Protein AF-A0A9Q0S359-F1 (afdb_monomer_lite)

Organism: NCBI:txid35572

Radius of gyration: 69.11 Å; chains: 1; bounding box: 181×73×215 Å

Structure (mmCIF, N/CA/C/O backbone):
data_AF-A0A9Q0S359-F1
#
_entry.id   AF-A0A9Q0S359-F1
#
loop_
_atom_site.group_PDB
_atom_site.id
_atom_site.type_symbol
_atom_site.label_atom_id
_atom_site.label_alt_id
_atom_site.label_comp_id
_atom_site.label_asym_id
_atom_site.label_entity_id
_atom_site.label_seq_id
_atom_site.pdbx_PDB_ins_code
_atom_site.Cartn_x
_atom_site.Cartn_y
_atom_site.Cartn_z
_atom_site.occupancy
_atom_site.B_iso_or_equiv
_atom_site.auth_seq_id
_atom_site.auth_comp_id
_atom_site.auth_asym_id
_atom_site.auth_atom_id
_atom_site.pdbx_PDB_model_num
ATOM 1 N N . MET A 1 1 ? -78.153 -27.092 46.317 1.00 36.25 1 MET A N 1
ATOM 2 C CA . MET A 1 1 ? -77.320 -27.655 45.241 1.00 36.25 1 MET A CA 1
ATOM 3 C C . MET A 1 1 ? -75.930 -27.045 45.389 1.00 36.25 1 MET A C 1
ATOM 5 O O . MET A 1 1 ? -75.760 -25.907 44.989 1.00 36.25 1 MET A O 1
ATOM 9 N N . ASP A 1 2 ? -74.994 -27.569 46.186 1.00 32.75 2 ASP A N 1
ATOM 10 C CA . ASP A 1 2 ? -74.476 -28.951 46.348 1.00 32.75 2 ASP A CA 1
ATOM 11 C C . ASP A 1 2 ? -73.214 -29.135 45.478 1.00 32.75 2 ASP A C 1
ATOM 13 O O . ASP A 1 2 ? -73.291 -28.916 44.278 1.00 32.75 2 ASP A O 1
ATOM 17 N N . LYS A 1 3 ? -72.034 -29.528 45.992 1.00 40.06 3 LYS A N 1
ATOM 18 C CA . LYS A 1 3 ? -71.683 -30.091 47.321 1.00 40.06 3 LYS A CA 1
ATOM 19 C C . LYS A 1 3 ? -70.397 -29.484 47.907 1.00 40.06 3 LYS A C 1
ATOM 21 O O . LYS A 1 3 ? -69.567 -28.941 47.189 1.00 40.06 3 LYS A O 1
ATOM 26 N N . ARG A 1 4 ? -70.219 -29.645 49.226 1.00 40.22 4 ARG A N 1
ATOM 27 C CA . ARG A 1 4 ? -68.957 -29.407 49.958 1.00 40.22 4 ARG A CA 1
ATOM 28 C C . ARG A 1 4 ? -68.031 -30.633 49.891 1.00 40.22 4 ARG A C 1
ATOM 30 O O . ARG A 1 4 ? -68.540 -31.750 49.834 1.00 40.22 4 ARG A O 1
ATOM 37 N N . LYS A 1 5 ? -66.722 -30.407 50.054 1.00 40.31 5 LYS A N 1
ATOM 38 C CA . LYS A 1 5 ? -65.704 -31.253 50.733 1.00 40.31 5 LYS A CA 1
ATOM 39 C C . LYS A 1 5 ? -64.483 -30.344 51.013 1.00 40.31 5 LYS A C 1
ATOM 41 O O . LYS A 1 5 ? -64.221 -29.503 50.164 1.00 40.31 5 LYS A O 1
ATOM 46 N N . THR A 1 6 ? -63.755 -30.292 52.140 1.00 37.88 6 THR A N 1
ATOM 47 C CA . THR A 1 6 ? -63.510 -31.158 53.326 1.00 37.88 6 THR A CA 1
ATOM 48 C C . THR A 1 6 ? -62.737 -32.451 53.034 1.00 37.88 6 THR A C 1
ATOM 50 O O . THR A 1 6 ? -63.189 -33.216 52.188 1.00 37.88 6 THR A O 1
ATOM 53 N N . THR A 1 7 ? -61.653 -32.811 53.734 1.00 38.72 7 THR A N 1
ATOM 54 C CA . THR A 1 7 ? -60.915 -32.192 54.876 1.00 38.72 7 THR A CA 1
ATOM 55 C C . THR A 1 7 ? -59.438 -31.897 54.451 1.00 38.72 7 THR A C 1
ATOM 57 O O . THR A 1 7 ? -59.254 -31.664 53.261 1.00 38.72 7 THR A O 1
ATOM 60 N N . ASP A 1 8 ? -58.351 -31.781 55.240 1.00 31.23 8 ASP A N 1
ATOM 61 C CA . ASP A 1 8 ? -58.069 -31.956 56.685 1.00 31.23 8 ASP A CA 1
ATOM 62 C C . ASP A 1 8 ? -56.780 -31.218 57.152 1.00 31.23 8 ASP A C 1
ATOM 64 O O . ASP A 1 8 ? -56.129 -30.537 56.361 1.00 31.23 8 ASP A O 1
ATOM 68 N N . ASN A 1 9 ? -56.395 -31.381 58.427 1.00 31.14 9 ASN A N 1
ATOM 69 C CA . ASN A 1 9 ? -55.076 -31.048 58.999 1.00 31.14 9 ASN A CA 1
ATOM 70 C C . ASN A 1 9 ? -54.224 -32.316 59.246 1.00 31.14 9 ASN A C 1
ATOM 72 O O . ASN A 1 9 ? -54.780 -33.404 59.338 1.00 31.14 9 ASN A O 1
ATOM 76 N N . VAL A 1 10 ? -52.907 -32.171 59.490 1.00 32.34 10 VAL A N 1
ATOM 77 C CA . VAL A 1 10 ? -52.226 -32.643 60.732 1.00 32.34 10 VAL A CA 1
ATOM 78 C C . VAL A 1 10 ? -50.724 -32.292 60.752 1.00 32.34 10 VAL A C 1
ATOM 80 O O . VAL A 1 10 ? -50.049 -32.209 59.731 1.00 32.34 10 VAL A O 1
ATOM 83 N N . VAL A 1 11 ? -50.221 -32.048 61.965 1.00 35.97 11 VAL A N 1
ATOM 84 C CA . VAL A 1 11 ? -48.870 -31.587 62.330 1.00 35.97 11 VAL A CA 1
ATOM 85 C C . VAL A 1 11 ? -47.819 -32.709 62.308 1.00 35.97 11 VAL A C 1
ATOM 87 O O . VAL A 1 11 ? -48.083 -33.799 62.806 1.00 35.97 11 VAL A O 1
ATOM 90 N N . SER A 1 12 ? -46.571 -32.400 61.916 1.00 31.72 12 SER A N 1
ATOM 91 C CA . SER A 1 12 ? -45.391 -33.059 62.511 1.00 31.72 12 SER A CA 1
ATOM 92 C C . SER A 1 12 ? -44.140 -32.155 62.599 1.00 31.72 12 SER A C 1
ATOM 94 O O . SER A 1 12 ? -43.685 -31.553 61.632 1.00 31.72 12 SER A O 1
ATOM 96 N N . ARG A 1 13 ? -43.585 -32.071 63.812 1.00 34.75 13 ARG A N 1
ATOM 97 C CA . ARG A 1 13 ? -42.258 -31.563 64.227 1.00 34.75 13 ARG A CA 1
ATOM 98 C C . ARG A 1 13 ? -41.810 -32.479 65.387 1.00 34.75 13 ARG A C 1
ATOM 100 O O . ARG A 1 13 ? -42.692 -33.025 66.048 1.00 34.75 13 ARG A O 1
ATOM 107 N N . PRO A 1 14 ? -40.532 -32.492 65.805 1.00 50.25 14 PRO A N 1
ATOM 108 C CA . PRO A 1 14 ? -39.274 -32.425 65.053 1.00 50.25 14 PRO A CA 1
ATOM 109 C C . PRO A 1 14 ? -38.370 -33.641 65.415 1.00 50.25 14 PRO A C 1
ATOM 111 O O . PRO A 1 14 ? -38.804 -34.542 66.127 1.00 50.25 14 PRO A O 1
ATOM 114 N N . SER A 1 15 ? -37.094 -33.670 65.004 1.00 33.94 15 SER A N 1
ATOM 115 C CA . SER A 1 15 ? -36.085 -34.564 65.618 1.00 33.94 15 SER A CA 1
ATOM 116 C C . SER A 1 15 ? -34.660 -33.994 65.523 1.00 33.94 15 SER A C 1
ATOM 118 O O . SER A 1 15 ? -34.423 -33.049 64.771 1.00 33.94 15 SER A O 1
ATOM 120 N N . THR A 1 16 ? -33.724 -34.514 66.326 1.00 38.31 16 THR A N 1
ATOM 121 C CA . THR A 1 16 ? -32.462 -33.843 66.706 1.00 38.31 16 THR A CA 1
ATOM 122 C C . THR A 1 16 ? -31.216 -34.742 66.682 1.00 38.31 16 THR A C 1
ATOM 124 O O . THR A 1 16 ? -31.243 -35.880 67.139 1.00 38.31 16 THR A O 1
ATOM 127 N N . ARG A 1 17 ? -30.079 -34.176 66.240 1.00 32.59 17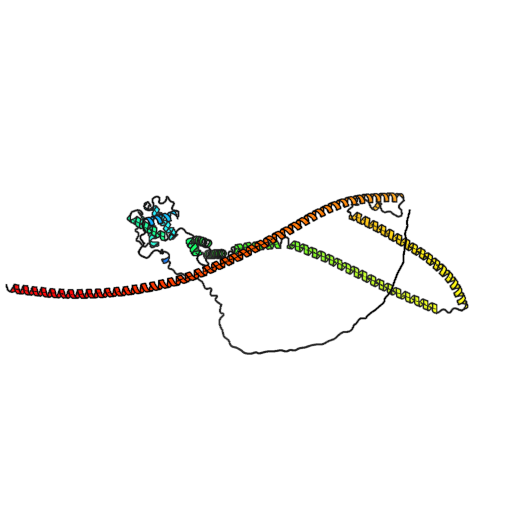 ARG A N 1
ATOM 128 C CA . ARG A 1 17 ? -28.674 -34.562 66.533 1.00 32.59 17 ARG A CA 1
ATOM 129 C C . ARG A 1 17 ? -27.812 -33.303 66.301 1.00 32.59 17 ARG A C 1
ATOM 131 O O . ARG A 1 17 ? -28.011 -32.665 65.278 1.00 32.59 17 ARG A O 1
ATOM 138 N N . ILE A 1 18 ? -26.965 -32.767 67.189 1.00 34.66 18 ILE A N 1
ATOM 139 C CA . ILE A 1 18 ? -26.054 -33.270 68.249 1.00 34.66 18 ILE A CA 1
ATOM 140 C C . ILE A 1 18 ? -24.631 -33.615 67.742 1.00 34.66 18 ILE A C 1
ATOM 142 O O . ILE A 1 18 ? -24.298 -34.766 67.483 1.00 34.66 18 ILE A O 1
ATOM 146 N N . SER A 1 19 ? -23.808 -32.556 67.700 1.00 36.62 19 SER A N 1
ATOM 147 C CA . SER A 1 19 ? -22.446 -32.418 68.269 1.00 36.62 19 SER A CA 1
ATOM 148 C C . SER A 1 19 ? -21.239 -33.252 67.792 1.00 36.62 19 SER A C 1
ATOM 150 O O . SER A 1 19 ? -21.141 -34.442 68.081 1.00 36.62 19 SER A O 1
ATOM 152 N N . ARG A 1 20 ? -20.212 -32.531 67.296 1.00 35.09 20 ARG A N 1
ATOM 153 C CA . ARG A 1 20 ? -18.777 -32.468 67.730 1.00 35.09 20 ARG A CA 1
ATOM 154 C C . ARG A 1 20 ? -18.071 -31.434 66.819 1.00 35.09 20 ARG A C 1
ATOM 156 O O . ARG A 1 20 ? -18.313 -31.477 65.623 1.00 35.09 20 ARG A O 1
ATOM 163 N N . LEU A 1 21 ? -17.313 -30.411 67.237 1.00 37.03 21 LEU A N 1
ATOM 164 C CA . LEU A 1 21 ? -16.449 -30.127 68.403 1.00 37.03 21 LEU A CA 1
ATOM 165 C C . LEU A 1 21 ? -15.040 -30.758 68.306 1.00 37.03 21 LEU A C 1
ATOM 167 O O . LEU A 1 21 ? -14.823 -31.883 68.747 1.00 37.03 21 LEU A O 1
ATOM 171 N N . VAL A 1 22 ? -14.092 -29.977 67.766 1.00 34.81 22 VAL A N 1
ATOM 172 C CA . VAL A 1 22 ? -12.621 -30.143 67.831 1.00 34.81 22 VAL A CA 1
ATOM 173 C C . VAL A 1 22 ? -12.000 -28.753 68.086 1.00 34.81 22 VAL A C 1
ATOM 175 O O . VAL A 1 22 ? -12.609 -27.743 67.739 1.00 34.81 22 VAL A O 1
ATOM 178 N N . GLN A 1 23 ? -10.839 -28.686 68.748 1.00 44.41 23 GLN A N 1
ATOM 179 C CA . GLN A 1 23 ? -10.232 -27.458 69.299 1.00 44.41 23 GLN A CA 1
ATOM 180 C C . GLN A 1 23 ? -8.929 -27.009 68.582 1.00 44.41 23 GLN A C 1
ATOM 182 O O . GLN A 1 23 ? -8.372 -27.780 67.800 1.00 44.41 23 GLN A O 1
ATOM 187 N N . PRO A 1 24 ? -8.443 -25.767 68.821 1.00 50.09 24 PRO A N 1
ATOM 188 C CA . PRO A 1 24 ? -7.336 -25.156 68.071 1.00 50.09 24 PRO A CA 1
ATOM 189 C C . PRO A 1 24 ? -5.937 -25.515 68.609 1.00 50.09 24 PRO A C 1
ATOM 191 O O . PRO A 1 24 ? -5.788 -26.142 69.657 1.00 50.09 24 PRO A O 1
ATOM 194 N N . ARG A 1 25 ? -4.888 -25.023 67.929 1.00 31.97 25 ARG A N 1
ATOM 195 C CA . ARG A 1 25 ? -3.510 -24.951 68.450 1.00 31.97 25 ARG A CA 1
ATOM 196 C C . ARG A 1 25 ? -2.971 -23.513 68.440 1.00 31.97 25 ARG A C 1
ATOM 198 O O . ARG A 1 25 ? -3.338 -22.709 67.590 1.00 31.97 25 ARG A O 1
ATOM 205 N N . LYS A 1 26 ? -2.094 -23.220 69.403 1.00 35.31 26 LYS A N 1
ATOM 206 C CA . LYS A 1 26 ? -1.270 -22.004 69.559 1.00 35.31 26 LYS A CA 1
ATOM 207 C C . LYS A 1 26 ? 0.179 -22.431 69.883 1.00 35.31 26 LYS A C 1
ATOM 209 O O . LYS A 1 26 ? 0.433 -23.632 69.964 1.00 35.31 26 LYS A O 1
ATOM 214 N N . TYR A 1 27 ? 1.046 -21.446 70.160 1.00 31.73 27 TYR A N 1
ATOM 215 C CA . TYR A 1 27 ? 2.451 -21.551 70.613 1.00 31.73 27 TYR A CA 1
ATOM 216 C C . TYR A 1 27 ? 3.473 -21.849 69.492 1.00 31.73 27 TYR A C 1
ATOM 218 O O . TYR A 1 27 ? 3.180 -22.632 68.597 1.00 31.73 27 TYR A O 1
ATOM 226 N N . SER A 1 28 ? 4.679 -21.258 69.479 1.00 30.62 28 SER A N 1
ATOM 227 C CA . SER A 1 28 ? 5.228 -20.138 70.286 1.00 30.62 28 SER A CA 1
ATOM 228 C C . SER A 1 28 ? 6.480 -19.518 69.624 1.00 30.62 28 SER A C 1
ATOM 230 O O . SER A 1 28 ? 6.919 -19.969 68.571 1.00 30.62 28 SER A O 1
ATOM 232 N N . CYS A 1 29 ? 7.030 -18.458 70.224 1.00 29.88 29 CYS A N 1
ATOM 233 C CA . CYS A 1 29 ? 7.966 -17.509 69.610 1.00 29.88 29 CYS A CA 1
ATOM 234 C C . CYS A 1 29 ? 9.473 -17.818 69.818 1.00 29.88 29 CYS A C 1
ATOM 236 O O . CYS A 1 29 ? 9.846 -18.212 70.919 1.00 29.88 29 CYS A O 1
ATOM 238 N N . THR A 1 30 ? 10.321 -17.366 68.867 1.00 32.69 30 THR A N 1
ATOM 239 C CA . THR A 1 30 ? 11.669 -16.730 69.074 1.00 32.69 30 THR A CA 1
ATOM 240 C C . THR A 1 30 ? 12.830 -17.545 69.713 1.00 32.69 30 THR A C 1
ATOM 242 O O . THR A 1 30 ? 12.569 -18.624 70.234 1.00 32.69 30 THR A O 1
ATOM 245 N N . PRO A 1 31 ? 14.103 -17.049 69.780 1.00 51.72 31 PRO A N 1
ATOM 246 C CA . PRO A 1 31 ? 14.792 -15.944 69.056 1.00 51.72 31 PRO A CA 1
ATOM 247 C C . PRO A 1 31 ? 16.223 -16.273 68.499 1.00 51.72 31 PRO A C 1
ATOM 249 O O . PRO A 1 31 ? 16.795 -17.313 68.794 1.00 51.72 31 PRO A O 1
ATOM 252 N N . HIS A 1 32 ? 16.842 -15.276 67.833 1.00 30.42 32 HIS A N 1
ATOM 253 C CA . HIS A 1 32 ? 18.303 -15.020 67.661 1.00 30.42 32 HIS A CA 1
ATOM 254 C C . HIS A 1 32 ? 19.197 -15.958 66.803 1.00 30.42 32 HIS A C 1
ATOM 256 O O . HIS A 1 32 ? 19.021 -17.166 66.751 1.00 30.42 32 HIS A O 1
ATOM 262 N N . GLY A 1 33 ? 20.242 -15.371 66.186 1.00 29.47 33 GLY A N 1
ATOM 263 C CA . GLY A 1 33 ? 21.338 -16.092 65.506 1.00 29.47 33 GLY A CA 1
ATOM 264 C C . GLY A 1 33 ? 22.160 -15.223 64.534 1.00 29.47 33 GLY A C 1
ATOM 265 O O . GLY A 1 33 ? 21.796 -15.080 63.374 1.00 29.47 33 GLY A O 1
ATOM 266 N N . LEU A 1 34 ? 23.261 -14.615 64.995 1.00 34.47 34 LEU A N 1
ATOM 267 C CA . LEU A 1 34 ? 24.115 -13.709 64.202 1.00 34.47 34 LEU A CA 1
ATOM 268 C C . LEU A 1 34 ? 25.151 -14.429 63.303 1.00 34.47 34 LEU A C 1
ATOM 270 O O . LEU A 1 34 ? 25.771 -15.393 63.734 1.00 34.47 34 LEU A O 1
ATOM 274 N N . ASN A 1 35 ? 25.513 -13.748 62.204 1.00 31.23 35 ASN A N 1
ATOM 275 C CA . ASN A 1 35 ? 26.872 -13.610 61.630 1.00 31.23 35 ASN A CA 1
ATOM 276 C C . ASN A 1 35 ? 27.539 -14.691 60.729 1.00 31.23 35 ASN A C 1
ATOM 278 O O . ASN A 1 35 ? 27.705 -15.846 61.094 1.00 31.23 35 ASN A O 1
ATOM 282 N N . ARG A 1 36 ? 28.187 -14.145 59.678 1.00 32.25 36 ARG A N 1
ATOM 283 C CA . ARG A 1 36 ? 29.540 -14.443 59.133 1.00 32.25 36 ARG A CA 1
ATOM 284 C C . ARG A 1 36 ? 29.843 -15.691 58.266 1.00 32.25 36 ARG A C 1
ATOM 286 O O . ARG A 1 36 ? 30.205 -16.742 58.772 1.00 32.25 36 ARG A O 1
ATOM 293 N N . ASN A 1 37 ? 30.104 -15.356 56.993 1.00 30.48 37 ASN A N 1
ATOM 294 C CA . ASN A 1 37 ? 31.389 -15.528 56.274 1.00 30.48 37 ASN A CA 1
ATOM 295 C C . ASN A 1 37 ? 31.784 -16.864 55.604 1.00 30.48 37 ASN A C 1
ATOM 297 O O . ASN A 1 37 ? 31.683 -17.935 56.183 1.00 30.48 37 ASN A O 1
ATOM 301 N N . ARG A 1 38 ? 32.504 -16.671 54.476 1.00 31.59 38 ARG A N 1
ATOM 302 C CA . ARG A 1 38 ? 33.373 -17.595 53.703 1.00 31.59 38 ARG A CA 1
ATOM 303 C C . ARG A 1 38 ? 32.622 -18.646 52.860 1.00 31.59 38 ARG A C 1
ATOM 305 O O . ARG A 1 38 ? 31.726 -19.301 53.358 1.00 31.59 38 ARG A O 1
ATOM 312 N N . SER A 1 39 ? 32.784 -18.655 51.525 1.00 34.91 39 SER A N 1
ATOM 313 C CA . SER A 1 39 ? 33.942 -19.120 50.704 1.00 34.91 39 SER A CA 1
ATOM 314 C C . SER A 1 39 ? 33.971 -20.662 50.584 1.00 34.91 39 SER A C 1
ATOM 316 O O . SER A 1 39 ? 33.541 -21.326 51.513 1.00 34.91 39 SER A O 1
ATOM 318 N N . SER A 1 40 ? 34.438 -21.306 49.504 1.00 31.58 40 SER A N 1
ATOM 319 C CA . SER A 1 40 ? 35.305 -20.874 48.383 1.00 31.58 40 SER A CA 1
ATOM 320 C C . SER A 1 40 ? 35.208 -21.800 47.156 1.00 31.58 40 SER A C 1
ATOM 322 O O . SER A 1 40 ? 35.150 -23.010 47.343 1.00 31.58 40 SER A O 1
ATOM 324 N N . SER A 1 41 ? 35.398 -21.248 45.950 1.00 32.16 41 SER A N 1
ATOM 325 C CA . SER A 1 41 ? 36.154 -21.858 44.826 1.00 32.16 41 SER A CA 1
ATOM 326 C C . SER A 1 41 ? 36.261 -20.810 43.700 1.00 32.16 41 SER A C 1
ATOM 328 O O . SER A 1 41 ? 35.215 -20.346 43.259 1.00 32.16 41 SER A O 1
ATOM 330 N N . THR A 1 42 ? 37.385 -20.231 43.253 1.00 34.00 42 THR A N 1
ATOM 331 C CA . THR A 1 42 ? 38.834 -20.556 43.169 1.00 34.00 42 THR A CA 1
ATOM 332 C C . THR A 1 42 ? 39.275 -21.438 42.000 1.00 34.00 42 THR A C 1
ATOM 334 O O . THR A 1 42 ? 39.430 -22.638 42.171 1.00 34.00 42 THR A O 1
ATOM 337 N N . GLU A 1 43 ? 39.607 -20.783 40.885 1.00 32.19 43 GLU A N 1
ATOM 338 C CA . GLU A 1 43 ? 40.817 -20.961 40.052 1.00 32.19 43 GLU A CA 1
ATOM 339 C C . GLU A 1 43 ? 40.945 -19.638 39.243 1.00 32.19 43 GLU A C 1
ATOM 341 O O . GLU A 1 43 ? 39.929 -19.142 38.762 1.00 32.19 43 GLU A O 1
ATOM 346 N N . ASN A 1 44 ? 42.019 -18.824 39.262 1.00 31.23 44 ASN A N 1
ATOM 347 C CA . ASN A 1 44 ? 43.471 -19.035 39.054 1.00 31.23 44 ASN A CA 1
ATOM 348 C C . ASN A 1 44 ? 43.764 -19.699 37.696 1.00 31.23 44 ASN A C 1
ATOM 350 O O . ASN A 1 44 ? 43.063 -20.620 37.313 1.00 31.23 44 ASN A O 1
ATOM 354 N N . ILE A 1 45 ? 44.749 -19.280 36.890 1.00 34.22 45 ILE A N 1
ATOM 355 C CA . ILE A 1 45 ? 46.074 -18.651 37.129 1.00 34.22 45 ILE A CA 1
ATOM 356 C C . ILE A 1 45 ? 46.226 -17.476 36.111 1.00 34.22 45 ILE A C 1
ATOM 358 O O . ILE A 1 45 ? 45.753 -17.609 34.990 1.00 34.22 45 ILE A O 1
ATOM 362 N N . GLN A 1 46 ? 46.600 -16.232 36.472 1.00 36.84 46 GLN A N 1
ATOM 363 C CA . GLN A 1 46 ? 47.967 -15.635 36.533 1.00 36.84 46 GLN A CA 1
ATOM 364 C C . GLN A 1 46 ? 48.826 -15.829 35.238 1.00 36.84 46 GLN A C 1
ATOM 366 O O . GLN A 1 46 ? 48.596 -16.756 34.478 1.00 36.84 46 GLN A O 1
ATOM 371 N N . SER A 1 47 ? 49.820 -15.003 34.861 1.00 35.69 47 SER A N 1
ATOM 372 C CA . SER A 1 47 ? 50.674 -14.077 35.637 1.00 35.69 47 SER A CA 1
ATOM 373 C C . SER A 1 47 ? 51.475 -13.102 34.730 1.00 35.69 47 SER A C 1
ATOM 375 O O . SER A 1 47 ? 51.806 -13.508 33.627 1.00 35.69 47 SER A O 1
ATOM 377 N N . TYR A 1 48 ? 51.890 -11.933 35.267 1.00 33.00 48 TYR A N 1
ATOM 378 C CA . TYR A 1 48 ? 53.187 -11.210 35.062 1.00 33.00 48 TYR A CA 1
ATOM 379 C C . TYR A 1 48 ? 53.702 -10.833 33.632 1.00 33.00 48 TYR A C 1
ATOM 381 O O . TYR A 1 48 ? 53.440 -11.521 32.661 1.00 33.00 48 TYR A O 1
ATOM 389 N N . ASP A 1 49 ? 54.493 -9.767 33.392 1.00 31.56 49 ASP A N 1
ATOM 390 C CA . ASP A 1 49 ? 54.903 -8.588 34.193 1.00 31.56 49 ASP A CA 1
ATOM 391 C C . ASP A 1 49 ? 55.213 -7.359 33.280 1.00 31.56 49 ASP A C 1
ATOM 393 O O . ASP A 1 49 ? 55.220 -7.454 32.056 1.00 31.56 49 ASP A O 1
ATOM 397 N N . ARG A 1 50 ? 55.505 -6.208 33.906 1.00 32.91 50 ARG A N 1
ATOM 398 C CA . ARG A 1 50 ? 56.168 -4.965 33.420 1.00 32.91 50 ARG A CA 1
ATOM 399 C C . ARG A 1 50 ? 56.707 -4.888 31.966 1.00 32.91 50 ARG A C 1
ATOM 401 O O . ARG A 1 50 ? 57.722 -5.497 31.643 1.00 32.91 50 ARG A O 1
ATOM 408 N N . GLY A 1 51 ? 56.340 -3.789 31.291 1.00 30.59 51 GLY A N 1
ATOM 409 C CA . GLY A 1 51 ? 57.284 -2.654 31.203 1.00 30.59 51 GLY A CA 1
ATOM 410 C C . GLY A 1 51 ? 57.666 -2.059 29.830 1.00 30.59 51 GLY A C 1
ATOM 411 O O . GLY A 1 51 ? 57.501 -2.660 28.780 1.00 30.59 51 GLY A O 1
ATOM 412 N N . ALA A 1 52 ? 58.271 -0.863 29.915 1.00 32.06 52 ALA A N 1
ATOM 413 C CA . ALA A 1 52 ? 59.022 -0.114 28.890 1.00 32.06 52 ALA A CA 1
ATOM 414 C C . ALA A 1 52 ? 58.282 0.529 27.683 1.00 32.06 52 ALA A C 1
ATOM 416 O O . ALA A 1 52 ? 57.989 -0.093 26.670 1.00 32.06 52 ALA A O 1
ATOM 417 N N . ASN A 1 53 ? 58.158 1.862 27.767 1.00 36.59 53 ASN A N 1
ATOM 418 C CA . ASN A 1 53 ? 58.223 2.872 26.695 1.00 36.59 53 ASN A CA 1
ATOM 419 C C . ASN A 1 53 ? 58.332 2.416 25.221 1.00 36.59 53 ASN A C 1
ATOM 421 O O . ASN A 1 53 ? 59.368 1.892 24.806 1.00 36.59 53 ASN A O 1
ATOM 425 N N . LYS A 1 54 ? 57.434 2.949 24.375 1.00 35.91 54 LYS A N 1
ATOM 426 C CA . LYS A 1 54 ? 57.821 3.556 23.083 1.00 35.91 54 LYS A CA 1
ATOM 427 C C . LYS A 1 54 ? 56.813 4.610 22.615 1.00 35.91 54 LYS A C 1
ATOM 429 O O . LYS A 1 54 ? 55.612 4.474 22.805 1.00 35.91 54 LYS A O 1
ATOM 434 N N . ARG A 1 55 ? 57.329 5.679 21.999 1.00 35.91 55 ARG A N 1
ATOM 435 C CA . ARG A 1 55 ? 56.538 6.717 21.315 1.00 35.91 55 ARG A CA 1
ATOM 436 C C . ARG A 1 55 ? 56.168 6.222 19.914 1.00 35.91 55 ARG A C 1
ATOM 438 O O . ARG A 1 55 ? 57.080 5.770 19.222 1.00 35.91 55 ARG A O 1
ATOM 445 N N . SER A 1 56 ? 54.938 6.457 19.448 1.00 31.83 56 SER A N 1
ATOM 446 C CA . SER A 1 56 ? 54.680 7.108 18.143 1.00 31.83 56 SER A CA 1
ATOM 447 C C . SER A 1 56 ? 53.195 7.259 17.801 1.00 31.83 56 SER A C 1
ATOM 449 O O . SER A 1 56 ? 52.429 6.320 17.942 1.00 31.83 56 SER A O 1
ATOM 451 N N . ARG A 1 57 ? 52.881 8.444 17.256 1.00 32.78 57 ARG A N 1
ATOM 452 C CA . ARG A 1 57 ? 51.934 8.733 16.160 1.00 32.78 57 ARG A CA 1
ATOM 453 C C . ARG A 1 57 ? 50.561 8.046 16.180 1.00 32.78 57 ARG A C 1
ATOM 455 O O . ARG A 1 57 ? 50.423 6.883 15.821 1.00 32.78 57 ARG A O 1
ATOM 462 N N . SER A 1 58 ? 49.537 8.863 16.416 1.00 34.31 58 SER A N 1
ATOM 463 C CA . SER A 1 58 ? 48.193 8.641 15.885 1.00 34.31 58 SER A CA 1
ATOM 464 C C . SER A 1 58 ? 48.236 8.424 14.367 1.00 34.31 58 SER A C 1
ATOM 466 O O . SER A 1 58 ? 48.865 9.193 13.637 1.00 34.31 58 SER A O 1
ATOM 468 N N . ALA A 1 59 ? 47.546 7.387 13.899 1.00 33.75 59 ALA A N 1
ATOM 469 C CA . ALA A 1 59 ? 47.266 7.161 12.489 1.00 33.75 59 ALA A CA 1
ATOM 470 C C . ALA A 1 59 ? 45.769 7.384 12.254 1.00 33.75 59 ALA A C 1
ATOM 472 O O . ALA A 1 59 ? 44.944 6.705 12.863 1.00 33.75 59 ALA A O 1
ATOM 473 N N . ASN A 1 60 ? 45.420 8.323 11.374 1.00 34.84 60 ASN A N 1
ATOM 474 C CA . ASN A 1 60 ? 44.059 8.397 10.850 1.00 34.84 60 ASN A CA 1
ATOM 475 C C . ASN A 1 60 ? 43.859 7.214 9.888 1.00 34.84 60 ASN A C 1
ATOM 477 O O . ASN A 1 60 ? 44.695 7.044 8.994 1.00 34.84 60 ASN A O 1
ATOM 481 N N . PRO A 1 61 ? 42.771 6.432 9.995 1.00 35.88 61 PRO A N 1
ATOM 482 C CA . PRO A 1 61 ? 42.380 5.538 8.918 1.00 35.88 61 PRO A CA 1
ATOM 483 C C . PRO A 1 61 ? 41.920 6.395 7.733 1.00 35.88 61 PRO A C 1
ATOM 485 O O . PRO A 1 61 ? 40.842 6.989 7.759 1.00 35.88 61 PRO A O 1
ATOM 488 N N . GLN A 1 62 ? 42.754 6.499 6.699 1.00 33.44 62 GLN A N 1
ATOM 489 C CA . GLN A 1 62 ? 42.323 7.066 5.425 1.00 33.44 62 GLN A CA 1
ATOM 490 C C . GLN A 1 62 ? 41.355 6.077 4.774 1.00 33.44 62 GLN A C 1
ATOM 492 O O . GLN A 1 62 ? 41.771 5.010 4.325 1.00 33.44 62 GLN A O 1
ATOM 497 N N . TYR A 1 63 ? 40.073 6.435 4.707 1.00 32.94 63 TYR A N 1
ATOM 498 C CA . TYR A 1 63 ? 39.143 5.760 3.811 1.00 32.94 63 TYR A CA 1
ATOM 499 C C . TYR A 1 63 ? 39.577 6.050 2.373 1.00 32.94 63 TYR A C 1
ATOM 501 O O . TYR A 1 63 ? 39.463 7.179 1.893 1.00 32.94 63 TYR A O 1
ATOM 509 N N . ALA A 1 64 ? 40.111 5.032 1.703 1.00 33.09 64 ALA A N 1
ATOM 510 C CA . ALA A 1 64 ? 40.394 5.083 0.280 1.00 33.09 64 ALA A CA 1
ATOM 511 C C . ALA A 1 64 ? 39.065 5.045 -0.486 1.00 33.09 64 ALA A C 1
ATOM 513 O O . ALA A 1 64 ? 38.517 3.978 -0.747 1.00 33.09 64 ALA A O 1
ATOM 514 N N . ILE A 1 65 ? 38.537 6.223 -0.824 1.00 34.81 65 ILE A N 1
ATOM 515 C CA . ILE A 1 65 ? 37.478 6.344 -1.827 1.00 34.81 65 ILE A CA 1
ATOM 516 C C . ILE A 1 65 ? 38.139 6.088 -3.183 1.00 34.81 65 ILE A C 1
ATOM 518 O O . ILE A 1 65 ? 38.789 6.972 -3.747 1.00 34.81 65 ILE A O 1
ATOM 522 N N . GLU A 1 66 ? 38.015 4.862 -3.688 1.00 31.45 66 GLU A N 1
ATOM 523 C CA . GLU A 1 66 ? 38.432 4.532 -5.048 1.00 31.45 66 GLU A CA 1
ATOM 524 C C . GLU A 1 66 ? 37.548 5.304 -6.033 1.00 31.45 66 GLU A C 1
ATOM 526 O O . GLU A 1 66 ? 36.346 5.075 -6.129 1.00 31.45 66 GLU A O 1
ATOM 531 N N . THR A 1 67 ? 38.138 6.266 -6.743 1.00 36.25 67 THR A N 1
ATOM 532 C CA . THR A 1 67 ? 37.438 7.087 -7.737 1.00 36.25 67 THR A CA 1
ATOM 533 C C . THR A 1 67 ? 37.451 6.377 -9.097 1.00 36.25 67 THR A C 1
ATOM 535 O O . THR A 1 67 ? 38.517 6.256 -9.706 1.00 36.25 67 THR A O 1
ATOM 538 N N . PRO A 1 68 ? 36.300 5.924 -9.635 1.00 36.69 68 PRO A N 1
ATOM 539 C CA . PRO A 1 68 ? 36.243 5.136 -10.869 1.00 36.69 68 PRO A CA 1
ATOM 540 C C . PRO A 1 68 ? 36.317 6.006 -12.140 1.00 36.69 68 PRO A C 1
ATOM 542 O O . PRO A 1 68 ? 35.660 5.725 -13.137 1.00 36.69 68 PRO A O 1
ATOM 545 N N . LEU A 1 69 ? 37.136 7.064 -12.131 1.00 30.64 69 LEU A N 1
ATOM 546 C CA . LEU A 1 69 ? 37.358 7.950 -13.276 1.00 30.64 69 LEU A CA 1
ATOM 547 C C . LEU A 1 69 ? 38.851 8.046 -13.599 1.00 30.64 69 LEU A C 1
ATOM 549 O O . LEU A 1 69 ? 39.564 8.939 -13.141 1.00 30.64 69 LEU A O 1
ATOM 553 N N . LYS A 1 70 ? 39.326 7.139 -14.462 1.00 31.50 70 LYS A N 1
ATOM 554 C CA . LYS A 1 70 ? 40.578 7.370 -15.194 1.00 31.50 70 LYS A CA 1
ATOM 555 C C . LYS A 1 70 ? 40.382 8.606 -16.081 1.00 31.50 70 LYS A C 1
ATOM 557 O O . LYS A 1 70 ? 39.436 8.605 -16.870 1.00 31.50 70 LYS A O 1
ATOM 562 N N . PRO A 1 71 ? 41.260 9.623 -16.035 1.00 29.17 71 PRO A N 1
ATOM 563 C CA . PRO A 1 71 ? 41.166 10.740 -16.961 1.00 29.17 71 PRO A CA 1
ATOM 564 C C . PRO A 1 71 ? 41.425 10.230 -18.382 1.00 29.17 71 PRO A C 1
ATOM 566 O O . PRO A 1 71 ? 42.548 9.854 -18.727 1.00 29.17 71 PRO A O 1
ATOM 569 N N . ILE A 1 72 ? 40.386 10.218 -19.220 1.00 32.47 72 ILE A N 1
ATOM 570 C CA . ILE A 1 72 ? 40.522 9.954 -20.654 1.00 32.47 72 ILE A CA 1
ATOM 571 C C . ILE A 1 72 ? 41.161 11.195 -21.282 1.00 32.47 72 ILE A C 1
ATOM 573 O O . ILE A 1 72 ? 40.495 12.051 -21.856 1.00 32.47 72 ILE A O 1
ATOM 577 N N . ALA A 1 73 ? 42.487 11.282 -21.178 1.00 30.42 73 ALA A N 1
ATOM 578 C CA . ALA A 1 73 ? 43.317 12.288 -21.832 1.00 30.42 73 ALA A CA 1
ATOM 579 C C . ALA A 1 73 ? 43.425 12.027 -23.351 1.00 30.42 73 ALA A C 1
ATOM 581 O O . ALA A 1 73 ? 44.514 11.973 -23.923 1.00 30.42 73 ALA A O 1
ATOM 582 N N . ARG A 1 74 ? 42.278 11.851 -24.023 1.00 33.12 74 ARG A N 1
ATOM 583 C CA . ARG A 1 74 ? 42.190 11.974 -25.479 1.00 33.12 74 ARG A CA 1
ATOM 584 C C . ARG A 1 74 ? 42.471 13.433 -25.815 1.00 33.12 74 ARG A C 1
ATOM 586 O O . ARG A 1 74 ? 41.780 14.327 -25.335 1.00 33.12 74 ARG A O 1
ATOM 593 N N . SER A 1 75 ? 43.495 13.671 -26.632 1.00 30.52 75 SER A N 1
ATOM 594 C CA . SER A 1 75 ? 43.793 15.014 -27.130 1.00 30.52 75 SER A CA 1
ATOM 595 C C . SER A 1 75 ? 42.551 15.622 -27.787 1.00 30.52 75 SER A C 1
ATOM 597 O O . SER A 1 75 ? 41.888 14.952 -28.583 1.00 30.52 75 SER A O 1
ATOM 599 N N . LEU A 1 76 ? 42.289 16.907 -27.532 1.00 36.12 76 LEU A N 1
ATOM 600 C CA . LEU A 1 76 ? 41.221 17.673 -28.189 1.00 36.12 76 LEU A CA 1
ATOM 601 C C . LEU A 1 76 ? 41.348 17.658 -29.727 1.00 36.12 76 LEU A C 1
ATOM 603 O O . LEU A 1 76 ? 40.356 17.827 -30.428 1.00 36.12 76 LEU A O 1
ATOM 607 N N . SER A 1 77 ? 42.537 17.350 -30.261 1.00 32.62 77 SER A N 1
ATOM 608 C CA . SER A 1 77 ? 42.775 17.090 -31.689 1.00 32.62 77 SER A CA 1
ATOM 609 C C . SER A 1 77 ? 42.026 15.872 -32.260 1.00 32.62 77 SER A C 1
ATOM 611 O O . SER A 1 77 ? 42.045 15.687 -33.471 1.00 32.62 77 SER A O 1
ATOM 613 N N . SER A 1 78 ? 41.417 15.022 -31.423 1.00 36.44 78 SER A N 1
ATOM 614 C CA . SER A 1 78 ? 40.658 13.830 -31.850 1.00 36.44 78 SER A CA 1
ATOM 615 C C . SER A 1 78 ? 39.144 14.051 -31.972 1.00 36.44 78 SER A C 1
ATOM 617 O O . SER A 1 78 ? 38.465 13.218 -32.561 1.00 36.44 78 SER A O 1
ATOM 619 N N . LEU A 1 79 ? 38.615 15.177 -31.476 1.00 39.81 79 LEU A N 1
ATOM 620 C CA . LEU A 1 79 ? 37.184 15.514 -31.567 1.00 39.81 79 LEU A CA 1
ATOM 621 C C . LEU A 1 79 ? 36.761 16.038 -32.952 1.00 39.81 79 LEU A C 1
ATOM 623 O O . LEU A 1 79 ? 35.572 16.119 -33.231 1.00 39.81 79 LEU A O 1
ATOM 627 N N . PHE A 1 80 ? 37.719 16.377 -33.821 1.00 41.00 80 PHE A N 1
ATOM 628 C CA . PHE A 1 80 ? 37.473 16.961 -35.149 1.00 41.00 80 PHE A CA 1
ATOM 629 C C . PHE A 1 80 ? 37.872 16.034 -36.312 1.00 41.00 80 PHE A C 1
ATOM 631 O O . PHE A 1 80 ? 38.034 16.481 -37.445 1.00 41.00 80 PHE A O 1
ATOM 638 N N . THR A 1 81 ? 38.032 14.735 -36.052 1.00 41.88 81 THR A N 1
ATOM 639 C CA . THR A 1 81 ? 38.258 13.715 -37.088 1.00 41.88 81 THR A CA 1
ATOM 640 C C . THR A 1 81 ? 37.058 12.772 -37.179 1.00 41.88 81 THR A C 1
ATOM 642 O O . THR A 1 81 ? 36.921 11.921 -36.298 1.00 41.88 81 THR A O 1
ATOM 645 N N . PRO A 1 82 ? 36.220 12.869 -38.231 1.00 41.84 82 PRO A N 1
ATOM 646 C CA . PRO A 1 82 ? 35.187 11.879 -38.512 1.00 41.84 82 PRO A CA 1
ATOM 647 C C . PRO A 1 82 ? 35.784 10.475 -38.657 1.00 41.84 82 PRO A C 1
ATOM 649 O O . PRO A 1 82 ? 36.882 10.308 -39.198 1.00 41.84 82 PRO A O 1
ATOM 652 N N . ALA A 1 83 ? 35.040 9.456 -38.222 1.00 42.34 83 ALA A N 1
ATOM 653 C CA . ALA A 1 83 ? 35.482 8.055 -38.232 1.00 42.34 83 ALA A CA 1
ATOM 654 C C . ALA A 1 83 ? 35.795 7.498 -39.642 1.00 42.34 83 ALA A C 1
ATOM 656 O O . ALA A 1 83 ? 36.405 6.440 -39.772 1.00 42.34 83 ALA A O 1
ATOM 657 N N . SER A 1 84 ? 35.395 8.218 -40.694 1.00 39.84 84 SER A N 1
ATOM 658 C CA . SER A 1 84 ? 35.538 7.876 -42.111 1.00 39.84 84 SER A CA 1
ATOM 659 C C . SER A 1 84 ? 36.895 8.243 -42.739 1.00 39.84 84 SER A C 1
ATOM 661 O O . SER A 1 84 ? 37.177 7.796 -43.853 1.00 39.84 84 SER A O 1
ATOM 663 N N . ILE A 1 85 ? 37.741 9.059 -42.090 1.00 42.62 85 ILE A N 1
ATOM 664 C CA . ILE A 1 85 ? 38.847 9.750 -42.784 1.00 42.62 85 ILE A CA 1
ATOM 665 C C . ILE A 1 85 ? 40.228 9.161 -42.474 1.00 42.62 85 ILE A C 1
ATOM 667 O O . ILE A 1 85 ? 40.903 9.539 -41.512 1.00 42.62 85 ILE A O 1
ATOM 671 N N . SER A 1 86 ? 40.728 8.332 -43.396 1.00 38.53 86 SER A N 1
ATOM 672 C CA . SER A 1 86 ? 42.175 8.168 -43.555 1.00 38.53 86 SER A CA 1
ATOM 673 C C . SER A 1 86 ? 42.768 9.462 -44.130 1.00 38.53 86 SER A C 1
ATOM 675 O O . SER A 1 86 ? 42.263 10.036 -45.098 1.00 38.53 86 SER A O 1
ATOM 677 N N . LYS A 1 87 ? 43.835 9.978 -43.508 1.00 41.84 87 LYS A N 1
ATOM 678 C CA . LYS A 1 87 ? 44.444 11.243 -43.945 1.00 41.84 87 LYS A CA 1
ATOM 679 C C . LYS A 1 87 ? 44.944 11.108 -45.390 1.00 41.84 87 LYS A C 1
ATOM 681 O O . LYS A 1 87 ? 45.741 10.218 -45.676 1.00 41.84 87 LYS A O 1
ATOM 686 N N . ASN A 1 88 ? 44.516 12.048 -46.241 1.00 45.53 88 ASN A N 1
ATOM 687 C CA . ASN A 1 88 ? 44.874 12.272 -47.656 1.00 45.53 88 ASN A CA 1
ATOM 688 C C . ASN A 1 88 ? 43.922 11.735 -48.751 1.00 45.53 88 ASN A C 1
ATOM 690 O O . ASN A 1 88 ? 44.173 12.045 -49.915 1.00 45.53 88 ASN A O 1
ATOM 694 N N . VAL A 1 89 ? 42.822 11.026 -48.449 1.00 49.12 89 VAL A N 1
ATOM 695 C CA . VAL A 1 89 ? 41.799 10.694 -49.473 1.00 49.12 89 VAL A CA 1
ATOM 696 C C . VAL A 1 89 ? 40.378 10.843 -48.922 1.00 49.12 89 VAL A C 1
ATOM 698 O O . VAL A 1 89 ? 39.946 10.046 -48.097 1.00 49.12 89 VAL A O 1
ATOM 701 N N . ILE A 1 90 ? 39.617 11.814 -49.442 1.00 56.88 90 ILE A N 1
ATOM 702 C CA . ILE A 1 90 ? 38.148 11.781 -49.354 1.00 56.88 90 ILE A CA 1
ATOM 703 C C . ILE A 1 90 ? 37.654 10.817 -50.450 1.00 56.88 90 ILE A C 1
ATOM 705 O O . ILE A 1 90 ? 38.013 11.016 -51.618 1.00 56.88 90 ILE A O 1
ATOM 709 N N . PRO A 1 91 ? 36.867 9.772 -50.132 1.00 56.69 91 PRO A N 1
ATOM 710 C CA . PRO A 1 91 ? 36.315 8.882 -51.147 1.00 56.69 91 PRO A CA 1
ATOM 711 C C . PRO A 1 91 ? 35.327 9.649 -52.034 1.00 56.69 91 PRO A C 1
ATOM 713 O O . PRO A 1 91 ? 34.399 10.291 -51.543 1.00 56.69 91 PRO A O 1
ATOM 716 N N . LYS A 1 92 ? 35.514 9.577 -53.357 1.00 63.19 92 LYS A N 1
ATOM 717 C CA . LYS A 1 92 ? 34.638 10.246 -54.328 1.00 63.19 92 LYS A CA 1
ATOM 718 C C . LYS A 1 92 ? 33.274 9.556 -54.415 1.00 63.19 92 LYS A C 1
ATOM 720 O O . LYS A 1 92 ? 33.071 8.694 -55.270 1.00 63.19 92 LYS A O 1
ATOM 725 N N . LYS A 1 93 ? 32.340 9.967 -53.554 1.00 75.19 93 LYS A N 1
ATOM 726 C CA . LYS A 1 93 ? 30.905 9.704 -53.736 1.00 75.19 93 LYS A CA 1
ATOM 727 C C . LYS A 1 93 ? 30.435 10.307 -55.073 1.00 75.19 93 LYS A C 1
ATOM 729 O O . LYS A 1 93 ? 30.996 11.314 -55.515 1.00 75.19 93 LYS A O 1
ATOM 734 N N . PRO A 1 94 ? 29.417 9.741 -55.740 1.00 81.25 94 PRO A N 1
ATOM 735 C CA . PRO A 1 94 ? 28.822 10.372 -56.909 1.00 81.25 94 PRO A CA 1
ATOM 736 C C . PRO A 1 94 ? 28.173 11.713 -56.529 1.00 81.25 94 PRO A C 1
ATOM 738 O O . PRO A 1 94 ? 27.403 11.802 -55.576 1.00 81.25 94 PRO A O 1
ATOM 741 N N . MET A 1 95 ? 28.434 12.752 -57.327 1.00 80.44 95 MET A N 1
ATOM 742 C CA . MET A 1 95 ? 27.965 14.133 -57.111 1.00 80.44 95 MET A CA 1
ATOM 743 C C . MET A 1 95 ? 26.454 14.233 -56.809 1.00 80.44 95 MET A C 1
ATOM 745 O O . MET A 1 95 ? 26.027 15.060 -56.008 1.00 80.44 95 MET A O 1
ATOM 749 N N . ASN A 1 96 ? 25.625 13.369 -57.402 1.00 80.88 96 ASN A N 1
ATOM 750 C CA . ASN A 1 96 ? 24.176 13.349 -57.163 1.00 80.88 96 ASN A CA 1
ATOM 751 C C . ASN A 1 96 ? 23.802 12.913 -55.733 1.00 80.88 96 ASN A C 1
ATOM 753 O O . ASN A 1 96 ? 22.839 13.432 -55.177 1.00 80.88 96 ASN A O 1
ATOM 757 N N . GLU A 1 97 ? 24.564 11.998 -55.130 1.00 82.94 97 GLU A N 1
ATOM 758 C CA . GLU A 1 97 ? 24.361 11.511 -53.758 1.00 82.94 97 GLU A CA 1
ATOM 759 C C . GLU A 1 97 ? 24.781 12.572 -52.734 1.00 82.94 97 GLU A C 1
ATOM 761 O O . GLU A 1 97 ? 24.037 12.855 -51.798 1.00 82.94 97 GLU A O 1
ATOM 766 N N . GLN A 1 98 ? 25.913 13.243 -52.977 1.00 84.44 98 GLN A N 1
ATOM 767 C CA . GLN A 1 98 ? 26.357 14.390 -52.177 1.00 84.44 98 GLN A CA 1
ATOM 768 C C . GLN A 1 98 ? 25.305 15.507 -52.189 1.00 84.44 98 GLN A C 1
ATOM 770 O O . GLN A 1 98 ? 24.867 15.963 -51.133 1.00 84.44 98 GLN A O 1
ATOM 775 N N . ASN A 1 99 ? 24.828 15.892 -53.380 1.00 85.19 99 ASN A N 1
ATOM 776 C CA . ASN A 1 99 ? 23.770 16.894 -53.519 1.00 85.19 99 ASN A CA 1
ATOM 777 C C . ASN A 1 99 ? 22.470 16.478 -52.807 1.00 85.19 99 ASN A C 1
ATOM 779 O O . ASN A 1 99 ? 21.836 17.323 -52.179 1.00 85.19 99 ASN A O 1
ATOM 783 N N . ALA A 1 100 ? 22.075 15.201 -52.878 1.00 84.62 100 ALA A N 1
ATOM 784 C CA . ALA A 1 100 ? 20.886 14.697 -52.190 1.00 84.62 100 ALA A CA 1
ATOM 785 C C . ALA A 1 100 ? 21.027 14.771 -50.660 1.00 84.62 100 ALA A C 1
ATOM 787 O O . ALA A 1 100 ? 20.142 15.312 -50.000 1.00 84.62 100 ALA A O 1
ATOM 788 N N . ARG A 1 101 ? 22.155 14.306 -50.104 1.00 85.38 101 ARG A N 1
ATOM 789 C CA . ARG A 1 101 ? 22.432 14.326 -48.657 1.00 85.38 101 ARG A CA 1
ATOM 790 C C . ARG A 1 101 ? 22.446 15.744 -48.086 1.00 85.38 101 ARG A C 1
ATOM 792 O O . ARG A 1 101 ? 21.805 15.993 -47.069 1.00 85.38 101 ARG A O 1
ATOM 799 N N . ILE A 1 102 ? 23.139 16.673 -48.751 1.00 87.25 102 ILE A N 1
ATOM 800 C CA . ILE A 1 102 ? 23.198 18.081 -48.328 1.00 87.25 102 ILE A CA 1
ATOM 801 C C . ILE A 1 102 ? 21.794 18.701 -48.353 1.00 87.25 102 ILE A C 1
ATOM 803 O O . ILE A 1 102 ? 21.405 19.374 -47.403 1.00 87.25 102 ILE A O 1
ATOM 807 N N . LEU A 1 103 ? 21.014 18.470 -49.418 1.00 86.50 103 LEU A N 1
ATOM 808 C CA . LEU A 1 103 ? 19.650 19.000 -49.516 1.00 86.50 103 LEU A CA 1
ATOM 809 C C . LEU A 1 103 ? 18.708 18.419 -48.455 1.00 86.50 103 LEU A C 1
ATOM 811 O O . LEU A 1 103 ? 17.811 19.134 -48.018 1.00 86.50 103 LEU A O 1
ATOM 815 N N . GLU A 1 104 ? 18.905 17.171 -48.027 1.00 83.94 104 GLU A N 1
ATOM 816 C CA . GLU A 1 104 ? 18.089 16.565 -46.971 1.00 83.94 104 GLU A CA 1
ATOM 817 C C . GLU A 1 104 ? 18.416 17.142 -45.590 1.00 83.94 104 GLU A C 1
ATOM 819 O O . GLU A 1 104 ? 17.514 17.608 -44.902 1.00 83.94 104 GLU A O 1
ATOM 824 N N . ILE A 1 105 ? 19.701 17.235 -45.227 1.00 82.94 105 ILE A N 1
ATOM 825 C CA . ILE A 1 105 ? 20.139 17.843 -43.955 1.00 82.94 105 ILE A CA 1
ATOM 826 C C . ILE A 1 105 ? 19.649 19.296 -43.838 1.00 82.94 105 ILE A C 1
ATOM 828 O O . ILE A 1 105 ? 19.182 19.712 -42.778 1.00 82.94 105 ILE A O 1
ATOM 832 N N . LEU A 1 106 ? 19.671 20.061 -44.936 1.00 84.81 106 LEU A N 1
ATOM 833 C CA . LEU A 1 106 ? 19.122 21.419 -44.953 1.00 84.81 106 LEU A CA 1
ATOM 834 C C . LEU A 1 106 ? 17.599 21.445 -44.712 1.00 84.81 106 LEU A C 1
ATOM 836 O O . LEU A 1 106 ? 17.130 22.285 -43.944 1.00 84.81 106 LEU A O 1
ATOM 840 N N . ARG A 1 107 ? 16.822 20.528 -45.312 1.00 81.81 107 ARG A N 1
ATOM 841 C CA . ARG A 1 107 ? 15.363 20.442 -45.083 1.00 81.81 107 ARG A CA 1
ATOM 842 C C . ARG A 1 107 ? 15.025 20.141 -43.627 1.00 81.81 107 ARG A C 1
ATOM 844 O O . ARG A 1 107 ? 14.091 20.744 -43.103 1.00 81.81 107 ARG A O 1
ATOM 851 N N . THR A 1 108 ? 15.761 19.221 -43.003 1.00 77.69 108 THR A N 1
ATOM 852 C CA . THR A 1 108 ? 15.542 18.819 -41.608 1.00 77.69 108 THR A CA 1
ATOM 853 C 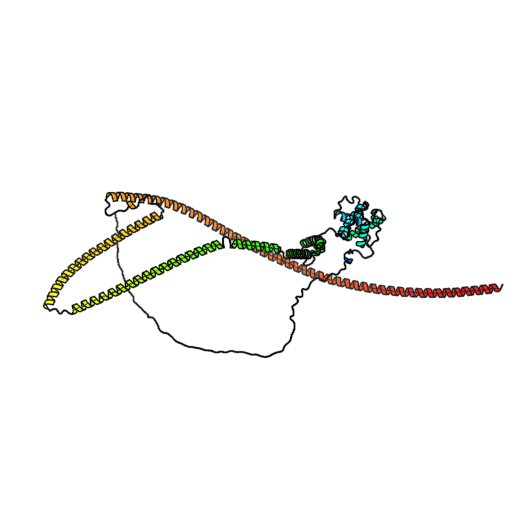C . THR A 1 108 ? 15.752 20.004 -40.669 1.00 77.69 108 THR A C 1
ATOM 855 O O . THR A 1 108 ? 14.837 20.387 -39.941 1.00 77.69 108 THR A O 1
ATOM 858 N N . HIS A 1 109 ? 16.900 20.680 -40.767 1.00 70.12 109 HIS A N 1
ATOM 859 C CA . HIS A 1 109 ? 17.244 21.803 -39.890 1.00 70.12 109 HIS A CA 1
ATOM 860 C C . HIS A 1 109 ? 16.724 23.156 -40.419 1.00 70.12 109 HIS A C 1
ATOM 862 O O . HIS A 1 109 ? 17.467 24.119 -40.612 1.00 70.12 109 HIS A O 1
ATOM 868 N N . HIS A 1 110 ? 15.409 23.225 -40.634 1.00 64.06 110 HIS A N 1
ATOM 869 C CA . HIS A 1 110 ? 14.615 24.441 -40.869 1.00 64.06 110 HIS A CA 1
ATOM 870 C C . HIS A 1 110 ? 14.885 25.278 -42.140 1.00 64.06 110 HIS A C 1
ATOM 872 O O . HIS A 1 110 ? 14.218 26.305 -42.316 1.00 64.06 110 HIS A O 1
ATOM 878 N N . PHE A 1 111 ? 15.736 24.865 -43.090 1.00 76.81 111 PHE A N 1
ATOM 879 C CA . PHE A 1 111 ? 15.727 25.504 -44.414 1.00 76.81 111 PHE A CA 1
ATOM 880 C C . PHE A 1 111 ? 14.479 25.053 -45.181 1.00 76.81 111 PHE A C 1
ATOM 882 O O . PHE A 1 111 ? 14.438 23.979 -45.782 1.00 76.81 111 PHE A O 1
ATOM 889 N N . GLY A 1 112 ? 13.438 25.892 -45.152 1.00 71.25 112 GLY A N 1
ATOM 890 C CA . GLY A 1 112 ? 12.150 25.592 -45.778 1.00 71.25 112 GLY A CA 1
ATOM 891 C C . GLY A 1 112 ? 12.274 25.210 -47.264 1.00 71.25 112 GLY A C 1
ATOM 892 O O . GLY A 1 112 ? 13.197 25.659 -47.946 1.00 71.25 112 GLY A O 1
ATOM 893 N N . PRO A 1 113 ? 11.323 24.433 -47.819 1.00 67.81 113 PRO A N 1
ATOM 894 C CA . PRO A 1 113 ? 11.460 23.786 -49.134 1.00 67.81 113 PRO A CA 1
ATOM 895 C C . PRO A 1 113 ? 11.690 24.753 -50.310 1.00 67.81 113 PRO A C 1
ATOM 897 O O . PRO A 1 113 ? 12.223 24.358 -51.344 1.00 67.81 113 PRO A O 1
ATOM 900 N N . ASN A 1 114 ? 11.346 26.032 -50.138 1.00 74.25 114 ASN A N 1
ATOM 901 C CA . ASN A 1 114 ? 11.554 27.096 -51.122 1.00 74.25 114 ASN A CA 1
ATOM 902 C C . ASN A 1 114 ? 12.950 27.756 -51.050 1.00 74.25 114 ASN A C 1
ATOM 904 O O . ASN A 1 114 ? 13.206 28.689 -51.807 1.00 74.25 114 ASN A O 1
ATOM 908 N N . PHE A 1 115 ? 13.848 27.321 -50.156 1.00 81.25 115 PHE A N 1
ATOM 909 C CA . PHE A 1 115 ? 15.181 27.918 -49.991 1.00 81.25 115 PHE A CA 1
ATOM 910 C C . PHE A 1 115 ? 16.138 27.571 -51.142 1.00 81.25 115 PHE A C 1
ATOM 912 O O . PHE A 1 115 ? 16.907 28.430 -51.565 1.00 81.25 115 PHE A O 1
ATOM 919 N N . LEU A 1 116 ? 16.068 26.353 -51.693 1.00 83.94 116 LEU A N 1
ATOM 920 C CA . LEU A 1 116 ? 16.797 25.925 -52.900 1.00 83.94 116 LEU A CA 1
ATOM 921 C C . LEU A 1 116 ? 15.862 25.140 -53.844 1.00 83.94 116 LEU A C 1
ATOM 923 O O . LEU A 1 116 ? 16.011 23.925 -53.996 1.00 83.94 116 LEU A O 1
ATOM 927 N N . PRO A 1 117 ? 14.890 25.807 -54.496 1.00 74.38 117 PRO A N 1
ATOM 928 C CA . PRO A 1 117 ? 13.807 25.140 -55.227 1.00 74.38 117 PRO A CA 1
ATOM 929 C C . PRO A 1 117 ? 14.284 24.398 -56.488 1.00 74.38 117 PRO A C 1
ATOM 931 O O . PRO A 1 117 ? 13.601 23.499 -56.969 1.00 74.38 117 PRO A O 1
ATOM 934 N N . SER A 1 118 ? 15.464 24.739 -57.015 1.00 79.44 118 SER A N 1
ATOM 935 C CA . SER A 1 118 ? 16.131 24.029 -58.120 1.00 79.44 118 SER A CA 1
ATOM 936 C C . SER A 1 118 ? 17.455 23.382 -57.685 1.00 79.44 118 SER A C 1
ATOM 938 O O . SER A 1 118 ? 18.344 23.150 -58.503 1.00 79.44 118 SER A O 1
ATOM 940 N N . GLY A 1 119 ? 17.602 23.094 -56.387 1.00 83.56 119 GLY A N 1
ATOM 941 C CA . GLY A 1 119 ? 18.780 22.447 -55.811 1.00 83.56 119 GLY A CA 1
ATOM 942 C C . GLY A 1 119 ? 20.041 23.320 -55.779 1.00 83.56 119 GLY A C 1
ATOM 943 O O . GLY A 1 119 ? 20.041 24.495 -56.152 1.00 83.56 119 GLY A O 1
ATOM 944 N N . LEU A 1 120 ? 21.145 22.727 -55.320 1.00 85.81 120 LEU A N 1
ATOM 945 C CA . LEU A 1 120 ? 22.411 23.417 -55.028 1.00 85.81 120 LEU A CA 1
ATOM 946 C C . LEU A 1 120 ? 23.025 24.133 -56.245 1.00 85.81 120 LEU A C 1
ATOM 948 O O . LEU A 1 120 ? 23.633 25.187 -56.083 1.00 85.81 120 LEU A O 1
ATOM 952 N N . GLN A 1 121 ? 22.804 23.635 -57.466 1.00 85.81 121 GLN A N 1
ATOM 953 C CA . GLN A 1 121 ? 23.263 24.282 -58.707 1.00 85.81 121 GLN A CA 1
ATOM 954 C C . GLN A 1 121 ? 22.666 25.687 -58.927 1.00 85.81 121 GLN A C 1
ATOM 956 O O . GLN A 1 121 ? 23.225 26.480 -59.681 1.00 85.81 121 GLN A O 1
ATOM 961 N N . SER A 1 122 ? 21.552 26.005 -58.257 1.00 84.00 122 SER A N 1
ATOM 962 C CA . SER A 1 122 ? 20.861 27.301 -58.331 1.00 84.00 122 SER A CA 1
ATOM 963 C C . SER A 1 122 ? 21.188 28.266 -57.181 1.00 84.00 122 SER A C 1
ATOM 965 O O . SER A 1 122 ? 20.632 29.364 -57.137 1.00 84.00 122 SER A O 1
ATOM 967 N N . MET A 1 123 ? 22.077 27.895 -56.248 1.00 87.94 123 MET A N 1
ATOM 968 C CA . MET A 1 123 ? 22.341 28.713 -55.058 1.00 87.94 123 MET A CA 1
ATOM 969 C C . MET A 1 123 ? 22.999 30.064 -55.392 1.00 87.94 123 MET A C 1
ATOM 971 O O . MET A 1 123 ? 23.951 30.155 -56.170 1.00 87.94 123 MET A O 1
ATOM 975 N N . THR A 1 124 ? 22.539 31.132 -54.742 1.00 87.94 124 THR A N 1
ATOM 976 C CA . THR A 1 124 ? 23.250 32.418 -54.716 1.00 87.94 124 THR A CA 1
ATOM 977 C C . THR A 1 124 ? 24.413 32.388 -53.722 1.00 87.94 124 THR A C 1
ATOM 979 O O . THR A 1 124 ? 24.438 31.590 -52.784 1.00 87.94 124 THR A O 1
ATOM 982 N N . ALA A 1 125 ? 25.355 33.325 -53.865 1.00 85.75 125 ALA A N 1
ATOM 983 C CA . ALA A 1 125 ? 26.430 33.516 -52.888 1.00 85.75 125 ALA A CA 1
ATOM 984 C C . ALA A 1 125 ? 25.907 33.806 -51.465 1.00 85.75 125 ALA A C 1
ATOM 986 O O . ALA A 1 125 ? 26.536 33.380 -50.499 1.00 85.75 125 ALA A O 1
ATOM 987 N N . LYS A 1 126 ? 24.738 34.456 -51.325 1.00 86.88 126 LYS A N 1
ATOM 988 C CA . LYS A 1 126 ? 24.100 34.660 -50.017 1.00 86.88 126 LYS A CA 1
ATOM 989 C C . LYS A 1 126 ? 23.637 33.328 -49.419 1.00 86.88 126 LYS A C 1
ATOM 991 O O . LYS A 1 126 ? 24.049 33.009 -48.311 1.00 86.88 126 LYS A O 1
ATOM 996 N N . GLN A 1 127 ? 22.858 32.535 -50.163 1.00 88.56 127 GLN A N 1
ATOM 997 C CA . GLN A 1 127 ? 22.390 31.216 -49.704 1.00 88.56 127 GLN A CA 1
ATOM 998 C C . GLN A 1 127 ? 23.562 30.289 -49.347 1.00 88.56 127 GLN A C 1
ATOM 1000 O O . GLN A 1 127 ? 23.487 29.577 -48.354 1.00 88.56 127 GLN A O 1
ATOM 1005 N N . PHE A 1 128 ? 24.673 30.339 -50.091 1.00 89.81 128 PHE A N 1
ATOM 1006 C CA . PHE A 1 128 ? 25.888 29.598 -49.738 1.00 89.81 128 PHE A CA 1
ATOM 1007 C C . PHE A 1 128 ? 26.486 30.040 -48.391 1.00 89.81 128 PHE A C 1
ATOM 1009 O O . PHE A 1 128 ? 26.766 29.197 -47.544 1.00 89.81 128 PHE A O 1
ATOM 1016 N N . VAL A 1 129 ? 26.650 31.348 -48.154 1.00 89.25 129 VAL A N 1
ATOM 1017 C CA . VAL A 1 129 ? 27.151 31.865 -46.863 1.00 89.25 129 VAL A CA 1
ATOM 1018 C C . VAL A 1 129 ? 26.181 31.548 -45.716 1.00 89.25 129 VAL A C 1
ATOM 1020 O O . VAL A 1 129 ? 26.622 31.284 -44.603 1.00 89.25 129 VAL A O 1
ATOM 1023 N N . GLU A 1 130 ? 24.878 31.519 -45.984 1.00 87.50 130 GLU A N 1
ATOM 1024 C CA . GLU A 1 130 ? 23.815 31.183 -45.028 1.00 87.50 130 GLU A CA 1
ATOM 1025 C C . GLU A 1 130 ? 23.825 29.686 -44.651 1.00 87.50 130 GLU A C 1
ATOM 1027 O O . GLU A 1 130 ? 23.749 29.347 -43.471 1.00 87.50 130 GLU A O 1
ATOM 1032 N N . ILE A 1 131 ? 24.065 28.796 -45.622 1.00 90.31 131 ILE A N 1
ATOM 1033 C CA . ILE A 1 131 ? 24.342 27.367 -45.392 1.00 90.31 131 ILE A CA 1
ATOM 1034 C C . ILE A 1 131 ? 25.626 27.182 -44.569 1.00 90.31 131 ILE A C 1
ATOM 1036 O O . ILE A 1 131 ? 25.633 26.448 -43.582 1.00 90.31 131 ILE A O 1
ATOM 1040 N N . ILE A 1 132 ? 26.721 27.856 -44.938 1.00 90.12 132 ILE A N 1
ATOM 1041 C CA . ILE A 1 132 ? 27.991 27.745 -44.207 1.00 90.12 132 ILE A CA 1
ATOM 1042 C C . ILE A 1 132 ? 27.880 28.333 -42.791 1.00 90.12 132 ILE A C 1
ATOM 1044 O O . ILE A 1 132 ? 28.486 27.791 -41.871 1.00 90.12 132 ILE A O 1
ATOM 1048 N N . ARG A 1 133 ? 27.067 29.378 -42.575 1.00 88.06 133 ARG A N 1
ATOM 1049 C CA . ARG A 1 133 ? 26.723 29.879 -41.234 1.00 88.06 133 ARG A CA 1
ATOM 1050 C C . ARG A 1 133 ? 26.035 28.801 -40.402 1.00 88.06 133 ARG A C 1
ATOM 1052 O O . ARG A 1 133 ? 26.433 28.616 -39.259 1.00 88.06 133 ARG A O 1
ATOM 1059 N N . PHE A 1 134 ? 25.053 28.091 -40.959 1.00 88.00 134 PHE A N 1
ATOM 1060 C CA . PHE A 1 134 ? 24.405 26.975 -40.267 1.00 88.00 134 PHE A CA 1
ATOM 1061 C C . PHE A 1 134 ? 25.428 25.908 -39.845 1.00 88.00 134 PHE A C 1
ATOM 1063 O O . PHE A 1 134 ? 25.545 25.634 -38.654 1.00 88.00 134 PHE A O 1
ATOM 1070 N N . PHE A 1 135 ? 26.253 25.401 -40.770 1.00 88.31 135 PHE A N 1
ATOM 1071 C CA . PHE A 1 135 ? 27.307 24.436 -40.425 1.00 88.31 135 PHE A CA 1
ATOM 1072 C C . PHE A 1 135 ? 28.306 24.987 -39.390 1.00 88.31 135 PHE A C 1
ATOM 1074 O O . PHE A 1 135 ? 28.720 24.254 -38.495 1.00 88.31 135 PHE A O 1
ATOM 1081 N N . ALA A 1 136 ? 28.673 26.270 -39.459 1.00 85.69 136 ALA A N 1
ATOM 1082 C CA . ALA A 1 136 ? 29.561 26.892 -38.479 1.00 85.69 136 ALA A CA 1
ATOM 1083 C C . ALA A 1 136 ? 28.932 26.983 -37.080 1.00 85.69 136 ALA A C 1
ATOM 1085 O O . ALA A 1 136 ? 29.598 26.661 -36.097 1.00 85.69 136 ALA A O 1
ATOM 1086 N N . CYS A 1 137 ? 27.652 27.346 -36.978 1.00 83.38 137 CYS A N 1
ATOM 1087 C CA . CYS A 1 137 ? 26.927 27.338 -35.710 1.00 83.38 137 CYS A CA 1
ATOM 1088 C C . CYS A 1 137 ? 26.792 25.912 -35.148 1.00 83.38 137 CYS A C 1
ATOM 1090 O O . CYS A 1 137 ? 27.107 25.705 -33.979 1.00 83.38 137 CYS A O 1
ATOM 1092 N N . SER A 1 138 ? 26.419 24.923 -35.965 1.00 80.31 138 SER A N 1
ATOM 1093 C CA . SER A 1 138 ? 26.247 23.533 -35.513 1.00 80.31 138 SER A CA 1
ATOM 1094 C C . SER A 1 138 ? 27.560 22.859 -35.091 1.00 80.31 138 SER A C 1
ATOM 1096 O O . SER A 1 138 ? 27.567 22.079 -34.146 1.00 80.31 138 SER A O 1
ATOM 1098 N N . ILE A 1 139 ? 28.686 23.162 -35.754 1.00 82.12 139 ILE A N 1
ATOM 1099 C CA . ILE A 1 139 ? 29.983 22.497 -35.505 1.00 82.12 139 ILE A CA 1
ATOM 1100 C C . ILE A 1 139 ? 30.854 23.267 -34.495 1.00 82.12 139 ILE A C 1
ATOM 1102 O O . ILE A 1 139 ? 31.661 22.670 -33.782 1.00 82.12 139 ILE A O 1
ATOM 1106 N N . CYS A 1 140 ? 30.748 24.598 -34.432 1.00 77.00 140 CYS A N 1
ATOM 1107 C CA . CYS A 1 140 ? 31.623 25.448 -33.609 1.00 77.00 140 CYS A CA 1
ATOM 1108 C C . CYS A 1 140 ? 30.886 26.246 -32.521 1.00 77.00 140 CYS A C 1
ATOM 1110 O O . CYS A 1 140 ? 31.547 26.866 -31.678 1.00 77.00 140 CYS A O 1
ATOM 1112 N N . GLY A 1 141 ? 29.549 26.252 -32.517 1.00 74.31 141 GLY A N 1
ATOM 1113 C CA . GLY A 1 141 ? 28.747 27.101 -31.639 1.00 74.31 141 GLY A CA 1
ATOM 1114 C C . GLY A 1 141 ? 29.134 28.575 -31.779 1.00 74.31 141 GLY A C 1
ATOM 1115 O O . GLY A 1 141 ? 29.435 29.069 -32.865 1.00 74.31 141 GLY A O 1
ATOM 1116 N N . ASN A 1 142 ? 29.227 29.271 -30.649 1.00 74.44 142 ASN A N 1
ATOM 1117 C CA . ASN A 1 142 ? 29.568 30.697 -30.604 1.00 74.44 142 ASN A CA 1
ATOM 1118 C C . ASN A 1 142 ? 31.053 31.017 -30.896 1.00 74.44 142 ASN A C 1
ATOM 1120 O O . ASN A 1 142 ? 31.446 32.180 -30.821 1.00 74.44 142 ASN A O 1
ATOM 1124 N N . LYS A 1 143 ? 31.902 30.025 -31.213 1.00 69.31 143 LYS A N 1
ATOM 1125 C CA . LYS A 1 143 ? 33.352 30.237 -31.423 1.00 69.31 143 LYS A CA 1
ATOM 1126 C C . LYS A 1 143 ? 33.685 30.912 -32.757 1.00 69.31 143 LYS A C 1
ATOM 1128 O O . LYS A 1 143 ? 34.739 31.535 -32.860 1.00 69.31 143 LYS A O 1
ATOM 1133 N N . ILE A 1 144 ? 32.814 30.801 -33.765 1.00 77.62 144 ILE A N 1
ATOM 1134 C CA . ILE A 1 144 ? 32.964 31.470 -35.066 1.00 77.62 144 ILE A CA 1
ATOM 1135 C C . ILE A 1 144 ? 31.629 32.090 -35.476 1.00 77.62 144 ILE A C 1
ATOM 1137 O O . ILE A 1 144 ? 30.663 31.389 -35.756 1.00 77.62 144 ILE A O 1
ATOM 1141 N N . VAL A 1 145 ? 31.601 33.420 -35.566 1.00 79.69 145 VAL A N 1
ATOM 1142 C CA . VAL A 1 145 ? 30.441 34.186 -36.034 1.00 79.69 145 VAL A CA 1
ATOM 1143 C C . VAL A 1 145 ? 30.691 34.626 -37.474 1.00 79.69 145 VAL A C 1
ATOM 1145 O O . VAL A 1 145 ? 31.504 35.513 -37.719 1.00 79.69 145 VAL A O 1
ATOM 1148 N N . ILE A 1 146 ? 29.988 34.016 -38.429 1.00 82.88 146 ILE A N 1
ATOM 1149 C CA . ILE A 1 146 ? 30.062 34.393 -39.848 1.00 82.88 146 ILE A CA 1
ATOM 1150 C C . ILE A 1 146 ? 29.092 35.548 -40.104 1.00 82.88 146 ILE A C 1
ATOM 1152 O O . ILE A 1 146 ? 27.874 35.346 -40.131 1.00 82.88 146 ILE A O 1
ATOM 1156 N N . GLN A 1 147 ? 29.617 36.763 -40.290 1.00 76.56 147 GLN A N 1
ATOM 1157 C CA . GLN A 1 147 ? 28.806 37.953 -40.580 1.00 76.56 147 GLN A CA 1
ATOM 1158 C C . GLN A 1 147 ? 28.223 37.921 -42.007 1.00 76.56 147 GLN A C 1
ATOM 1160 O O . GLN A 1 147 ? 28.695 37.178 -42.869 1.00 76.56 147 GLN A O 1
ATOM 1165 N N . ASP A 1 148 ? 27.157 38.691 -42.260 1.00 72.19 148 ASP A N 1
ATOM 1166 C CA . ASP A 1 148 ? 26.418 38.640 -43.532 1.00 72.19 148 ASP A CA 1
ATOM 1167 C C . ASP A 1 148 ? 27.325 38.895 -44.746 1.00 72.19 148 ASP A C 1
ATOM 1169 O O . ASP A 1 148 ? 27.990 39.923 -44.857 1.00 72.19 148 ASP A O 1
ATOM 1173 N N . ASN A 1 149 ? 27.333 37.929 -45.672 1.00 68.56 149 ASN A N 1
ATOM 1174 C CA . ASN A 1 149 ? 28.181 37.885 -46.868 1.00 68.56 149 ASN A CA 1
ATOM 1175 C C . ASN A 1 149 ? 29.709 37.963 -46.620 1.00 68.56 149 ASN A C 1
ATOM 1177 O O . ASN A 1 149 ? 30.462 38.148 -47.582 1.00 68.56 149 ASN A O 1
ATOM 1181 N N . ASN A 1 150 ? 30.211 37.795 -45.385 1.00 81.44 150 ASN A N 1
ATOM 1182 C CA . ASN A 1 150 ? 31.650 37.890 -45.125 1.00 81.44 150 ASN A CA 1
ATOM 1183 C C . ASN A 1 150 ? 32.413 36.596 -45.465 1.00 81.44 150 ASN A C 1
ATOM 1185 O O . ASN A 1 150 ? 32.546 35.665 -44.670 1.00 81.44 150 ASN A O 1
ATOM 1189 N N . ILE A 1 151 ? 32.999 36.580 -46.659 1.00 85.00 151 ILE A N 1
ATOM 1190 C CA . ILE A 1 151 ? 33.784 35.455 -47.182 1.00 85.00 151 ILE A CA 1
ATOM 1191 C C . ILE A 1 151 ? 35.134 35.270 -46.456 1.00 85.00 151 ILE A C 1
ATOM 1193 O O . ILE A 1 151 ? 35.712 34.183 -46.514 1.00 85.00 151 ILE A O 1
ATOM 1197 N N . ASP A 1 152 ? 35.646 36.276 -45.739 1.00 85.56 152 ASP A N 1
ATOM 1198 C CA . ASP A 1 152 ? 36.819 36.076 -44.875 1.00 85.56 152 ASP A CA 1
ATOM 1199 C C . ASP A 1 152 ? 36.486 35.251 -43.623 1.00 85.56 152 ASP A C 1
ATOM 1201 O O . ASP A 1 152 ? 37.317 34.449 -43.199 1.00 85.56 152 ASP A O 1
ATOM 1205 N N . ASP A 1 153 ? 35.262 35.346 -43.091 1.00 86.31 153 ASP A N 1
ATOM 1206 C CA . ASP A 1 153 ? 34.816 34.490 -41.983 1.00 86.31 153 ASP A CA 1
ATOM 1207 C C . ASP A 1 153 ? 34.556 33.051 -42.449 1.00 86.31 153 ASP A C 1
ATOM 1209 O O . ASP A 1 153 ? 34.924 32.108 -41.753 1.00 86.31 153 ASP A O 1
ATOM 1213 N N . VAL A 1 154 ? 34.050 32.864 -43.676 1.00 87.44 154 VAL A N 1
ATOM 1214 C CA . VAL A 1 154 ? 33.990 31.539 -44.326 1.00 87.44 154 VAL A CA 1
ATOM 1215 C C . VAL A 1 154 ? 35.388 30.921 -44.459 1.00 87.44 154 VAL A C 1
ATOM 1217 O O . VAL A 1 154 ? 35.569 29.743 -44.160 1.00 87.44 154 VAL A O 1
ATOM 1220 N N . LYS A 1 155 ? 36.407 31.702 -44.849 1.00 87.81 155 LYS A N 1
ATOM 1221 C CA . LYS A 1 155 ? 37.788 31.197 -44.936 1.00 87.81 155 LYS A CA 1
ATOM 1222 C C . LYS A 1 155 ? 38.366 30.846 -43.557 1.00 87.81 155 LYS A C 1
ATOM 1224 O O . LYS A 1 155 ? 38.980 29.792 -43.428 1.00 87.81 155 LYS A O 1
ATOM 1229 N N . ARG A 1 156 ? 38.118 31.672 -42.532 1.00 85.88 156 ARG A N 1
ATOM 1230 C CA . ARG A 1 156 ? 38.488 31.378 -41.132 1.00 85.88 156 ARG A CA 1
ATOM 1231 C C . ARG A 1 156 ? 37.831 30.093 -40.625 1.00 85.88 156 ARG A C 1
ATOM 1233 O O . ARG A 1 156 ? 38.492 29.303 -39.962 1.00 85.88 156 ARG A O 1
ATOM 1240 N N . PHE A 1 157 ? 36.560 29.863 -40.961 1.00 89.06 157 PHE A N 1
ATOM 1241 C CA . PHE A 1 157 ? 35.845 28.634 -40.617 1.00 89.06 157 PHE A CA 1
ATOM 1242 C C . PHE A 1 157 ? 36.499 27.395 -41.246 1.00 89.06 157 PHE A C 1
ATOM 1244 O O . PHE A 1 157 ? 36.807 26.450 -40.528 1.00 89.06 157 PHE A O 1
ATOM 1251 N N . VAL A 1 158 ? 36.802 27.433 -42.550 1.00 88.50 158 VAL A N 1
ATOM 1252 C CA . VAL A 1 158 ? 37.487 26.341 -43.280 1.00 88.50 158 VAL A CA 1
ATOM 1253 C C . VAL A 1 158 ? 38.855 26.011 -42.662 1.00 88.50 158 VAL A C 1
ATOM 1255 O O . VAL A 1 158 ? 39.221 24.842 -42.544 1.00 88.50 158 VAL A O 1
ATOM 1258 N N . GLU A 1 159 ? 39.601 27.036 -42.242 1.00 86.38 159 GLU A N 1
ATOM 1259 C CA . GLU A 1 159 ? 40.894 26.889 -41.559 1.00 86.38 159 GLU A CA 1
ATOM 1260 C C . GLU A 1 159 ? 40.745 26.317 -40.139 1.00 86.38 159 GLU A C 1
ATOM 1262 O O . GLU A 1 159 ? 41.538 25.468 -39.735 1.00 86.38 159 GLU A O 1
ATOM 1267 N N . PHE A 1 160 ? 39.709 26.725 -39.399 1.00 84.38 160 PHE A N 1
ATOM 1268 C CA . PHE A 1 160 ? 39.430 26.253 -38.039 1.00 84.38 160 PHE A CA 1
ATOM 1269 C C . PHE A 1 160 ? 39.010 24.779 -37.993 1.00 84.38 160 PHE A C 1
ATOM 1271 O O . PHE A 1 160 ? 39.514 24.034 -37.155 1.00 84.38 160 PHE A O 1
ATOM 1278 N N . VAL A 1 161 ? 38.142 24.340 -38.913 1.00 83.25 161 VAL A N 1
ATOM 1279 C CA . VAL A 1 161 ? 37.734 22.924 -39.026 1.00 83.25 161 VAL A CA 1
ATOM 1280 C C . VAL A 1 161 ? 38.814 22.035 -39.660 1.00 83.25 161 VAL A C 1
ATOM 1282 O O . VAL A 1 161 ? 38.632 20.826 -39.750 1.00 83.25 161 VAL A O 1
ATOM 1285 N N . GLN A 1 162 ? 39.948 22.609 -40.079 1.00 87.12 162 GLN A N 1
ATOM 1286 C CA . GLN A 1 162 ? 41.092 21.896 -40.666 1.00 87.12 162 GLN A CA 1
ATOM 1287 C C . GLN A 1 162 ? 40.717 21.059 -41.904 1.00 87.12 162 GLN A C 1
ATOM 1289 O O . GLN A 1 162 ? 41.174 19.925 -42.066 1.00 87.12 162 GLN A O 1
ATOM 1294 N N . TYR A 1 163 ? 39.884 21.621 -42.790 1.00 86.88 163 TYR A N 1
ATOM 1295 C CA . TYR A 1 163 ? 39.428 20.930 -44.001 1.00 86.88 163 TYR A CA 1
ATOM 1296 C C . TYR A 1 163 ? 40.626 20.442 -44.849 1.00 86.88 163 TYR A C 1
ATOM 1298 O O . TYR A 1 163 ? 41.486 21.252 -45.206 1.00 86.88 163 TYR A O 1
ATOM 1306 N N . PRO A 1 164 ? 40.723 19.139 -45.192 1.00 81.44 164 PRO A N 1
ATOM 1307 C CA . PRO A 1 164 ? 41.954 18.566 -45.747 1.00 81.44 164 PRO A CA 1
ATOM 1308 C C . PRO A 1 164 ? 42.254 18.942 -47.208 1.00 81.44 164 PRO A C 1
ATOM 1310 O O . PRO A 1 164 ? 43.330 18.600 -47.701 1.00 81.44 164 PRO A O 1
ATOM 1313 N N . LEU A 1 165 ? 41.343 19.620 -47.918 1.00 84.94 165 LEU A N 1
ATOM 1314 C CA . LEU A 1 165 ? 41.561 20.088 -49.292 1.00 84.94 165 LEU A CA 1
ATOM 1315 C C . LEU A 1 165 ? 41.712 21.617 -49.338 1.00 84.94 165 LEU A C 1
ATOM 1317 O O . LEU A 1 165 ? 41.019 22.355 -48.643 1.00 84.94 165 LEU A O 1
ATOM 1321 N N . GLN A 1 166 ? 42.608 22.114 -50.194 1.00 84.50 166 GLN A N 1
ATOM 1322 C CA . GLN A 1 166 ? 42.827 23.555 -50.351 1.00 84.50 166 GLN A CA 1
ATOM 1323 C C . GLN A 1 166 ? 41.613 24.237 -50.997 1.00 84.50 166 GLN A C 1
ATOM 1325 O O . GLN A 1 166 ? 41.303 23.964 -52.155 1.00 84.50 166 GLN A O 1
ATOM 1330 N N . MET A 1 167 ? 40.986 25.178 -50.284 1.00 86.94 167 MET A N 1
ATOM 1331 C CA . MET A 1 167 ? 39.867 25.984 -50.786 1.00 86.94 167 MET A CA 1
ATOM 1332 C C . MET A 1 167 ? 40.292 27.427 -51.076 1.00 86.94 167 MET A C 1
ATOM 1334 O O . MET A 1 167 ? 40.848 28.121 -50.223 1.00 86.94 167 MET A O 1
ATOM 1338 N N . ASN A 1 168 ? 40.004 27.907 -52.287 1.00 87.25 168 ASN A N 1
ATOM 1339 C CA . ASN A 1 168 ? 40.357 29.262 -52.711 1.00 87.25 168 ASN A CA 1
ATOM 1340 C C . ASN A 1 168 ? 39.254 30.279 -52.386 1.00 87.25 168 ASN A C 1
ATOM 1342 O O . ASN A 1 168 ? 38.079 30.047 -52.658 1.00 87.25 168 ASN A O 1
ATOM 1346 N N . LYS A 1 169 ? 39.640 31.477 -51.917 1.00 84.81 169 LYS A N 1
ATOM 1347 C CA . LYS A 1 169 ? 38.709 32.578 -51.577 1.00 84.81 169 LYS A CA 1
ATOM 1348 C C . LYS A 1 169 ? 37.804 33.013 -52.748 1.00 84.81 169 LYS A C 1
ATOM 1350 O O . LYS A 1 169 ? 36.744 33.594 -52.531 1.00 84.81 169 LYS A O 1
ATOM 1355 N N . SER A 1 170 ? 38.208 32.748 -53.991 1.00 85.81 170 SER A N 1
ATOM 1356 C CA . SER A 1 170 ? 37.392 32.965 -55.191 1.00 85.81 170 SER A CA 1
ATOM 1357 C C . SER A 1 170 ? 36.225 31.979 -55.319 1.00 85.81 170 SER A C 1
ATOM 1359 O O . SER A 1 170 ? 35.159 32.380 -55.774 1.00 85.81 170 SER A O 1
ATOM 1361 N N . TRP A 1 171 ? 36.374 30.726 -54.881 1.00 88.75 171 TRP A N 1
ATOM 1362 C CA . TRP A 1 171 ? 35.332 29.697 -55.006 1.00 88.75 171 TRP A CA 1
ATOM 1363 C C . TRP A 1 171 ? 34.114 29.981 -54.120 1.00 88.75 171 TRP A C 1
ATOM 1365 O O . TRP A 1 171 ? 32.988 29.703 -54.521 1.00 88.75 171 TRP A O 1
ATOM 1375 N N . PHE A 1 172 ? 34.321 30.641 -52.979 1.00 86.56 172 PHE A N 1
ATOM 1376 C CA . PHE A 1 172 ? 33.246 31.127 -52.109 1.00 86.56 172 PHE A CA 1
ATOM 1377 C C . PHE A 1 172 ? 32.517 32.369 -52.661 1.00 86.56 172 PHE A C 1
ATOM 1379 O O . PHE A 1 172 ? 31.387 32.641 -52.266 1.00 86.56 172 PHE A O 1
ATOM 1386 N N . LYS A 1 173 ? 33.136 33.136 -53.578 1.00 85.19 173 LYS A N 1
ATOM 1387 C CA . LYS A 1 173 ? 32.500 34.309 -54.219 1.00 85.19 173 LYS A CA 1
ATOM 1388 C C . LYS A 1 173 ? 31.502 33.921 -55.309 1.00 85.19 173 LYS A C 1
ATOM 1390 O O . LYS A 1 173 ? 30.542 34.650 -55.535 1.00 85.19 173 LYS A O 1
ATOM 1395 N N . THR A 1 174 ? 31.741 32.808 -55.996 1.00 86.31 174 THR A N 1
ATOM 1396 C CA . THR A 1 174 ? 30.915 32.328 -57.114 1.00 86.31 174 THR A CA 1
ATOM 1397 C C . THR A 1 174 ? 30.646 30.833 -56.936 1.00 86.31 174 THR A C 1
ATOM 1399 O O . THR A 1 174 ? 31.237 30.024 -57.658 1.00 86.31 174 THR A O 1
ATOM 1402 N N . PRO A 1 175 ? 29.806 30.437 -55.960 1.00 84.75 175 PRO A N 1
ATOM 1403 C CA . PRO A 1 175 ? 29.755 29.051 -55.508 1.00 84.75 175 PRO A CA 1
ATOM 1404 C C . PRO A 1 175 ? 29.206 28.063 -56.541 1.00 84.75 175 PRO A C 1
ATOM 1406 O O . PRO A 1 175 ? 29.495 26.879 -56.438 1.00 84.75 175 PRO A O 1
ATOM 1409 N N . THR A 1 176 ? 28.473 28.543 -57.549 1.00 86.12 176 THR A N 1
ATOM 1410 C CA . THR A 1 176 ? 27.882 27.763 -58.651 1.00 86.12 176 THR A CA 1
ATOM 1411 C C . THR A 1 176 ? 28.704 27.771 -59.945 1.00 86.12 176 THR A C 1
ATOM 1413 O O . THR A 1 176 ? 28.320 27.140 -60.928 1.00 86.12 176 THR A O 1
ATOM 1416 N N . LEU A 1 177 ? 29.856 28.452 -59.982 1.00 87.81 177 LEU A N 1
ATOM 1417 C CA . LEU A 1 177 ? 30.762 28.397 -61.133 1.00 87.81 177 LEU A CA 1
ATOM 1418 C C . LEU A 1 177 ? 31.417 27.009 -61.191 1.00 87.81 177 LEU A C 1
ATOM 1420 O O . LEU A 1 177 ? 32.090 26.646 -60.238 1.00 87.81 177 LEU A O 1
ATOM 1424 N N . SER A 1 178 ? 31.272 26.266 -62.295 1.00 78.75 178 SER A N 1
ATOM 1425 C CA . SER A 1 178 ? 31.656 24.840 -62.447 1.00 78.75 178 SER A CA 1
ATOM 1426 C C . SER A 1 178 ? 32.838 24.345 -61.583 1.00 78.75 178 SER A C 1
ATOM 1428 O O . SER A 1 178 ? 32.640 23.482 -60.737 1.00 78.75 178 SER A O 1
ATOM 1430 N N . VAL A 1 179 ? 34.042 24.917 -61.721 1.00 79.25 179 VAL A N 1
ATOM 1431 C CA . VAL A 1 179 ? 35.247 24.463 -60.982 1.00 79.25 179 VAL A CA 1
ATOM 1432 C C . VAL A 1 179 ? 35.178 24.742 -59.468 1.00 79.25 179 VAL A C 1
ATOM 1434 O O . VAL A 1 179 ? 35.814 24.050 -58.677 1.00 79.25 179 VAL A O 1
ATOM 1437 N N . ALA A 1 180 ? 34.418 25.757 -59.056 1.00 84.88 180 ALA A N 1
ATOM 1438 C CA . ALA A 1 180 ? 34.126 26.057 -57.656 1.00 84.88 180 ALA A CA 1
ATOM 1439 C C . ALA A 1 180 ? 32.970 25.204 -57.110 1.00 84.88 180 ALA A C 1
ATOM 1441 O O . ALA A 1 180 ? 33.020 24.809 -55.950 1.00 84.88 180 ALA A O 1
ATOM 1442 N N . PHE A 1 181 ? 31.956 24.908 -57.932 1.00 87.25 181 PHE A N 1
ATOM 1443 C CA . PHE A 1 181 ? 30.765 24.158 -57.525 1.00 87.25 181 PHE A CA 1
ATOM 1444 C C . PHE A 1 181 ? 31.120 22.782 -56.970 1.00 87.25 181 PHE A C 1
ATOM 1446 O O . PHE A 1 181 ? 30.784 22.497 -55.822 1.00 87.25 181 PHE A O 1
ATOM 1453 N N . ASP A 1 182 ? 31.886 21.989 -57.721 1.00 86.75 182 ASP A N 1
ATOM 1454 C CA . ASP A 1 182 ? 32.290 20.647 -57.292 1.00 86.75 182 ASP A CA 1
ATOM 1455 C C . ASP A 1 182 ? 33.030 20.684 -55.943 1.00 86.75 182 ASP A C 1
ATOM 1457 O O . ASP A 1 182 ? 32.758 19.879 -55.058 1.00 86.75 182 ASP A O 1
ATOM 1461 N N . ARG A 1 183 ? 33.912 21.676 -55.744 1.00 87.81 183 ARG A N 1
ATOM 1462 C CA . ARG A 1 183 ? 34.686 21.855 -54.502 1.00 87.81 183 ARG A CA 1
ATOM 1463 C C . ARG A 1 183 ? 33.845 22.343 -53.327 1.00 87.81 183 ARG A C 1
ATOM 1465 O O . ARG A 1 183 ? 34.079 21.937 -52.194 1.00 87.81 183 ARG A O 1
ATOM 1472 N N . ASN A 1 184 ? 32.859 23.199 -53.580 1.00 89.50 184 ASN A N 1
ATOM 1473 C CA . ASN A 1 184 ? 31.922 23.636 -52.551 1.00 89.50 184 ASN A CA 1
ATOM 1474 C C . ASN A 1 184 ? 30.969 22.499 -52.149 1.00 89.50 184 ASN A C 1
ATOM 1476 O O . ASN A 1 184 ? 30.661 22.380 -50.969 1.00 89.50 184 ASN A O 1
ATOM 1480 N N . VAL A 1 185 ? 30.552 21.630 -53.078 1.00 89.81 185 VAL A N 1
ATOM 1481 C CA . VAL A 1 185 ? 29.750 20.434 -52.758 1.00 89.81 185 VAL A CA 1
ATOM 1482 C C . VAL A 1 185 ? 30.582 19.378 -52.020 1.00 89.81 185 VAL A C 1
ATOM 1484 O O . VAL A 1 185 ? 30.115 18.861 -51.009 1.00 89.81 185 VAL A O 1
ATOM 1487 N N . GLU A 1 186 ? 31.830 19.119 -52.430 1.00 89.12 186 GLU A N 1
ATOM 1488 C CA . GLU A 1 186 ? 32.770 18.267 -51.675 1.00 89.12 186 GLU A CA 1
ATOM 1489 C C . GLU A 1 186 ? 33.013 18.790 -50.245 1.00 89.12 186 GLU A C 1
ATOM 1491 O O . GLU A 1 186 ? 33.155 17.996 -49.314 1.00 89.12 186 GLU A O 1
ATOM 1496 N N . PHE A 1 187 ? 33.058 20.112 -50.045 1.00 89.94 187 PHE A N 1
ATOM 1497 C CA . PHE A 1 187 ? 33.179 20.720 -48.716 1.00 89.94 187 PHE A CA 1
ATOM 1498 C C . PHE A 1 187 ? 31.883 20.596 -47.902 1.00 89.94 187 PHE A C 1
ATOM 1500 O O . PHE A 1 187 ? 31.938 20.238 -46.729 1.00 89.94 187 PHE A O 1
ATOM 1507 N N . LEU A 1 188 ? 30.717 20.820 -48.513 1.00 91.31 188 LEU A N 1
ATOM 1508 C CA . LEU A 1 188 ? 29.419 20.693 -47.842 1.00 91.31 188 LEU A CA 1
ATOM 1509 C C . LEU A 1 188 ? 29.097 19.241 -47.443 1.00 91.31 188 LEU A C 1
ATOM 1511 O O . LEU A 1 188 ? 28.668 19.020 -46.316 1.00 91.31 188 LEU A O 1
ATOM 1515 N N . ASP A 1 189 ? 29.351 18.244 -48.297 1.00 88.50 189 ASP A N 1
ATOM 1516 C CA . ASP A 1 189 ? 29.173 16.820 -47.950 1.00 88.50 189 ASP A CA 1
ATOM 1517 C C . ASP A 1 189 ? 30.154 16.362 -46.858 1.00 88.50 189 ASP A C 1
ATOM 1519 O O . ASP A 1 189 ? 29.812 15.515 -46.037 1.00 88.50 189 ASP A O 1
ATOM 1523 N N . TRP A 1 190 ? 31.348 16.956 -46.798 1.00 88.88 190 TRP A N 1
ATOM 1524 C CA . TRP A 1 190 ? 32.284 16.730 -45.697 1.00 88.88 190 TRP A CA 1
ATOM 1525 C C . TRP A 1 190 ? 31.810 17.382 -44.389 1.00 88.88 190 TRP A C 1
ATOM 1527 O O . TRP A 1 190 ? 31.895 16.756 -43.338 1.00 88.88 190 TRP A O 1
ATOM 1537 N N . LEU A 1 191 ? 31.234 18.590 -44.429 1.00 89.00 191 LEU A N 1
ATOM 1538 C CA . LEU A 1 191 ? 30.599 19.206 -43.253 1.00 89.00 191 LEU A CA 1
ATOM 1539 C C . LEU A 1 191 ? 29.381 18.396 -42.762 1.00 89.00 191 LEU A C 1
ATOM 1541 O O . LEU A 1 191 ? 29.116 18.350 -41.561 1.00 89.00 191 LEU A O 1
ATOM 1545 N N . CYS A 1 192 ? 28.690 17.687 -43.661 1.00 85.75 192 CYS A N 1
ATOM 1546 C CA . CYS A 1 192 ? 27.620 16.746 -43.315 1.00 85.75 192 CYS A CA 1
ATOM 1547 C C . CYS A 1 192 ? 28.101 15.502 -42.537 1.00 85.75 192 CYS A C 1
ATOM 1549 O O . CYS A 1 192 ? 27.255 14.775 -42.026 1.00 85.75 192 CYS A O 1
ATOM 1551 N N . ASP A 1 193 ? 29.411 15.229 -42.431 1.00 82.62 193 ASP A N 1
ATOM 1552 C CA . ASP A 1 193 ? 29.952 14.175 -41.546 1.00 82.62 193 ASP A CA 1
ATOM 1553 C C . ASP A 1 193 ? 30.066 14.634 -40.073 1.00 82.62 193 ASP A C 1
ATOM 1555 O O . ASP A 1 193 ? 30.311 13.804 -39.200 1.00 82.62 193 ASP A O 1
ATOM 1559 N N . PHE A 1 194 ? 29.883 15.931 -39.783 1.00 78.88 194 PHE A N 1
ATOM 1560 C CA . PHE A 1 194 ? 29.931 16.502 -38.424 1.00 78.88 194 PHE A CA 1
ATOM 1561 C C . PHE A 1 194 ? 28.555 16.872 -37.862 1.00 78.88 194 PHE A C 1
ATOM 1563 O O . PHE A 1 194 ? 28.428 17.095 -36.660 1.00 78.88 194 PHE A O 1
ATOM 1570 N N . ILE A 1 195 ? 27.533 16.952 -38.715 1.00 74.00 195 ILE A N 1
ATOM 1571 C CA . ILE A 1 195 ? 26.141 17.062 -38.282 1.00 74.00 195 ILE A CA 1
ATOM 1572 C C . ILE A 1 195 ? 25.592 15.642 -38.175 1.00 74.00 195 ILE A C 1
ATOM 1574 O O . ILE A 1 195 ? 25.472 14.938 -39.178 1.00 74.00 195 ILE A O 1
ATOM 1578 N N . ALA A 1 196 ? 25.298 15.217 -36.946 1.00 57.22 196 ALA A N 1
ATOM 1579 C CA . ALA A 1 196 ? 24.562 13.983 -36.714 1.00 57.22 196 ALA A CA 1
ATOM 1580 C C . ALA A 1 196 ? 23.179 14.073 -37.390 1.00 57.22 196 ALA A C 1
ATOM 1582 O O . ALA A 1 196 ? 22.607 15.164 -37.436 1.00 57.22 196 ALA A O 1
ATOM 1583 N N . PRO A 1 197 ? 22.613 12.963 -37.903 1.00 52.94 197 PRO A N 1
ATOM 1584 C CA . PRO A 1 197 ? 21.187 12.941 -38.216 1.00 52.94 197 PRO A CA 1
ATOM 1585 C C . PRO A 1 197 ? 20.393 13.322 -36.959 1.00 52.94 197 PRO A C 1
ATOM 1587 O O . PRO A 1 197 ? 20.833 13.022 -35.849 1.00 52.94 197 PRO A O 1
ATOM 1590 N N . ASP A 1 198 ? 19.230 13.955 -37.131 1.00 50.72 198 ASP A N 1
ATOM 1591 C CA . ASP A 1 198 ? 18.452 14.604 -36.053 1.00 50.72 198 ASP A CA 1
ATOM 1592 C C . ASP A 1 198 ? 17.760 13.617 -35.077 1.00 50.72 198 ASP A C 1
ATOM 1594 O O . ASP A 1 198 ? 16.772 13.927 -34.410 1.00 50.72 198 ASP A O 1
ATOM 1598 N N . ASP A 1 199 ? 18.315 12.409 -34.959 1.00 48.12 199 ASP A N 1
ATOM 1599 C CA . ASP A 1 199 ? 18.134 11.510 -33.830 1.00 48.12 199 ASP A CA 1
ATOM 1600 C C . ASP A 1 199 ? 18.781 12.136 -32.580 1.00 48.12 199 ASP A C 1
ATOM 1602 O O . ASP A 1 199 ? 19.810 11.671 -32.087 1.00 48.12 199 ASP A O 1
ATOM 1606 N N . GLY A 1 200 ? 18.136 13.143 -31.979 1.00 49.78 200 GLY A N 1
ATOM 1607 C CA . GLY A 1 200 ? 18.483 13.625 -30.628 1.00 49.78 200 GLY A CA 1
ATOM 1608 C C . GLY A 1 200 ? 18.459 12.504 -29.569 1.00 49.78 200 GLY A C 1
ATOM 1609 O O . GLY A 1 200 ? 19.074 12.603 -28.510 1.00 49.78 200 GLY A O 1
ATOM 1610 N N . ASN A 1 201 ? 17.813 11.381 -29.900 1.00 52.28 201 ASN A N 1
ATOM 1611 C CA . ASN A 1 201 ? 17.830 10.138 -29.142 1.00 52.28 201 ASN A CA 1
ATOM 1612 C C . ASN A 1 201 ? 19.100 9.282 -29.311 1.00 52.28 201 ASN A C 1
ATOM 1614 O O . ASN A 1 201 ? 19.255 8.345 -28.536 1.00 52.28 201 ASN A O 1
ATOM 1618 N N . ALA A 1 202 ? 19.992 9.530 -30.277 1.00 55.28 202 ALA A N 1
ATOM 1619 C CA . ALA A 1 202 ? 21.156 8.670 -30.528 1.00 55.28 202 ALA A CA 1
ATOM 1620 C C . ALA A 1 202 ? 22.146 8.697 -29.352 1.00 55.28 202 ALA A C 1
ATOM 1622 O O . ALA A 1 202 ? 22.398 7.664 -28.734 1.00 55.28 202 ALA A O 1
ATOM 1623 N N . LEU A 1 203 ? 22.619 9.889 -28.969 1.00 58.06 203 LEU A N 1
ATOM 1624 C CA . LEU A 1 203 ? 23.500 10.064 -27.809 1.00 58.06 203 LEU A CA 1
ATOM 1625 C C . LEU A 1 203 ? 22.790 9.704 -26.492 1.00 58.06 203 LEU A C 1
ATOM 1627 O O . LEU A 1 203 ? 23.391 9.101 -25.608 1.00 58.06 203 LEU A O 1
ATOM 1631 N N . ALA A 1 204 ? 21.493 10.013 -26.377 1.00 57.22 204 ALA A N 1
ATOM 1632 C CA . ALA A 1 204 ? 20.682 9.622 -25.224 1.00 57.22 204 ALA A CA 1
ATOM 1633 C C . ALA A 1 204 ? 20.542 8.095 -25.090 1.00 57.22 204 ALA A C 1
ATOM 1635 O O . ALA A 1 204 ? 20.502 7.576 -23.978 1.00 57.22 204 ALA A O 1
ATOM 1636 N N . LYS A 1 205 ? 20.496 7.365 -26.210 1.00 57.25 205 LYS A N 1
ATOM 1637 C CA . LYS A 1 205 ? 20.449 5.902 -26.244 1.00 57.25 205 LYS A CA 1
ATOM 1638 C C . LYS A 1 205 ? 21.813 5.289 -25.927 1.00 57.25 205 LYS A C 1
ATOM 1640 O O . LYS A 1 205 ? 21.867 4.405 -25.081 1.00 57.25 205 LYS A O 1
ATOM 1645 N N . GLU A 1 206 ? 22.901 5.803 -26.506 1.00 58.12 206 GLU A N 1
ATOM 1646 C CA . GLU A 1 206 ? 24.263 5.399 -26.118 1.00 58.12 206 GLU A CA 1
ATOM 1647 C C . GLU A 1 206 ? 24.507 5.621 -24.615 1.00 58.12 206 GLU A C 1
ATOM 1649 O O . GLU A 1 206 ? 25.081 4.760 -23.954 1.00 58.12 206 GLU A O 1
ATOM 1654 N N . MET A 1 207 ? 24.018 6.730 -24.043 1.00 57.72 207 MET A N 1
ATOM 1655 C CA . MET A 1 207 ? 24.091 6.979 -22.598 1.00 57.72 207 MET A CA 1
ATOM 1656 C C . MET A 1 207 ? 23.155 6.089 -21.770 1.00 57.72 207 MET A C 1
ATOM 1658 O O . MET A 1 207 ? 23.555 5.654 -20.693 1.00 57.72 207 MET A O 1
ATOM 1662 N N . ALA A 1 208 ? 21.959 5.750 -22.253 1.00 57.50 208 ALA A N 1
ATOM 1663 C CA . ALA A 1 208 ? 21.079 4.789 -21.578 1.00 57.50 208 ALA A CA 1
ATOM 1664 C C . ALA A 1 208 ? 21.652 3.356 -21.580 1.00 57.50 208 ALA A C 1
ATOM 1666 O O . ALA A 1 208 ? 21.388 2.582 -20.659 1.00 57.50 208 ALA A O 1
ATOM 1667 N N . GLU A 1 209 ? 22.474 3.016 -22.579 1.00 57.91 209 GLU A N 1
ATOM 1668 C CA . GLU A 1 209 ? 23.248 1.770 -22.648 1.00 57.91 209 GLU A CA 1
ATOM 1669 C C . GLU A 1 209 ? 24.481 1.778 -21.706 1.00 57.91 209 GLU A C 1
ATOM 1671 O O . GLU A 1 209 ? 25.055 0.721 -21.426 1.00 57.91 209 GLU A O 1
ATOM 1676 N N . VAL A 1 210 ? 24.864 2.928 -21.123 1.00 63.81 210 VAL A N 1
ATOM 1677 C CA . VAL A 1 210 ? 25.880 2.991 -20.056 1.00 63.81 210 VAL A CA 1
ATOM 1678 C C . VAL A 1 210 ? 25.285 2.513 -18.729 1.00 63.81 210 VAL A C 1
ATOM 1680 O O . VAL A 1 210 ? 24.497 3.203 -18.076 1.00 63.81 210 VAL A O 1
ATOM 1683 N N . ASN A 1 211 ? 25.735 1.337 -18.283 1.00 53.19 211 ASN A N 1
ATOM 1684 C CA . ASN A 1 211 ? 25.374 0.748 -16.991 1.00 53.19 211 ASN A CA 1
ATOM 1685 C C . ASN A 1 211 ? 25.496 1.756 -15.833 1.00 53.19 211 ASN A C 1
ATOM 1687 O O . ASN A 1 211 ? 26.594 2.137 -15.429 1.00 53.19 211 ASN A O 1
ATOM 1691 N N . GLY A 1 212 ? 24.341 2.140 -15.283 1.00 59.81 212 GLY A N 1
ATOM 1692 C CA . GLY A 1 212 ? 24.199 3.060 -14.151 1.00 59.81 212 GLY A CA 1
ATOM 1693 C C . GLY A 1 212 ? 23.647 4.449 -14.492 1.00 59.81 212 GLY A C 1
ATOM 1694 O O . GLY A 1 212 ? 23.139 5.102 -13.588 1.00 59.81 212 GLY A O 1
ATOM 1695 N N . PHE A 1 213 ? 23.667 4.890 -15.756 1.00 64.38 213 PHE A N 1
ATOM 1696 C CA . PHE A 1 213 ? 23.507 6.318 -16.079 1.00 64.38 213 PHE A CA 1
ATOM 1697 C C . PHE A 1 213 ? 22.064 6.861 -16.135 1.00 64.38 213 PHE A C 1
ATOM 1699 O O . PHE A 1 213 ? 21.871 8.062 -15.997 1.00 64.38 213 PHE A O 1
ATOM 1706 N N . GLY A 1 214 ? 21.041 6.019 -16.310 1.00 70.12 214 GLY A N 1
ATOM 1707 C CA . GLY A 1 214 ? 19.635 6.458 -16.279 1.00 70.12 214 GLY A CA 1
ATOM 1708 C C . GLY A 1 214 ? 18.681 5.502 -16.989 1.00 70.12 214 GLY A C 1
ATOM 1709 O O . GLY A 1 214 ? 19.011 4.331 -17.186 1.00 70.12 214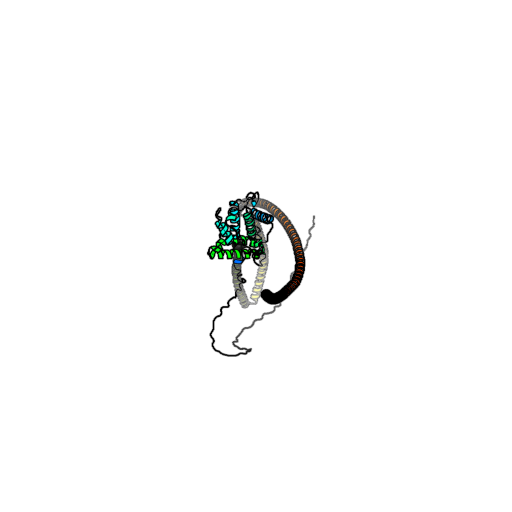 GLY A O 1
ATOM 1710 N N . ASP A 1 215 ? 17.502 5.991 -17.361 1.00 74.38 215 ASP A N 1
ATOM 1711 C CA . ASP A 1 215 ? 16.716 5.458 -18.478 1.00 74.38 215 ASP A CA 1
ATOM 1712 C C . ASP A 1 215 ? 16.854 6.377 -19.710 1.00 74.38 215 ASP A C 1
ATOM 1714 O O . ASP A 1 215 ? 17.469 7.443 -19.636 1.00 74.38 215 ASP A O 1
ATOM 1718 N N . GLN A 1 216 ? 16.286 5.985 -20.854 1.00 70.50 216 GLN A N 1
ATOM 1719 C CA . GLN A 1 216 ? 16.411 6.755 -22.098 1.00 70.50 216 GLN A CA 1
ATOM 1720 C C . GLN A 1 216 ? 15.739 8.143 -22.041 1.00 70.50 216 GLN A C 1
ATOM 1722 O O . GLN A 1 216 ? 16.204 9.064 -22.711 1.00 70.50 216 GLN A O 1
ATOM 1727 N N . GLN A 1 217 ? 14.684 8.332 -21.239 1.00 72.19 217 GLN A N 1
ATOM 1728 C CA . GLN A 1 217 ? 14.036 9.638 -21.077 1.00 72.19 217 GLN A CA 1
ATOM 1729 C C . GLN A 1 217 ? 14.864 10.558 -20.179 1.00 72.19 217 GLN A C 1
ATOM 1731 O O . GLN A 1 217 ? 15.027 11.735 -20.502 1.00 72.19 217 GLN A O 1
ATOM 1736 N N . PHE A 1 218 ? 15.424 10.024 -19.090 1.00 77.19 218 PHE A N 1
ATOM 1737 C CA . PHE A 1 218 ? 16.395 10.732 -18.257 1.00 77.19 218 PHE A CA 1
ATOM 1738 C C . PHE A 1 218 ? 17.620 11.141 -19.083 1.00 77.19 218 PHE A C 1
ATOM 1740 O O . PHE A 1 218 ? 17.979 12.314 -19.093 1.00 77.19 218 PHE A O 1
ATOM 1747 N N . SER A 1 219 ? 18.219 10.215 -19.842 1.00 73.94 219 SER A N 1
ATOM 1748 C CA . SER A 1 219 ? 19.389 10.512 -20.679 1.00 73.94 219 SER A CA 1
ATOM 1749 C C . SER A 1 219 ? 19.097 11.562 -21.756 1.00 73.94 219 SER A C 1
ATOM 1751 O O . SER A 1 219 ? 19.952 12.406 -22.009 1.00 73.94 219 SER A O 1
ATOM 1753 N N . ALA A 1 220 ? 17.897 11.577 -22.347 1.00 71.94 220 ALA A N 1
ATOM 1754 C CA . ALA A 1 220 ? 17.504 12.616 -23.303 1.00 71.94 220 ALA A CA 1
ATOM 1755 C C . ALA A 1 220 ? 17.379 14.001 -22.644 1.00 71.94 220 ALA A C 1
ATOM 1757 O O . ALA A 1 220 ? 17.939 14.970 -23.153 1.00 71.94 220 ALA A O 1
ATOM 1758 N N . ARG A 1 221 ? 16.708 14.093 -21.484 1.00 77.19 221 ARG A N 1
ATOM 1759 C CA . ARG A 1 221 ? 16.577 15.355 -20.729 1.00 77.19 221 ARG A CA 1
ATOM 1760 C C . ARG A 1 221 ? 17.925 15.857 -20.223 1.00 77.19 221 ARG A C 1
ATOM 1762 O O . ARG A 1 221 ? 18.206 17.039 -20.353 1.00 77.19 221 ARG A O 1
ATOM 1769 N N . PHE A 1 222 ? 18.765 14.965 -19.697 1.00 79.38 222 PHE A N 1
ATOM 1770 C CA . PHE A 1 222 ? 20.118 15.291 -19.251 1.00 79.38 222 PHE A CA 1
ATOM 1771 C C . PHE A 1 222 ? 20.964 15.858 -20.397 1.00 79.38 222 PHE A C 1
ATOM 1773 O O . PHE A 1 222 ? 21.654 16.852 -20.199 1.00 79.38 222 PHE A O 1
ATOM 1780 N N . ILE A 1 223 ? 20.904 15.263 -21.596 1.00 74.50 223 ILE A N 1
ATOM 1781 C CA . ILE A 1 223 ? 21.629 15.776 -22.765 1.00 74.50 223 ILE A CA 1
ATOM 1782 C C . ILE A 1 223 ? 21.131 17.168 -23.172 1.00 74.50 223 ILE A C 1
ATOM 1784 O O . ILE A 1 223 ? 21.963 18.053 -23.339 1.00 74.50 223 ILE A O 1
ATOM 1788 N N . ASP A 1 224 ? 19.817 17.392 -23.266 1.00 73.06 224 ASP A N 1
ATOM 1789 C CA . ASP A 1 224 ? 19.255 18.707 -23.614 1.00 73.06 224 ASP A CA 1
ATOM 1790 C C . ASP A 1 224 ? 19.641 19.781 -22.576 1.00 73.06 224 ASP A C 1
ATOM 1792 O O . ASP A 1 224 ? 20.271 20.790 -22.907 1.00 73.06 224 ASP A O 1
ATOM 1796 N N . ASP A 1 225 ? 19.389 19.532 -21.287 1.00 73.06 225 ASP A N 1
ATOM 1797 C CA . ASP A 1 225 ? 19.746 20.471 -20.217 1.00 73.06 225 ASP A CA 1
ATOM 1798 C C . ASP A 1 225 ? 21.268 20.685 -20.125 1.00 73.06 225 ASP A C 1
ATOM 1800 O O . ASP A 1 225 ? 21.691 21.808 -19.884 1.00 73.06 225 ASP A O 1
ATOM 1804 N N . VAL A 1 226 ? 22.129 19.687 -20.365 1.00 72.88 226 VAL A N 1
ATOM 1805 C CA . VAL A 1 226 ? 23.595 19.893 -20.397 1.00 72.88 226 VAL A CA 1
ATOM 1806 C C . VAL A 1 226 ? 24.044 20.671 -21.637 1.00 72.88 226 VAL A C 1
ATOM 1808 O O . VAL A 1 226 ? 24.959 21.494 -21.536 1.00 72.88 226 VAL A O 1
ATOM 1811 N N . THR A 1 227 ? 23.400 20.481 -22.790 1.00 66.75 227 THR A N 1
ATOM 1812 C CA . THR A 1 227 ? 23.653 21.282 -23.997 1.00 66.75 227 THR A CA 1
ATOM 1813 C C . THR A 1 227 ? 23.291 22.753 -23.765 1.00 66.75 227 THR A C 1
ATOM 1815 O O . THR A 1 227 ? 24.090 23.634 -24.091 1.00 66.75 227 THR A O 1
ATOM 1818 N N . ASN A 1 228 ? 22.156 23.029 -23.117 1.00 63.12 228 ASN A N 1
ATOM 1819 C CA . ASN A 1 228 ? 21.741 24.384 -22.735 1.00 63.12 228 ASN A CA 1
ATOM 1820 C C . ASN A 1 228 ? 22.587 24.949 -21.565 1.00 63.12 228 ASN A C 1
ATOM 1822 O O . ASN A 1 228 ? 23.000 26.112 -21.565 1.00 63.12 228 ASN A O 1
ATOM 1826 N N . GLY A 1 229 ? 22.914 24.103 -20.588 1.00 58.16 229 GLY A N 1
ATOM 1827 C CA . GLY A 1 229 ? 23.674 24.395 -19.369 1.00 58.16 229 GLY A CA 1
ATOM 1828 C C . GLY A 1 229 ? 25.178 24.580 -19.578 1.00 58.16 229 GLY A C 1
ATOM 1829 O O . GLY A 1 229 ? 25.874 25.041 -18.671 1.00 58.16 229 GLY A O 1
ATOM 1830 N N . TYR A 1 230 ? 25.697 24.326 -20.784 1.00 58.25 230 TYR A N 1
ATOM 1831 C CA . TYR A 1 230 ? 27.092 24.609 -21.141 1.00 58.25 230 TYR A CA 1
ATOM 1832 C C . TYR A 1 230 ? 27.459 26.096 -20.957 1.00 58.25 230 TYR A C 1
ATOM 1834 O O . TYR A 1 230 ? 28.626 26.428 -20.755 1.00 58.25 230 TYR A O 1
ATOM 1842 N N . VAL A 1 231 ? 26.472 27.002 -20.954 1.00 56.41 231 VAL A N 1
ATOM 1843 C CA . VAL A 1 231 ? 26.651 28.421 -20.589 1.00 56.41 231 VAL A CA 1
ATOM 1844 C C . VAL A 1 231 ? 27.067 28.583 -19.118 1.00 56.41 231 VAL A C 1
ATOM 1846 O O . VAL A 1 231 ? 27.976 29.357 -18.825 1.00 56.41 231 VAL A O 1
ATOM 1849 N N . ILE A 1 232 ? 26.463 27.817 -18.204 1.00 56.41 232 ILE A N 1
ATOM 1850 C CA . ILE A 1 232 ? 26.743 27.849 -16.756 1.00 56.41 232 ILE A CA 1
ATOM 1851 C C . ILE A 1 232 ? 28.112 27.221 -16.469 1.00 56.41 232 ILE A C 1
ATOM 1853 O O . ILE A 1 232 ? 28.887 27.744 -15.676 1.00 56.41 232 ILE A O 1
ATOM 1857 N N . PHE A 1 233 ? 28.488 26.159 -17.187 1.00 55.09 233 PHE A N 1
ATOM 1858 C CA . PHE A 1 233 ? 29.824 25.560 -17.046 1.00 55.09 233 PHE A CA 1
ATOM 1859 C C . PHE A 1 233 ? 30.976 26.480 -17.509 1.00 55.09 233 PHE A C 1
ATOM 1861 O O . PHE A 1 233 ? 32.137 26.193 -17.226 1.00 55.09 233 PHE A O 1
ATOM 1868 N N . ASN A 1 234 ? 30.672 27.590 -18.195 1.00 57.12 234 ASN A N 1
ATOM 1869 C CA . ASN A 1 234 ? 31.632 28.630 -18.581 1.00 57.12 234 ASN A CA 1
ATOM 1870 C C . ASN A 1 234 ? 31.520 29.920 -17.730 1.00 57.12 234 ASN A C 1
ATOM 1872 O O . ASN A 1 234 ? 32.207 30.892 -18.040 1.00 57.12 234 ASN A O 1
ATOM 1876 N N . SER A 1 235 ? 30.677 29.970 -16.686 1.00 57.06 235 SER A N 1
ATOM 1877 C CA . SER A 1 235 ? 30.455 31.192 -15.884 1.00 57.06 235 SER A CA 1
ATOM 1878 C C . SER A 1 235 ? 31.427 31.381 -14.707 1.00 57.06 235 SER A C 1
ATOM 1880 O O . SER A 1 235 ? 31.398 32.431 -14.068 1.00 57.06 235 SER A O 1
ATOM 1882 N N . ASP A 1 236 ? 32.265 30.381 -14.398 1.00 56.59 236 ASP A N 1
ATOM 1883 C CA . ASP A 1 236 ? 33.105 30.281 -13.182 1.00 56.59 236 ASP A CA 1
ATOM 1884 C C . ASP A 1 236 ? 32.325 30.327 -11.839 1.00 56.59 236 ASP A C 1
ATOM 1886 O O . ASP A 1 236 ? 32.920 30.323 -10.756 1.00 56.59 236 ASP A O 1
ATOM 1890 N N . VAL A 1 237 ? 30.984 30.294 -11.863 1.00 64.50 237 VAL A N 1
ATOM 1891 C CA . VAL A 1 237 ? 30.144 30.327 -10.653 1.00 64.50 237 VAL A CA 1
ATOM 1892 C C . VAL A 1 237 ? 30.034 28.929 -10.030 1.00 64.50 237 VAL A C 1
ATOM 1894 O O . VAL A 1 237 ? 29.082 28.181 -10.252 1.00 64.50 237 VAL A O 1
ATOM 1897 N N . ALA A 1 238 ? 31.014 28.581 -9.193 1.00 60.19 238 ALA A N 1
ATOM 1898 C CA . ALA A 1 238 ? 31.121 27.268 -8.542 1.00 60.19 238 ALA A CA 1
ATOM 1899 C C . ALA A 1 238 ? 29.880 26.829 -7.726 1.00 60.19 238 ALA A C 1
ATOM 1901 O O . ALA A 1 238 ? 29.661 25.634 -7.539 1.00 60.19 238 ALA A O 1
ATOM 1902 N N . SER A 1 239 ? 29.047 27.763 -7.249 1.00 66.19 239 SER A N 1
ATOM 1903 C CA . SER A 1 239 ? 27.782 27.432 -6.575 1.00 66.19 239 SER A CA 1
ATOM 1904 C C . SER A 1 239 ? 26.680 26.985 -7.539 1.00 66.19 239 SER A C 1
ATOM 1906 O O . SER A 1 239 ? 25.866 26.141 -7.179 1.00 66.19 239 SER A O 1
ATOM 1908 N N . GLU A 1 240 ? 26.639 27.521 -8.761 1.00 65.94 240 GLU A N 1
ATOM 1909 C CA . GLU A 1 240 ? 25.637 27.135 -9.764 1.00 65.94 240 GLU A CA 1
ATOM 1910 C C . GLU A 1 240 ? 25.948 25.753 -10.335 1.00 65.94 240 GLU A C 1
ATOM 1912 O O . GLU A 1 240 ? 25.050 24.916 -10.425 1.00 65.94 240 GLU A O 1
ATOM 1917 N N . SER A 1 241 ? 27.222 25.471 -10.629 1.00 64.00 241 SER A N 1
ATOM 1918 C CA . SER A 1 241 ? 27.647 24.143 -11.081 1.00 64.00 241 SER A CA 1
ATOM 1919 C C . SER A 1 241 ? 27.457 23.071 -10.003 1.00 64.00 241 SER A C 1
ATOM 1921 O O . SER A 1 241 ? 27.010 21.972 -10.324 1.00 64.00 241 SER A O 1
ATOM 1923 N N . GLN A 1 242 ? 27.701 23.377 -8.721 1.00 69.94 242 GLN A N 1
ATOM 1924 C CA . GLN A 1 242 ? 27.438 22.419 -7.644 1.00 69.94 242 GLN A CA 1
ATOM 1925 C C . GLN A 1 242 ? 25.934 22.184 -7.415 1.00 69.94 242 GLN A C 1
ATOM 1927 O O . GLN A 1 242 ? 25.535 21.036 -7.236 1.00 69.94 242 GLN A O 1
ATOM 1932 N N . ASN A 1 243 ? 25.086 23.217 -7.512 1.00 74.62 243 ASN A N 1
ATOM 1933 C CA . ASN A 1 243 ? 23.627 23.044 -7.478 1.00 74.62 243 ASN A CA 1
ATOM 1934 C C . ASN A 1 243 ? 23.117 22.195 -8.660 1.00 74.62 243 ASN A C 1
ATOM 1936 O O . ASN A 1 243 ? 22.227 21.366 -8.479 1.00 74.62 243 ASN A O 1
ATOM 1940 N N . TRP A 1 244 ? 23.703 22.360 -9.852 1.00 75.12 244 TRP A N 1
ATOM 1941 C CA . TRP A 1 244 ? 23.422 21.519 -11.023 1.00 75.12 244 TRP A CA 1
ATOM 1942 C C . TRP A 1 244 ? 23.813 20.055 -10.809 1.00 75.12 244 TRP A C 1
ATOM 1944 O O . TRP A 1 244 ? 23.041 19.162 -11.153 1.00 75.12 244 TRP A O 1
ATOM 1954 N N . VAL A 1 245 ? 24.986 19.800 -10.223 1.00 74.81 245 VAL A N 1
ATOM 1955 C CA . VAL A 1 245 ? 25.426 18.436 -9.892 1.00 74.81 245 VAL A CA 1
ATOM 1956 C C . VAL A 1 245 ? 24.483 17.787 -8.877 1.00 74.81 245 VAL A C 1
ATOM 1958 O O . VAL A 1 245 ? 24.136 16.623 -9.070 1.00 74.81 245 VAL A O 1
ATOM 1961 N N . SER A 1 246 ? 24.013 18.516 -7.857 1.00 76.69 246 SER A N 1
ATOM 1962 C CA . SER A 1 246 ? 22.995 18.002 -6.927 1.00 76.69 246 SER A CA 1
ATOM 1963 C C . SER A 1 246 ? 21.692 17.654 -7.654 1.00 76.69 246 SER A C 1
ATOM 1965 O O . SER A 1 246 ? 21.327 16.483 -7.660 1.00 76.69 246 SER A O 1
ATOM 1967 N N . LYS A 1 247 ? 21.072 18.610 -8.377 1.00 82.12 247 LYS A N 1
ATOM 1968 C CA . LYS A 1 247 ? 19.832 18.398 -9.163 1.00 82.12 247 LYS A CA 1
ATOM 1969 C C . LYS A 1 247 ? 19.891 17.107 -9.982 1.00 82.12 247 LYS A C 1
ATOM 1971 O O . LYS A 1 247 ? 19.004 16.266 -9.888 1.00 82.12 247 LYS A O 1
ATOM 1976 N N . TRP A 1 248 ? 20.959 16.931 -10.761 1.00 80.56 248 TRP A N 1
ATOM 1977 C CA . TRP A 1 248 ? 21.104 15.769 -11.638 1.00 80.56 248 TRP A CA 1
ATOM 1978 C C . TRP A 1 248 ? 21.455 14.469 -10.913 1.00 80.56 248 TRP A C 1
ATOM 1980 O O . TRP A 1 248 ? 21.116 13.396 -11.408 1.00 80.56 248 TRP A O 1
ATOM 1990 N N . THR A 1 249 ? 22.077 14.542 -9.735 1.00 78.06 249 THR A N 1
ATOM 1991 C CA . THR A 1 249 ? 22.278 13.373 -8.866 1.00 78.06 249 THR A CA 1
ATOM 1992 C C . THR A 1 249 ? 20.950 12.925 -8.253 1.00 78.06 249 THR A C 1
ATOM 1994 O O . THR A 1 249 ? 20.641 11.735 -8.276 1.00 78.06 249 THR A O 1
ATOM 1997 N N . ASP A 1 250 ? 20.136 13.866 -7.777 1.00 75.19 250 ASP A N 1
ATOM 1998 C CA . ASP A 1 250 ? 18.846 13.594 -7.139 1.00 75.19 250 ASP A CA 1
ATOM 1999 C C . ASP A 1 250 ? 1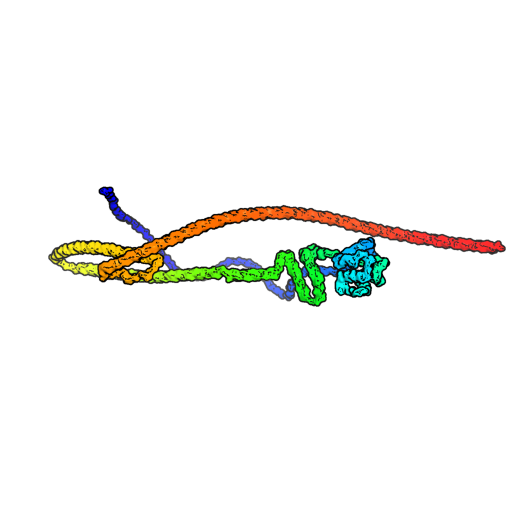7.799 13.096 -8.161 1.00 75.19 250 ASP A C 1
ATOM 2001 O O . ASP A 1 250 ? 17.110 12.102 -7.912 1.00 75.19 250 ASP A O 1
ATOM 2005 N N . GLU A 1 251 ? 17.744 13.683 -9.366 1.00 77.31 251 GLU A N 1
ATOM 2006 C CA . GLU A 1 251 ? 16.921 13.175 -10.478 1.00 77.31 251 GLU A CA 1
ATOM 2007 C C . GLU A 1 251 ? 17.368 11.773 -10.947 1.00 77.31 251 GLU A C 1
ATOM 2009 O O . GLU A 1 251 ? 16.523 10.932 -11.266 1.00 77.31 251 GLU A O 1
ATOM 2014 N N . LEU A 1 252 ? 18.675 11.471 -10.943 1.00 77.81 252 LEU A N 1
ATOM 2015 C CA . LEU A 1 252 ? 19.186 10.135 -11.279 1.00 77.81 252 LEU A CA 1
ATOM 2016 C C . LEU A 1 252 ? 18.810 9.093 -10.215 1.00 77.81 252 LEU A C 1
ATOM 2018 O O . LEU A 1 252 ? 18.404 7.979 -10.555 1.00 77.81 252 LEU A O 1
ATOM 2022 N N . ILE A 1 253 ? 18.912 9.448 -8.930 1.00 72.38 253 ILE A N 1
ATOM 2023 C CA . ILE A 1 253 ? 18.485 8.591 -7.814 1.00 72.38 253 ILE A CA 1
ATOM 2024 C C . ILE A 1 253 ? 16.981 8.308 -7.918 1.00 72.38 253 ILE A C 1
ATOM 2026 O O . ILE A 1 253 ? 16.577 7.146 -7.842 1.00 72.38 253 ILE A O 1
ATOM 2030 N N . THR A 1 254 ? 16.171 9.338 -8.175 1.00 71.06 254 THR A N 1
ATOM 2031 C CA . THR A 1 254 ? 14.720 9.243 -8.426 1.00 71.06 254 THR A CA 1
ATOM 2032 C C . THR A 1 254 ? 14.429 8.262 -9.574 1.00 71.06 254 THR A C 1
ATOM 2034 O O . THR A 1 254 ? 13.735 7.263 -9.382 1.00 71.06 254 THR A O 1
ATOM 2037 N N . CYS A 1 255 ? 15.051 8.462 -10.745 1.00 72.38 255 CYS A N 1
ATOM 2038 C CA . CYS A 1 255 ? 14.915 7.598 -11.927 1.00 72.38 255 CYS A CA 1
ATOM 2039 C C . CYS A 1 255 ? 15.306 6.130 -11.658 1.00 72.38 255 CYS A C 1
ATOM 2041 O O . CYS A 1 255 ? 14.615 5.214 -12.102 1.00 72.38 255 CYS A O 1
ATOM 2043 N N . LYS A 1 256 ? 16.399 5.877 -10.922 1.00 70.38 256 LYS A N 1
ATOM 2044 C CA . LYS A 1 256 ? 16.898 4.511 -10.677 1.00 70.38 256 LYS A CA 1
ATOM 2045 C C . LYS A 1 256 ? 16.220 3.769 -9.530 1.00 70.38 256 LYS A C 1
ATOM 2047 O O . LYS A 1 256 ? 16.235 2.541 -9.542 1.00 70.38 256 LYS A O 1
ATOM 2052 N N . THR A 1 257 ? 15.671 4.473 -8.543 1.00 65.88 257 THR A N 1
ATOM 2053 C CA . THR A 1 257 ? 15.030 3.844 -7.374 1.00 65.88 257 THR A CA 1
ATOM 2054 C C . THR A 1 257 ? 13.512 3.762 -7.488 1.00 65.88 257 THR A C 1
ATOM 2056 O O . THR A 1 257 ? 12.907 2.947 -6.796 1.00 65.88 257 THR A O 1
ATOM 2059 N N . GLY A 1 258 ? 12.890 4.597 -8.329 1.00 60.56 258 GLY A N 1
ATOM 2060 C CA . GLY A 1 258 ? 11.436 4.755 -8.370 1.00 60.56 258 GLY A CA 1
ATOM 2061 C C . GLY A 1 258 ? 10.856 5.448 -7.130 1.00 60.56 258 GLY A C 1
ATOM 2062 O O . GLY A 1 258 ? 9.637 5.552 -7.017 1.00 60.56 258 GLY A O 1
ATOM 2063 N N . ALA A 1 259 ? 11.700 5.918 -6.204 1.00 55.97 259 ALA A N 1
ATOM 2064 C CA . ALA A 1 259 ? 11.266 6.782 -5.117 1.00 55.97 259 ALA A CA 1
ATOM 2065 C C . ALA A 1 259 ? 10.889 8.155 -5.686 1.00 55.97 259 ALA A C 1
ATOM 2067 O O . ALA A 1 259 ? 11.616 8.691 -6.521 1.00 55.97 259 ALA A O 1
ATOM 2068 N N . GLU A 1 260 ? 9.781 8.734 -5.216 1.00 56.31 260 GLU A N 1
ATOM 2069 C CA . GLU A 1 260 ? 9.509 10.158 -5.428 1.00 56.31 260 GLU A CA 1
ATOM 2070 C C . GLU A 1 260 ? 10.683 10.973 -4.851 1.00 56.31 260 GLU A C 1
ATOM 2072 O O . GLU A 1 260 ? 11.236 10.591 -3.813 1.00 56.31 260 GLU A O 1
ATOM 2077 N N . ASP A 1 261 ? 11.058 12.074 -5.518 1.00 60.50 261 ASP A N 1
ATOM 2078 C CA . ASP A 1 261 ? 12.132 12.999 -5.108 1.00 60.50 261 ASP A CA 1
ATOM 2079 C C . ASP A 1 261 ? 12.174 13.143 -3.580 1.00 60.50 261 ASP A C 1
ATOM 2081 O O . ASP A 1 261 ? 11.143 13.359 -2.949 1.00 60.50 261 ASP A O 1
ATOM 2085 N N . ILE A 1 262 ? 13.351 13.013 -2.964 1.00 60.22 262 ILE A N 1
ATOM 2086 C CA . ILE A 1 262 ? 13.500 13.046 -1.505 1.00 60.22 262 ILE A CA 1
ATOM 2087 C C . ILE A 1 262 ? 12.939 14.355 -0.917 1.00 60.22 262 ILE A C 1
ATOM 2089 O O . ILE A 1 262 ? 12.445 14.338 0.210 1.00 60.22 262 ILE A O 1
ATOM 2093 N N . ALA A 1 263 ? 12.924 15.469 -1.657 1.00 59.81 263 ALA A N 1
ATOM 2094 C CA . ALA A 1 263 ? 12.213 16.678 -1.245 1.00 59.81 263 ALA A CA 1
ATOM 2095 C C . ALA A 1 263 ? 10.682 16.498 -1.272 1.00 59.81 263 ALA A C 1
ATOM 2097 O O . ALA A 1 263 ? 10.027 16.811 -0.280 1.00 59.81 263 ALA A O 1
ATOM 2098 N N . VAL A 1 264 ? 10.110 15.939 -2.345 1.00 66.69 264 VAL A N 1
ATOM 2099 C CA . VAL A 1 264 ? 8.670 15.619 -2.457 1.00 66.69 264 VAL A CA 1
ATOM 2100 C C . VAL A 1 264 ? 8.243 14.578 -1.421 1.00 66.69 264 VAL A C 1
ATOM 2102 O O . VAL A 1 264 ? 7.259 14.794 -0.721 1.00 66.69 264 VAL A O 1
ATOM 2105 N N . THR A 1 265 ? 9.006 13.499 -1.245 1.00 66.06 265 THR A N 1
ATOM 2106 C CA . THR A 1 265 ? 8.770 12.471 -0.223 1.00 66.06 265 THR A CA 1
ATOM 2107 C C . THR A 1 265 ? 8.857 13.062 1.181 1.00 66.06 265 THR A C 1
ATOM 2109 O O . THR A 1 265 ? 8.014 12.741 2.009 1.00 66.06 265 THR A O 1
ATOM 2112 N N . ASN A 1 266 ? 9.807 13.961 1.473 1.00 68.44 266 ASN A N 1
ATOM 2113 C CA . ASN A 1 266 ? 9.849 14.641 2.773 1.00 68.44 266 ASN A CA 1
ATOM 2114 C C . ASN A 1 266 ? 8.694 15.632 2.957 1.00 68.44 266 ASN A C 1
ATOM 2116 O O . ASN A 1 266 ? 8.150 15.686 4.052 1.00 68.44 266 ASN A O 1
ATOM 2120 N N . VAL A 1 267 ? 8.284 16.382 1.928 1.00 78.19 267 VAL A N 1
ATOM 2121 C CA . VAL A 1 267 ? 7.100 17.258 2.000 1.00 78.19 267 VAL A CA 1
ATOM 2122 C C . VAL A 1 267 ? 5.850 16.424 2.251 1.00 78.19 267 VAL A C 1
ATOM 2124 O O . VAL A 1 267 ? 5.133 16.694 3.206 1.00 78.19 267 VAL A O 1
ATOM 2127 N N . ARG A 1 268 ? 5.639 15.354 1.482 1.00 75.38 268 ARG A N 1
ATOM 2128 C CA . ARG A 1 268 ? 4.520 14.424 1.639 1.00 75.38 268 ARG A CA 1
ATOM 2129 C C . ARG A 1 268 ? 4.545 13.707 2.989 1.00 75.38 268 ARG A C 1
ATOM 2131 O O . ARG A 1 268 ? 3.502 13.571 3.607 1.00 75.38 268 ARG A O 1
ATOM 2138 N N . LEU A 1 269 ? 5.706 13.278 3.483 1.00 76.75 269 LEU A N 1
ATOM 2139 C CA . LEU A 1 269 ? 5.841 12.634 4.795 1.00 76.75 269 LEU A CA 1
ATOM 2140 C C . LEU A 1 269 ? 5.698 13.649 5.939 1.00 76.75 269 LEU A C 1
ATOM 2142 O O . LEU A 1 269 ? 5.213 13.299 7.009 1.00 76.75 269 LEU A O 1
ATOM 2146 N N . GLN A 1 270 ? 6.042 14.919 5.714 1.00 77.50 270 GLN A N 1
ATOM 2147 C CA . GLN A 1 270 ? 5.762 16.022 6.630 1.00 77.50 270 GLN A CA 1
ATOM 2148 C C . GLN A 1 270 ? 4.274 16.414 6.605 1.00 77.50 270 GLN A C 1
ATOM 2150 O O . GLN A 1 270 ? 3.732 16.730 7.659 1.00 77.50 270 GLN A O 1
ATOM 2155 N N . GLU A 1 271 ? 3.591 16.334 5.462 1.00 81.75 271 GLU A N 1
ATOM 2156 C CA . GLU A 1 271 ? 2.136 16.478 5.339 1.00 81.75 271 GLU A CA 1
ATOM 2157 C C . GLU A 1 271 ? 1.402 15.289 5.970 1.00 81.75 271 GLU A C 1
ATOM 2159 O O . GLU A 1 271 ? 0.494 15.503 6.763 1.00 81.75 271 GLU A O 1
ATOM 2164 N N . GLU A 1 272 ? 1.823 14.045 5.723 1.00 74.25 272 GLU A N 1
ATOM 2165 C CA . GLU A 1 272 ? 1.332 12.851 6.423 1.00 74.25 272 GLU A CA 1
ATOM 2166 C C . GLU A 1 272 ? 1.606 12.958 7.935 1.00 74.25 272 GLU A C 1
ATOM 2168 O O . GLU A 1 272 ? 0.718 12.648 8.719 1.00 74.25 272 GLU A O 1
ATOM 2173 N N . TYR A 1 273 ? 2.748 13.500 8.376 1.00 74.62 273 TYR A N 1
ATOM 2174 C CA . TYR A 1 273 ? 3.032 13.764 9.795 1.00 74.62 273 TYR A CA 1
ATOM 2175 C C . TYR A 1 273 ? 2.166 14.889 10.391 1.00 74.62 273 TYR A C 1
ATOM 2177 O O . TYR A 1 273 ? 1.719 14.768 11.530 1.00 74.62 273 TYR A O 1
ATOM 2185 N N . GLN A 1 274 ? 1.871 15.962 9.646 1.00 75.69 274 GLN A N 1
ATOM 2186 C CA . GLN A 1 274 ? 0.919 16.999 10.077 1.00 75.69 274 GLN A CA 1
ATOM 2187 C C . GLN A 1 274 ? -0.529 16.480 10.085 1.00 75.69 274 GLN A C 1
ATOM 2189 O O . GLN A 1 274 ? -1.288 16.822 10.987 1.00 75.69 274 GLN A O 1
ATOM 2194 N N . ASN A 1 275 ? -0.905 15.613 9.143 1.00 75.38 275 ASN A N 1
ATOM 2195 C CA . ASN A 1 275 ? -2.205 14.943 9.104 1.00 75.38 275 ASN A CA 1
ATOM 2196 C C . ASN A 1 275 ? -2.335 13.895 10.224 1.00 75.38 275 ASN A C 1
ATOM 2198 O O . ASN A 1 275 ? -3.399 13.772 10.829 1.00 75.38 275 ASN A O 1
ATOM 2202 N N . LEU A 1 276 ? -1.260 13.181 10.567 1.00 65.81 276 LEU A N 1
ATOM 2203 C CA . LEU A 1 276 ? -1.196 12.299 11.735 1.00 65.81 276 LEU A CA 1
ATOM 2204 C C . LEU A 1 276 ? -1.309 13.106 13.032 1.00 65.81 276 LEU A C 1
ATOM 2206 O O . LEU A 1 276 ? -2.172 12.801 13.843 1.00 65.81 276 LEU A O 1
ATOM 2210 N N . LEU A 1 277 ? -0.567 14.208 13.180 1.00 62.06 277 LEU A N 1
ATOM 2211 C CA . LEU A 1 277 ? -0.763 15.155 14.285 1.00 62.06 277 LEU A CA 1
ATOM 2212 C C . LEU A 1 277 ? -2.211 15.664 14.356 1.00 62.06 277 LEU A C 1
ATOM 2214 O O . LEU A 1 277 ? -2.795 15.689 15.437 1.00 62.06 277 LEU A O 1
ATOM 2218 N N . ALA A 1 278 ? -2.823 16.030 13.227 1.00 60.94 278 ALA A N 1
ATOM 2219 C CA . ALA A 1 278 ? -4.207 16.501 13.176 1.00 60.94 278 ALA A CA 1
ATOM 2220 C C . ALA A 1 278 ? -5.234 15.401 13.508 1.00 60.94 278 ALA A C 1
ATOM 2222 O O . ALA A 1 278 ? -6.258 15.696 14.119 1.00 60.94 278 ALA A O 1
ATOM 2223 N N . THR A 1 279 ? -4.979 14.139 13.154 1.00 56.06 279 THR A N 1
ATOM 2224 C CA . THR A 1 279 ? -5.882 13.005 13.442 1.00 56.06 279 THR A CA 1
ATOM 2225 C C . THR A 1 279 ? -5.661 12.376 14.821 1.00 56.06 279 THR A C 1
ATOM 2227 O O . THR A 1 279 ? -6.621 11.896 15.416 1.00 56.06 279 THR A O 1
ATOM 2230 N N . GLU A 1 280 ? -4.460 12.458 15.403 1.00 48.72 280 GLU A N 1
ATOM 2231 C CA . GLU A 1 280 ? -4.241 12.180 16.831 1.00 48.72 280 GLU A CA 1
ATOM 2232 C C . GLU A 1 280 ? -4.869 13.267 17.721 1.00 48.72 280 GLU A C 1
ATOM 2234 O O . GLU A 1 280 ? -5.358 12.964 18.811 1.00 48.72 280 GLU A O 1
ATOM 2239 N N . THR A 1 281 ? -4.902 14.526 17.261 1.00 51.53 281 THR A N 1
ATOM 2240 C CA . THR A 1 281 ? -5.445 15.668 18.026 1.00 51.53 281 THR A CA 1
ATOM 2241 C C . THR A 1 281 ? -6.901 16.032 17.720 1.00 51.53 281 THR A C 1
ATOM 2243 O O . THR A 1 281 ? -7.420 16.956 18.344 1.00 51.53 281 THR A O 1
ATOM 2246 N N . THR A 1 282 ? -7.609 15.316 16.834 1.00 53.22 282 THR A N 1
ATOM 2247 C CA . THR A 1 282 ? -9.048 15.551 16.599 1.00 53.22 282 THR A CA 1
ATOM 2248 C C . THR A 1 282 ? -9.900 14.289 16.747 1.00 53.22 282 THR A C 1
ATOM 2250 O O . THR A 1 282 ? -9.570 13.203 16.278 1.00 53.22 282 THR A O 1
ATOM 2253 N N . PHE A 1 283 ? -11.036 14.451 17.432 1.00 48.84 283 PHE A N 1
ATOM 2254 C CA . PHE A 1 283 ? -12.005 13.410 17.791 1.00 48.84 283 PHE A CA 1
ATOM 2255 C C . PHE A 1 283 ? -11.477 12.275 18.689 1.00 48.84 283 PHE A C 1
ATOM 2257 O O . PHE A 1 283 ? -11.778 12.261 19.883 1.00 48.84 283 PHE A O 1
ATOM 2264 N N . ALA A 1 284 ? -10.712 11.322 18.150 1.00 55.94 284 ALA A N 1
ATOM 2265 C CA . ALA A 1 284 ? -10.569 9.995 18.755 1.00 55.94 284 ALA A CA 1
ATOM 2266 C C . ALA A 1 284 ? -9.895 10.002 20.140 1.00 55.94 284 ALA A C 1
ATOM 2268 O O . ALA A 1 284 ? -10.361 9.318 21.053 1.00 55.94 284 ALA A O 1
ATOM 2269 N N . HIS A 1 285 ? -8.818 10.775 20.322 1.00 54.66 285 HIS A N 1
ATOM 2270 C CA . HIS A 1 285 ? -8.103 10.799 21.601 1.00 54.66 285 HIS A CA 1
ATOM 2271 C C . HIS A 1 285 ? -8.850 11.594 22.681 1.00 54.66 285 HIS A C 1
ATOM 2273 O O . HIS A 1 285 ? -8.900 11.157 23.830 1.00 54.66 285 HIS A O 1
ATOM 2279 N N . GLU A 1 286 ? -9.471 12.728 22.336 1.00 60.62 286 GLU A N 1
ATOM 2280 C CA . GLU A 1 286 ? -10.179 13.550 23.323 1.00 60.62 286 GLU A CA 1
ATOM 2281 C C . GLU A 1 286 ? -11.525 12.935 23.735 1.00 60.62 286 GLU A C 1
ATOM 2283 O O . GLU A 1 286 ? -11.836 12.933 24.924 1.00 60.62 286 GLU A O 1
ATOM 2288 N N . GLU A 1 287 ? -12.286 12.316 22.826 1.00 68.75 287 GLU A N 1
ATOM 2289 C CA . GLU A 1 287 ? -13.509 11.587 23.200 1.00 68.75 287 GLU A CA 1
ATOM 2290 C C . GLU A 1 287 ? -13.192 10.366 24.084 1.00 68.75 287 GLU A C 1
ATOM 2292 O O . GLU A 1 287 ? -13.879 10.113 25.082 1.00 68.75 287 GLU A O 1
ATOM 2297 N N . LEU A 1 288 ? -12.095 9.653 23.796 1.00 71.88 288 LEU A N 1
ATOM 2298 C CA . LEU A 1 288 ? -11.593 8.585 24.662 1.00 71.88 288 LEU A CA 1
ATOM 2299 C C . LEU A 1 288 ? -11.169 9.132 26.035 1.00 71.88 288 LEU A C 1
ATOM 2301 O O . LEU A 1 288 ? -11.530 8.547 27.057 1.00 71.88 288 LEU A O 1
ATOM 2305 N N . LEU A 1 289 ? -10.448 10.256 26.084 1.00 74.38 289 LEU A N 1
ATOM 2306 C CA . LEU A 1 289 ? -9.999 10.881 27.330 1.00 74.38 289 LEU A CA 1
ATOM 2307 C C . LEU A 1 289 ? -11.182 11.379 28.175 1.00 74.38 289 LEU A C 1
ATOM 2309 O O . LEU A 1 289 ? -11.228 11.094 29.369 1.00 74.38 289 LEU A O 1
ATOM 2313 N N . GLN A 1 290 ? -12.170 12.039 27.564 1.00 78.06 290 GLN A N 1
ATOM 2314 C CA . GLN A 1 290 ? -13.434 12.439 28.197 1.00 78.06 290 GLN A CA 1
ATOM 2315 C C . GLN A 1 290 ? -14.181 11.219 28.756 1.00 78.06 290 GLN A C 1
ATOM 2317 O O . GLN A 1 290 ? -14.616 11.227 29.908 1.00 78.06 290 GLN A O 1
ATOM 2322 N N . THR A 1 291 ? -14.266 10.130 27.985 1.00 76.69 291 THR A N 1
ATOM 2323 C CA . THR A 1 291 ? -14.914 8.878 28.410 1.00 76.69 291 THR A CA 1
ATOM 2324 C C . THR A 1 291 ? -14.186 8.227 29.590 1.00 76.69 291 THR A C 1
ATOM 2326 O O . THR A 1 291 ? -14.826 7.806 30.555 1.00 76.69 291 THR A O 1
ATOM 2329 N N . GLN A 1 292 ? -12.850 8.181 29.567 1.00 76.19 292 GLN A N 1
ATOM 2330 C CA . GLN A 1 292 ? -12.046 7.646 30.672 1.00 76.19 292 GLN A CA 1
ATOM 2331 C C . GLN A 1 292 ? -12.102 8.549 31.913 1.00 76.19 292 GLN A C 1
ATOM 2333 O O . GLN A 1 292 ? -12.202 8.037 33.026 1.00 76.19 292 GLN A O 1
ATOM 2338 N N . LEU A 1 293 ? -12.104 9.878 31.754 1.00 80.44 293 LEU A N 1
ATOM 2339 C CA . LEU A 1 293 ? -12.274 10.835 32.854 1.00 80.44 293 LEU A CA 1
ATOM 2340 C C . LEU A 1 293 ? -13.656 10.709 33.500 1.00 80.44 293 LEU A C 1
ATOM 2342 O O . LEU A 1 293 ? -13.744 10.638 34.726 1.00 80.44 293 LEU A O 1
ATOM 2346 N N . LYS A 1 294 ? -14.721 10.606 32.695 1.00 86.19 294 LYS A N 1
ATOM 2347 C CA . LYS A 1 294 ? -16.083 10.359 33.178 1.00 86.19 294 LYS A CA 1
ATOM 2348 C C . LYS A 1 294 ? -16.151 9.052 33.969 1.00 86.19 294 LYS A C 1
ATOM 2350 O O . LYS A 1 294 ? -16.538 9.073 35.132 1.00 86.19 294 LYS A O 1
ATOM 2355 N N . LYS A 1 295 ? -15.656 7.950 33.396 1.00 83.69 295 LYS A N 1
ATOM 2356 C CA . LYS A 1 295 ? -15.602 6.634 34.052 1.00 83.69 295 LYS A CA 1
ATOM 2357 C C . LYS A 1 295 ? -14.759 6.638 35.334 1.00 83.69 295 LYS A C 1
ATOM 2359 O O . LYS A 1 295 ? -15.103 5.969 36.304 1.00 83.69 295 LYS A O 1
ATOM 2364 N N . ARG A 1 296 ? -13.663 7.405 35.372 1.00 83.25 296 ARG A N 1
ATOM 2365 C CA . ARG A 1 296 ? -12.846 7.598 36.580 1.00 83.25 296 ARG A CA 1
ATOM 2366 C C . ARG A 1 296 ? -13.630 8.336 37.665 1.00 83.25 296 ARG A C 1
ATOM 2368 O O . ARG A 1 296 ? -13.552 7.948 38.824 1.00 83.25 296 ARG A O 1
ATOM 2375 N N . ASN A 1 297 ? -14.379 9.373 37.302 1.00 89.00 297 ASN A N 1
ATOM 2376 C CA . ASN A 1 297 ? -15.174 10.149 38.251 1.00 89.00 297 ASN A CA 1
ATOM 2377 C C . ASN A 1 297 ? -16.372 9.333 38.780 1.00 89.00 297 ASN A C 1
ATOM 2379 O O . ASN A 1 297 ? -16.577 9.306 39.987 1.00 89.00 297 ASN A O 1
ATOM 2383 N N . GLU A 1 298 ? -17.063 8.574 37.921 1.00 89.56 298 GLU A N 1
ATOM 2384 C CA . GLU A 1 298 ? -18.096 7.595 38.315 1.00 89.56 298 GLU A CA 1
ATOM 2385 C C . GLU A 1 298 ? -17.547 6.552 39.311 1.00 89.56 298 GLU A C 1
ATOM 2387 O O . GLU A 1 298 ? -18.189 6.237 40.313 1.00 89.56 298 GLU A O 1
ATOM 2392 N N . LEU A 1 299 ? -16.324 6.051 39.087 1.00 85.81 299 LEU A N 1
ATOM 2393 C CA . LEU A 1 299 ? -15.645 5.153 40.028 1.00 85.81 299 LEU A CA 1
ATOM 2394 C C . LEU A 1 299 ? -15.272 5.847 41.347 1.00 85.81 299 LEU A C 1
ATOM 2396 O O . LEU A 1 299 ? -15.421 5.234 42.401 1.00 85.81 299 LEU A O 1
ATOM 2400 N N . CYS A 1 300 ? -14.825 7.106 41.323 1.00 86.69 300 CYS A N 1
ATOM 2401 C CA . CYS A 1 300 ? -14.552 7.876 42.542 1.00 86.69 300 CYS A CA 1
ATOM 2402 C C . CYS A 1 300 ? -15.825 8.127 43.367 1.00 86.69 300 CYS A C 1
ATOM 2404 O O . CYS A 1 300 ? -15.791 7.968 44.584 1.00 86.69 300 CYS A O 1
ATOM 2406 N N . GLU A 1 301 ? -16.950 8.458 42.727 1.00 89.56 301 GLU A N 1
ATOM 2407 C CA . GLU A 1 301 ? -18.245 8.593 43.407 1.00 89.56 301 GLU A CA 1
ATOM 2408 C C . GLU A 1 301 ? -18.713 7.259 44.001 1.00 89.56 301 GLU A C 1
ATOM 2410 O O . GLU A 1 301 ? -19.176 7.224 45.141 1.00 89.56 301 GLU A O 1
ATOM 2415 N N . MET A 1 302 ? -18.547 6.146 43.276 1.00 86.44 302 MET A N 1
ATOM 2416 C CA . MET A 1 302 ? -18.895 4.819 43.790 1.00 86.44 302 MET A CA 1
ATOM 2417 C C . MET A 1 302 ? -18.010 4.402 44.976 1.00 86.44 302 MET A C 1
ATOM 2419 O O . MET A 1 302 ? -18.516 3.803 45.921 1.00 86.44 302 MET A O 1
ATOM 2423 N N . VAL A 1 303 ? -16.712 4.733 44.962 1.00 83.62 303 VAL A N 1
ATOM 2424 C CA . VAL A 1 303 ? -15.807 4.501 46.102 1.00 83.62 303 VAL A CA 1
ATOM 2425 C C . VAL A 1 303 ? -16.236 5.331 47.310 1.00 83.62 303 VAL A C 1
ATOM 2427 O O . VAL A 1 303 ? -16.464 4.747 48.365 1.00 83.62 303 VAL A O 1
ATOM 2430 N N . ALA A 1 304 ? -16.473 6.636 47.152 1.00 89.12 304 ALA A N 1
ATOM 2431 C CA . ALA A 1 304 ? -16.933 7.494 48.248 1.00 89.12 304 ALA A CA 1
ATOM 2432 C C . ALA A 1 304 ? -18.286 7.033 48.837 1.00 89.12 304 ALA A C 1
ATOM 2434 O O . ALA A 1 304 ? -18.495 7.087 50.048 1.00 89.12 304 ALA A O 1
ATOM 2435 N N . GLN A 1 305 ? -19.198 6.515 48.003 1.00 87.31 305 GLN A N 1
ATOM 2436 C CA . GLN A 1 305 ? -20.457 5.905 48.456 1.00 87.31 305 GLN A CA 1
ATOM 2437 C C . GLN A 1 305 ? -20.278 4.557 49.172 1.00 87.31 305 GLN A C 1
ATOM 2439 O O . GLN A 1 305 ? -21.164 4.164 49.931 1.00 87.31 305 GLN A O 1
ATOM 2444 N N . MET A 1 306 ? -19.191 3.821 48.921 1.00 83.50 306 MET A N 1
ATOM 2445 C CA . MET A 1 306 ? -18.857 2.606 49.671 1.00 83.50 306 MET A CA 1
ATOM 2446 C C . MET A 1 306 ? -18.161 2.945 50.990 1.00 83.50 306 MET A C 1
ATOM 2448 O O . MET A 1 306 ? -18.531 2.378 52.011 1.00 83.50 306 MET A O 1
ATOM 2452 N N . GLU A 1 307 ? -17.225 3.897 50.993 1.00 86.19 307 GLU A N 1
ATOM 2453 C CA . GLU A 1 307 ? -16.552 4.387 52.204 1.00 86.19 307 GLU A CA 1
ATOM 2454 C C . GLU A 1 307 ? -17.574 4.935 53.212 1.00 86.19 307 GLU A C 1
ATOM 2456 O O . GLU A 1 307 ? -17.632 4.455 54.341 1.00 86.19 307 GLU A O 1
ATOM 2461 N N . ALA A 1 308 ? -18.491 5.808 52.775 1.00 89.56 308 ALA A N 1
ATOM 2462 C CA . ALA A 1 308 ? -19.554 6.341 53.633 1.00 89.56 308 ALA A CA 1
ATOM 2463 C C . ALA A 1 308 ? -20.488 5.260 54.222 1.00 89.56 308 ALA A C 1
ATOM 2465 O O . ALA A 1 308 ? -20.995 5.429 55.328 1.00 89.56 308 ALA A O 1
ATOM 2466 N N . LYS A 1 309 ? -20.709 4.144 53.510 1.00 87.62 309 LYS A N 1
ATOM 2467 C CA . LYS A 1 309 ? -21.499 3.005 54.017 1.00 87.62 309 LYS A CA 1
ATOM 2468 C C . LYS A 1 309 ? -20.724 2.139 55.002 1.00 87.62 309 LYS A C 1
ATOM 2470 O O . LYS A 1 309 ? -21.326 1.611 55.926 1.00 87.62 309 LYS A O 1
ATOM 2475 N N . VAL A 1 310 ? -19.413 1.991 54.817 1.00 87.06 310 VAL A N 1
ATOM 2476 C CA . VAL A 1 310 ? -18.551 1.296 55.784 1.00 87.06 310 VAL A CA 1
ATOM 2477 C C . VAL A 1 310 ? -18.477 2.095 57.087 1.00 87.06 310 VAL A C 1
ATOM 2479 O O . VAL A 1 310 ? -18.618 1.504 58.153 1.00 87.06 310 VAL A O 1
ATOM 2482 N N . ASP A 1 311 ? -18.360 3.424 57.013 1.00 88.00 311 ASP A N 1
ATOM 2483 C CA . ASP A 1 311 ? -18.426 4.297 58.192 1.00 88.00 311 ASP A CA 1
ATOM 2484 C C . ASP A 1 311 ? -19.798 4.210 58.899 1.00 88.00 311 ASP A C 1
ATOM 2486 O O . ASP A 1 311 ? -19.858 4.143 60.128 1.00 88.00 311 ASP A O 1
ATOM 2490 N N . GLU A 1 312 ? -20.904 4.157 58.143 1.00 89.94 312 GLU A N 1
ATOM 2491 C CA . GLU A 1 312 ? -22.259 3.960 58.688 1.00 89.94 312 GLU A CA 1
ATOM 2492 C C . GLU A 1 312 ? -22.414 2.582 59.367 1.00 89.94 312 GLU A C 1
ATOM 2494 O O . GLU A 1 312 ? -22.896 2.507 60.500 1.00 89.94 312 GLU A O 1
ATOM 2499 N N . GLU A 1 313 ? -21.948 1.495 58.737 1.00 85.81 313 GLU A N 1
ATOM 2500 C CA . GLU A 1 313 ? -21.987 0.138 59.307 1.00 85.81 313 GLU A CA 1
ATOM 2501 C C . GLU A 1 313 ? -21.080 -0.028 60.545 1.00 85.81 313 GLU A C 1
ATOM 2503 O O . GLU A 1 313 ? -21.461 -0.732 61.483 1.00 85.81 313 GLU A O 1
ATOM 2508 N N . GLU A 1 314 ? -19.919 0.635 60.603 1.00 88.56 314 GLU A N 1
ATOM 2509 C CA . GLU A 1 314 ? -19.012 0.620 61.766 1.00 88.56 314 GLU A CA 1
ATOM 2510 C C . GLU A 1 314 ? -19.650 1.327 62.982 1.00 88.56 314 GLU A C 1
ATOM 2512 O O . GLU A 1 314 ? -19.584 0.821 64.109 1.00 88.56 314 GLU A O 1
ATOM 2517 N N . ILE A 1 315 ? -20.347 2.452 62.765 1.00 90.31 315 ILE A N 1
ATOM 2518 C CA . ILE A 1 315 ? -21.130 3.145 63.807 1.00 90.31 315 ILE A CA 1
ATOM 2519 C C . ILE A 1 315 ? -22.275 2.246 64.303 1.00 90.31 315 ILE A C 1
ATOM 2521 O O . ILE A 1 315 ? -22.409 2.016 65.509 1.00 90.31 315 ILE A O 1
ATOM 2525 N N . ASP A 1 316 ? -23.062 1.687 63.383 1.00 86.94 316 ASP A N 1
ATOM 2526 C CA . ASP A 1 316 ? -24.226 0.833 63.662 1.00 86.94 316 ASP A CA 1
ATOM 2527 C C . ASP A 1 316 ? -23.822 -0.491 64.365 1.00 86.94 316 ASP A C 1
ATOM 2529 O O . ASP A 1 316 ? -24.546 -1.029 65.212 1.00 86.94 316 ASP A O 1
ATOM 2533 N N . PHE A 1 317 ? -22.614 -1.001 64.093 1.00 87.12 317 PHE A N 1
ATOM 2534 C CA . PHE A 1 317 ? -21.992 -2.104 64.835 1.00 87.12 317 PHE A CA 1
ATOM 2535 C C . PHE A 1 317 ? -21.586 -1.695 66.260 1.00 87.12 317 PHE A C 1
ATOM 2537 O O . PHE A 1 317 ? -21.866 -2.423 67.223 1.00 87.12 317 PHE A O 1
ATOM 2544 N N . GLN A 1 318 ? -20.961 -0.527 66.421 1.00 87.44 318 GLN A N 1
ATOM 2545 C CA . GLN A 1 318 ? -20.489 -0.040 67.716 1.00 87.44 318 GLN A CA 1
ATOM 2546 C C . GLN A 1 318 ? -21.649 0.304 68.670 1.00 87.44 318 GLN A C 1
ATOM 2548 O O . GLN A 1 318 ? -21.565 0.012 69.867 1.00 87.44 318 GLN A O 1
ATOM 2553 N N . GLU A 1 319 ? -22.770 0.837 68.172 1.00 91.06 319 GLU A N 1
ATOM 2554 C CA . GLU A 1 319 ? -23.977 1.040 68.989 1.00 91.06 319 GLU A CA 1
ATOM 2555 C C . GLU A 1 319 ? -24.561 -0.289 69.497 1.00 91.06 319 GLU A C 1
ATOM 2557 O O . GLU A 1 319 ? -24.804 -0.438 70.701 1.00 91.06 319 GLU A O 1
ATOM 2562 N N . ARG A 1 320 ? -24.684 -1.306 68.631 1.00 84.25 320 ARG A N 1
ATOM 2563 C CA . ARG A 1 320 ? -25.140 -2.657 69.027 1.00 84.25 320 ARG A CA 1
ATOM 2564 C C . ARG A 1 320 ? -24.207 -3.324 70.038 1.00 84.25 320 ARG A C 1
ATOM 2566 O O . ARG A 1 320 ? -24.672 -4.004 70.955 1.00 84.25 320 ARG A O 1
ATOM 2573 N N . SER A 1 321 ? -22.897 -3.114 69.903 1.00 87.50 321 SER A N 1
ATOM 2574 C CA . SER A 1 321 ? -21.890 -3.565 70.872 1.00 87.50 321 SER A CA 1
ATOM 2575 C C . SER A 1 321 ? -22.130 -2.942 72.257 1.00 87.50 321 SER A C 1
ATOM 2577 O O . SER A 1 321 ? -22.146 -3.642 73.275 1.00 87.50 321 SER A O 1
ATOM 2579 N N . ASN A 1 322 ? -22.410 -1.637 72.309 1.00 91.12 322 ASN A N 1
ATOM 2580 C CA . ASN A 1 322 ? -22.720 -0.926 73.551 1.00 91.12 322 ASN A CA 1
ATOM 2581 C C . ASN A 1 322 ? -24.045 -1.392 74.189 1.00 91.12 322 ASN A C 1
ATOM 2583 O O . ASN A 1 322 ? -24.081 -1.641 75.399 1.00 91.12 322 ASN A O 1
ATOM 2587 N N . GLU A 1 323 ? -25.109 -1.592 73.402 1.00 90.50 323 GLU A N 1
ATOM 2588 C CA . GLU A 1 323 ? -26.392 -2.111 73.908 1.00 90.50 323 GLU A CA 1
ATOM 2589 C C . GLU A 1 323 ? -26.243 -3.524 74.504 1.00 90.50 323 GLU A C 1
ATOM 2591 O O . GLU A 1 323 ? -26.719 -3.798 75.613 1.00 90.50 323 GLU A O 1
ATOM 2596 N N . LEU A 1 324 ? -25.517 -4.418 73.822 1.00 87.06 324 LEU A N 1
ATOM 2597 C CA . LEU A 1 324 ? -25.273 -5.784 74.292 1.00 87.06 324 LEU A CA 1
ATOM 2598 C C . LEU A 1 324 ? -24.530 -5.812 75.640 1.00 87.06 324 LEU A C 1
ATOM 2600 O O . LEU A 1 324 ? -24.849 -6.626 76.517 1.00 87.06 324 LEU A O 1
ATOM 2604 N N . ASN A 1 325 ? -23.572 -4.903 75.835 1.00 89.12 325 ASN A N 1
ATOM 2605 C CA . ASN A 1 325 ? -22.859 -4.742 77.102 1.00 89.12 325 ASN A CA 1
ATOM 2606 C C . ASN A 1 325 ? -23.792 -4.256 78.229 1.00 89.12 325 ASN A C 1
ATOM 2608 O O . ASN A 1 325 ? -23.770 -4.819 79.329 1.00 89.12 325 ASN A O 1
ATOM 2612 N N . LEU A 1 326 ? -24.669 -3.283 77.952 1.00 91.25 326 LEU A N 1
ATOM 2613 C CA . LEU A 1 326 ? -25.653 -2.768 78.914 1.00 91.25 326 LEU A CA 1
ATOM 2614 C C . LEU A 1 326 ? -26.662 -3.846 79.352 1.00 91.25 326 LEU A C 1
ATOM 2616 O O . LEU A 1 326 ? -26.907 -4.030 80.549 1.00 91.25 326 LEU A O 1
ATOM 2620 N N . LEU A 1 327 ? -27.205 -4.614 78.402 1.00 83.69 327 LEU A N 1
ATOM 2621 C CA . LEU A 1 327 ? -28.105 -5.739 78.688 1.00 83.69 327 LEU A CA 1
ATOM 2622 C C . LEU A 1 327 ? -27.407 -6.841 79.502 1.00 83.69 327 LEU A C 1
ATOM 2624 O O . LEU A 1 327 ? -28.005 -7.430 80.408 1.00 83.69 327 LEU A O 1
ATOM 2628 N N . THR A 1 328 ? -26.122 -7.088 79.232 1.00 82.62 328 THR A N 1
ATOM 2629 C CA . THR A 1 328 ? -25.305 -8.057 79.978 1.00 82.62 328 THR A CA 1
ATOM 2630 C C . THR A 1 328 ? -25.062 -7.616 81.425 1.00 82.62 328 THR A C 1
ATOM 2632 O O . THR A 1 328 ? -25.098 -8.458 82.326 1.00 82.62 328 THR A O 1
ATOM 2635 N N . ALA A 1 329 ? -24.881 -6.316 81.679 1.00 89.44 329 ALA A N 1
ATOM 2636 C CA . ALA A 1 329 ? -24.787 -5.770 83.034 1.00 89.44 329 ALA A CA 1
ATOM 2637 C C . ALA A 1 329 ? -26.113 -5.926 83.802 1.00 89.44 329 ALA A C 1
ATOM 2639 O O . ALA A 1 329 ? -26.132 -6.527 84.877 1.00 89.44 329 ALA A O 1
ATOM 2640 N N . LYS A 1 330 ? -27.235 -5.495 83.209 1.00 89.25 330 LYS A N 1
ATOM 2641 C CA . LYS A 1 330 ? -28.579 -5.580 83.817 1.00 89.25 330 LYS A CA 1
ATOM 2642 C C . LYS A 1 330 ? -29.010 -7.018 84.142 1.00 89.25 330 LYS A C 1
ATOM 2644 O O . LYS A 1 330 ? -29.718 -7.268 85.115 1.00 89.25 330 LYS A O 1
ATOM 2649 N N . ARG A 1 331 ? -28.547 -7.999 83.358 1.00 83.81 331 ARG A N 1
ATOM 2650 C CA . ARG A 1 331 ? -28.761 -9.427 83.642 1.00 83.81 331 ARG A CA 1
ATOM 2651 C C . ARG A 1 331 ? -28.056 -9.902 84.923 1.00 83.81 331 ARG A C 1
ATOM 2653 O O . ARG A 1 331 ? -28.541 -10.847 85.536 1.00 83.81 331 ARG A O 1
ATOM 2660 N N . ARG A 1 332 ? -26.931 -9.295 85.317 1.00 86.38 332 ARG A N 1
ATOM 2661 C CA . ARG A 1 332 ? -26.163 -9.680 86.518 1.00 86.38 332 ARG A CA 1
ATOM 2662 C C . ARG A 1 332 ? -26.869 -9.237 87.803 1.00 86.38 332 ARG A C 1
ATOM 2664 O O . ARG A 1 332 ? -27.107 -10.063 88.676 1.00 86.38 332 ARG A O 1
ATOM 2671 N N . GLU A 1 333 ? -27.310 -7.984 87.839 1.00 88.69 333 GLU A N 1
ATOM 2672 C CA . GLU A 1 333 ? -28.107 -7.377 88.920 1.00 88.69 333 GLU A CA 1
ATOM 2673 C C . GLU A 1 333 ? -29.387 -8.187 89.236 1.00 88.69 333 GLU A C 1
ATOM 2675 O O . GLU A 1 333 ? -29.721 -8.459 90.393 1.00 88.69 333 GLU A O 1
ATOM 2680 N N . LEU A 1 334 ? -30.074 -8.672 88.193 1.00 83.75 334 LEU A N 1
ATOM 2681 C CA . LEU A 1 334 ? -31.252 -9.543 88.317 1.00 83.75 334 LEU A CA 1
ATOM 2682 C C . LEU A 1 334 ? -30.952 -10.954 88.858 1.00 83.75 334 LEU A C 1
ATOM 2684 O O . LEU A 1 334 ? -31.874 -11.641 89.293 1.00 83.75 334 LEU A O 1
ATOM 2688 N N . ILE A 1 335 ? -29.699 -11.416 88.824 1.00 83.25 335 ILE A N 1
ATOM 2689 C CA . ILE A 1 335 ? -29.295 -12.696 89.430 1.00 83.25 335 ILE A CA 1
ATOM 2690 C C . ILE A 1 335 ? -28.984 -12.489 90.917 1.00 83.25 335 ILE A C 1
ATOM 2692 O O . ILE A 1 335 ? -29.454 -13.264 91.749 1.00 83.25 335 ILE A O 1
ATOM 2696 N N . GLU A 1 336 ? -28.259 -11.420 91.248 1.00 87.25 336 GLU A N 1
ATOM 2697 C CA . GLU A 1 336 ? -27.863 -11.075 92.619 1.00 87.25 336 GLU A CA 1
ATOM 2698 C C . GLU A 1 336 ? -29.095 -10.852 93.517 1.00 87.25 336 GLU A C 1
ATOM 2700 O O . GLU A 1 336 ? -29.266 -11.550 94.519 1.00 87.25 336 GLU A O 1
ATOM 2705 N N . THR A 1 337 ? -30.035 -10.004 93.088 1.00 82.88 337 THR A N 1
ATOM 2706 C CA . THR A 1 337 ? -31.312 -9.755 93.796 1.00 82.88 337 THR A CA 1
ATOM 2707 C C . THR A 1 337 ? -32.161 -11.021 94.001 1.00 82.88 337 THR A C 1
ATOM 2709 O O . THR A 1 337 ? -32.813 -11.195 95.035 1.00 82.88 337 THR A O 1
ATOM 2712 N N . VAL A 1 338 ? -32.137 -11.957 93.047 1.00 78.25 338 VAL A N 1
ATOM 2713 C CA . VAL A 1 338 ? -32.848 -13.243 93.145 1.00 78.25 338 VAL A CA 1
ATOM 2714 C C . VAL A 1 338 ? -32.210 -14.178 94.182 1.00 78.25 338 VAL A C 1
ATOM 2716 O O . VAL A 1 338 ? -32.931 -14.937 94.838 1.00 78.25 338 VAL A O 1
ATOM 2719 N N . ASP A 1 339 ? -30.891 -14.136 94.371 1.00 83.25 339 ASP A N 1
ATOM 2720 C CA . ASP A 1 339 ? -30.203 -14.944 95.383 1.00 83.25 339 ASP A CA 1
ATOM 2721 C C . ASP A 1 339 ? -30.292 -14.334 96.797 1.00 83.25 339 ASP A C 1
ATOM 2723 O O . ASP A 1 339 ? -30.444 -15.083 97.769 1.00 83.25 339 ASP A O 1
ATOM 2727 N N . GLU A 1 340 ? -30.347 -13.004 96.930 1.00 83.69 340 GLU A N 1
ATOM 2728 C CA . GLU A 1 340 ? -30.664 -12.322 98.198 1.00 83.69 340 GLU A CA 1
ATOM 2729 C C . GLU A 1 340 ? -32.057 -12.695 98.737 1.00 83.69 340 GLU A C 1
ATOM 2731 O O . GLU A 1 340 ? -32.222 -13.009 99.925 1.00 83.69 340 GLU A O 1
ATOM 2736 N N . LEU A 1 341 ? -33.069 -12.740 97.862 1.00 75.88 341 LEU A N 1
ATOM 2737 C CA . LEU A 1 341 ? -34.425 -13.160 98.228 1.00 75.88 341 LEU A CA 1
ATOM 2738 C C . LEU A 1 341 ? -34.451 -14.618 98.724 1.00 75.88 341 LEU A C 1
ATOM 2740 O O . LEU A 1 341 ? -35.033 -14.906 99.774 1.00 75.88 341 LEU A O 1
ATOM 2744 N N . LYS A 1 342 ? -33.744 -15.537 98.046 1.00 75.81 342 LYS A N 1
ATOM 2745 C CA . LYS A 1 342 ? -33.588 -16.936 98.502 1.00 75.81 342 LYS A CA 1
ATOM 2746 C C . LYS A 1 342 ? -32.881 -17.026 99.858 1.00 75.81 342 LYS A C 1
ATOM 2748 O O . LYS A 1 342 ? -33.254 -17.860 100.687 1.00 75.81 342 LYS A O 1
ATOM 2753 N N . ALA A 1 343 ? -31.864 -16.195 100.095 1.00 76.62 343 ALA A N 1
ATOM 2754 C CA . ALA A 1 343 ? -31.137 -16.154 101.363 1.00 76.62 343 ALA A CA 1
ATOM 2755 C C . ALA A 1 343 ? -32.000 -15.617 102.518 1.00 76.62 343 ALA A C 1
ATOM 2757 O O . ALA A 1 343 ? -31.855 -16.070 103.654 1.00 76.62 343 ALA A O 1
ATOM 2758 N N . THR A 1 344 ? -32.923 -14.698 102.227 1.00 73.81 344 THR A N 1
ATOM 2759 C CA . THR A 1 344 ? -33.861 -14.131 103.207 1.00 73.81 344 THR A CA 1
ATOM 2760 C C . THR A 1 344 ? -34.932 -15.148 103.612 1.00 73.81 344 THR A C 1
ATOM 2762 O O . THR A 1 344 ? -35.139 -15.378 104.804 1.00 73.81 344 THR A O 1
ATOM 2765 N N . ILE A 1 345 ? -35.537 -15.843 102.640 1.00 66.38 345 ILE A N 1
ATOM 2766 C CA . ILE A 1 345 ? -36.558 -16.884 102.881 1.00 66.38 345 ILE A CA 1
ATOM 2767 C C . ILE A 1 345 ? -36.016 -18.015 103.775 1.00 66.38 345 ILE A C 1
ATOM 2769 O O . ILE A 1 345 ? -36.713 -18.496 104.666 1.00 66.38 345 ILE A O 1
ATOM 2773 N N . LYS A 1 346 ? -34.744 -18.405 103.608 1.00 68.88 346 LYS A N 1
ATOM 2774 C CA . LYS A 1 346 ? -34.098 -19.467 104.405 1.00 68.88 346 LYS A CA 1
ATOM 2775 C C . LYS A 1 346 ? -33.903 -19.149 105.898 1.00 68.88 346 LYS A C 1
ATOM 2777 O O . LYS A 1 346 ? -33.524 -20.053 106.638 1.00 68.88 346 LYS A O 1
ATOM 2782 N N . LYS A 1 347 ? -34.113 -17.907 106.354 1.00 71.88 347 LYS A N 1
ATOM 2783 C CA . LYS A 1 347 ? -33.818 -17.481 107.740 1.00 71.88 347 LYS A CA 1
ATOM 2784 C C . LYS A 1 347 ? -35.018 -17.510 108.699 1.00 71.88 347 LYS A C 1
ATOM 2786 O O . LYS A 1 347 ? -34.833 -17.238 109.883 1.00 71.88 347 LYS A O 1
ATOM 2791 N N . GLN A 1 348 ? -36.230 -17.820 108.234 1.00 54.88 348 GLN A N 1
ATOM 2792 C CA . GLN A 1 348 ? -37.444 -17.743 109.059 1.00 54.88 348 GLN A CA 1
ATOM 2793 C C . GLN A 1 348 ? -37.851 -19.106 109.648 1.00 54.88 348 GLN A C 1
ATOM 2795 O O . GLN A 1 348 ? -38.213 -20.030 108.923 1.00 54.88 348 GLN A O 1
ATOM 2800 N N . ASN A 1 349 ? -37.843 -19.215 110.982 1.00 52.88 349 ASN A N 1
ATOM 2801 C CA . ASN A 1 349 ? -38.350 -20.377 111.720 1.00 52.88 349 ASN A CA 1
ATOM 2802 C C . ASN A 1 349 ? -39.777 -20.112 112.225 1.00 52.88 349 ASN A C 1
ATOM 2804 O O . ASN A 1 349 ? -39.975 -19.345 113.163 1.00 52.88 349 ASN A O 1
ATOM 2808 N N . VAL A 1 350 ? -40.765 -20.771 111.615 1.00 56.78 350 VAL A N 1
ATOM 2809 C CA . VAL A 1 350 ? -42.200 -20.630 111.934 1.00 56.78 350 VAL A CA 1
ATOM 2810 C C . VAL A 1 350 ? -42.672 -21.799 112.813 1.00 56.78 350 VAL A C 1
ATOM 2812 O O . VAL A 1 350 ? -42.269 -22.942 112.567 1.00 56.78 350 VAL A O 1
ATOM 2815 N N . SER A 1 351 ? -43.522 -21.554 113.821 1.00 59.84 351 SER A N 1
ATOM 2816 C CA . SER A 1 351 ? -44.042 -22.608 114.720 1.00 59.84 351 SER A CA 1
ATOM 2817 C C . SER A 1 351 ? -44.923 -23.632 113.981 1.00 59.84 351 SER A C 1
ATOM 2819 O O . SER A 1 351 ? -45.225 -23.459 112.801 1.00 59.84 351 SER A O 1
ATOM 2821 N N . ALA A 1 352 ? -45.323 -24.730 114.633 1.00 60.44 352 ALA A N 1
ATOM 2822 C CA . ALA A 1 352 ? -46.171 -25.750 114.005 1.00 60.44 352 ALA A CA 1
ATOM 2823 C C . ALA A 1 352 ? -47.627 -25.281 113.810 1.00 60.44 352 ALA A C 1
ATOM 2825 O O . ALA A 1 352 ? -48.209 -25.533 112.754 1.00 60.44 352 ALA A O 1
ATOM 2826 N N . GLU A 1 353 ? -48.195 -24.563 114.783 1.00 62.91 353 GLU A N 1
ATOM 2827 C CA . GLU A 1 353 ? -49.521 -23.944 114.667 1.00 62.91 353 GLU A CA 1
ATOM 2828 C C . GLU A 1 353 ? -49.504 -22.803 113.648 1.00 62.91 353 GLU A C 1
ATOM 2830 O O . GLU A 1 353 ? -50.355 -22.773 112.760 1.00 62.91 353 GLU A O 1
ATOM 2835 N N . ASP A 1 354 ? -48.481 -21.943 113.685 1.00 58.69 354 ASP A N 1
ATOM 2836 C CA . ASP A 1 354 ? -48.312 -20.888 112.682 1.00 58.69 354 ASP A CA 1
ATOM 2837 C C . ASP A 1 354 ? -48.063 -21.477 111.293 1.00 58.69 354 ASP A C 1
ATOM 2839 O O . ASP A 1 354 ? -48.560 -20.928 110.321 1.00 58.69 354 ASP A O 1
ATOM 2843 N N . ARG A 1 355 ? -47.389 -22.631 111.160 1.00 58.03 355 ARG A N 1
ATOM 2844 C CA . ARG A 1 355 ? -47.291 -23.333 109.870 1.00 58.03 355 ARG A CA 1
ATOM 2845 C C . ARG A 1 355 ? -48.621 -23.903 109.411 1.00 58.03 355 ARG A C 1
ATOM 2847 O O . ARG A 1 355 ? -48.886 -23.830 108.221 1.00 58.03 355 ARG A O 1
ATOM 2854 N N . LYS A 1 356 ? -49.479 -24.436 110.286 1.00 66.19 356 LYS A N 1
ATOM 2855 C CA . LYS A 1 356 ? -50.836 -24.850 109.878 1.00 66.19 356 LYS A CA 1
ATOM 2856 C C . LYS A 1 356 ? -51.687 -23.647 109.481 1.00 66.19 356 LYS A C 1
ATOM 2858 O O . LYS A 1 356 ? -52.374 -23.721 108.468 1.00 66.19 356 LYS A O 1
ATOM 2863 N N . LYS A 1 357 ? -51.615 -22.545 110.234 1.00 71.06 357 LYS A N 1
ATOM 2864 C CA . LYS A 1 357 ? -52.347 -21.308 109.941 1.00 71.06 357 LYS A CA 1
ATOM 2865 C C . LYS A 1 357 ? -51.844 -20.662 108.654 1.00 71.06 357 LYS A C 1
ATOM 2867 O O . LYS A 1 357 ? -52.654 -20.403 107.780 1.00 71.06 357 LYS A O 1
ATOM 2872 N N . MET A 1 358 ? -50.530 -20.534 108.471 1.00 63.41 358 MET A N 1
ATOM 2873 C CA . MET A 1 358 ? -49.918 -20.096 107.215 1.00 63.41 358 MET A CA 1
ATOM 2874 C C . MET A 1 358 ? -50.156 -21.077 106.070 1.00 63.41 358 MET A C 1
ATOM 2876 O O . MET A 1 358 ? -50.268 -20.611 104.958 1.00 63.41 358 MET A O 1
ATOM 2880 N N . VAL A 1 359 ? -50.281 -22.394 106.274 1.00 65.56 359 VAL A N 1
ATOM 2881 C CA . VAL A 1 359 ? -50.652 -23.337 105.195 1.00 65.56 359 VAL A CA 1
ATOM 2882 C C . VAL A 1 359 ? -52.147 -23.271 104.871 1.00 65.56 359 VAL A C 1
ATOM 2884 O O . VAL A 1 359 ? -52.521 -23.491 103.725 1.00 65.56 359 VAL A O 1
ATOM 2887 N N . PHE A 1 360 ? -53.012 -22.934 105.829 1.00 72.62 360 PHE A N 1
ATOM 2888 C CA . PHE A 1 360 ? -54.428 -22.677 105.565 1.00 72.62 360 PHE A CA 1
ATOM 2889 C C . PHE A 1 360 ? -54.623 -21.329 104.862 1.00 72.62 360 PHE A C 1
ATOM 2891 O O . PHE A 1 360 ? -55.260 -21.277 103.818 1.00 72.62 360 PHE A O 1
ATOM 2898 N N . GLU A 1 361 ? -54.002 -20.264 105.368 1.00 72.06 361 GLU A N 1
ATOM 2899 C CA . GLU A 1 361 ? -53.961 -18.947 104.730 1.00 72.06 361 GLU A CA 1
ATOM 2900 C C . GLU A 1 361 ? -53.241 -19.014 103.380 1.00 72.06 361 GLU A C 1
ATOM 2902 O O . GLU A 1 361 ? -53.726 -18.422 102.428 1.00 72.06 361 GLU A O 1
ATOM 2907 N N . MET A 1 362 ? -52.160 -19.789 103.228 1.00 67.38 362 MET A N 1
ATOM 2908 C CA . MET A 1 362 ? -51.554 -20.056 101.920 1.00 67.38 362 MET A CA 1
ATOM 2909 C C . MET A 1 362 ? -52.470 -20.883 101.037 1.00 67.38 362 MET A C 1
ATOM 2911 O O . MET A 1 362 ? -52.481 -20.590 99.863 1.00 67.38 362 MET A O 1
ATOM 2915 N N . LYS A 1 363 ? -53.276 -21.834 101.526 1.00 72.81 363 LYS A N 1
ATOM 2916 C CA . LYS A 1 363 ? -54.265 -22.524 100.675 1.00 72.81 363 LYS A CA 1
ATOM 2917 C C . LYS A 1 363 ? -55.427 -21.627 100.261 1.00 72.81 363 LYS A C 1
ATOM 2919 O O . LYS A 1 363 ? -55.902 -21.732 99.137 1.00 72.81 363 LYS A O 1
ATOM 2924 N N . GLU A 1 364 ? -55.872 -20.730 101.134 1.00 73.25 364 GLU A N 1
ATOM 2925 C CA . GLU A 1 364 ? -56.873 -19.713 100.812 1.00 73.25 364 GLU A CA 1
ATOM 2926 C C . GLU A 1 364 ? -56.298 -18.690 99.822 1.00 73.25 364 GLU A C 1
ATOM 2928 O O . GLU A 1 364 ? -56.940 -18.360 98.829 1.00 73.25 364 GLU A O 1
ATOM 2933 N N . LYS A 1 365 ? -55.058 -18.229 100.037 1.00 70.81 365 LYS A N 1
ATOM 2934 C CA . LYS A 1 365 ? -54.359 -17.335 99.109 1.00 70.81 365 LYS A CA 1
ATOM 2935 C C . LYS A 1 365 ? -53.925 -18.045 97.837 1.00 70.81 365 LYS A C 1
ATOM 2937 O O . LYS A 1 365 ? -53.960 -17.387 96.818 1.00 70.81 365 LYS A O 1
ATOM 2942 N N . GLU A 1 366 ? -53.603 -19.334 97.838 1.00 70.56 366 GLU A N 1
ATOM 2943 C CA . GLU A 1 366 ? -53.382 -20.163 96.644 1.00 70.56 366 GLU A CA 1
ATOM 2944 C C . GLU A 1 366 ? -54.692 -20.319 95.885 1.00 70.56 366 GLU A C 1
ATOM 2946 O O . GLU A 1 366 ? -54.685 -20.115 94.685 1.00 70.56 366 GLU A O 1
ATOM 2951 N N . GLY A 1 367 ? -55.821 -20.556 96.560 1.00 72.25 367 GLY A N 1
ATOM 2952 C CA . GLY A 1 367 ? -57.153 -20.517 95.953 1.00 72.25 367 GLY A CA 1
ATOM 2953 C C . GLY A 1 367 ? -57.434 -19.165 95.294 1.00 72.25 367 GLY A C 1
ATOM 2954 O O . GLY A 1 367 ? -57.659 -19.107 94.091 1.00 72.25 367 GLY A O 1
ATOM 2955 N N . MET A 1 368 ? -57.298 -18.061 96.036 1.00 71.12 368 MET A N 1
ATOM 2956 C CA . MET A 1 368 ? -57.444 -16.702 95.497 1.00 71.12 368 MET A CA 1
ATOM 2957 C C . MET A 1 368 ? -56.392 -16.353 94.433 1.00 71.12 368 MET A C 1
ATOM 2959 O O . MET A 1 368 ? -56.654 -15.504 93.586 1.00 71.12 368 MET A O 1
ATOM 2963 N N . ILE A 1 369 ? -55.196 -16.946 94.470 1.00 68.88 369 ILE A N 1
ATOM 2964 C CA . ILE A 1 369 ? -54.131 -16.766 93.475 1.00 68.88 369 ILE A CA 1
ATOM 2965 C C . ILE A 1 369 ? -54.409 -17.626 92.250 1.00 68.88 369 ILE A C 1
ATOM 2967 O O . ILE A 1 369 ? -54.079 -17.175 91.168 1.00 68.88 369 ILE A O 1
ATOM 2971 N N . GLU A 1 370 ? -55.034 -18.795 92.354 1.00 72.94 370 GLU A N 1
ATOM 2972 C CA . GLU A 1 370 ? -55.399 -19.633 91.210 1.00 72.94 370 GLU A CA 1
ATOM 2973 C C . GLU A 1 370 ? -56.691 -19.136 90.554 1.00 72.94 370 GLU A C 1
ATOM 2975 O O . GLU A 1 370 ? -56.766 -19.085 89.332 1.00 72.94 370 GLU A O 1
ATOM 2980 N N . GLU A 1 371 ? -57.652 -18.620 91.325 1.00 72.31 371 GLU A N 1
ATOM 2981 C CA . GLU A 1 371 ? -58.760 -17.803 90.816 1.00 72.31 371 GLU A CA 1
ATOM 2982 C C . GLU A 1 371 ? -58.236 -16.525 90.151 1.00 72.31 371 GLU A C 1
ATOM 2984 O O . GLU A 1 371 ? -58.621 -16.212 89.028 1.00 72.31 371 GLU A O 1
ATOM 2989 N N . LYS A 1 372 ? -57.289 -15.803 90.770 1.00 71.88 372 LYS A N 1
ATOM 2990 C CA . LYS A 1 372 ? -56.676 -14.628 90.128 1.00 71.88 372 LYS A CA 1
ATOM 2991 C C . LYS A 1 372 ? -55.760 -14.987 88.965 1.00 71.88 372 LYS A C 1
ATOM 2993 O O . LYS A 1 372 ? -55.695 -14.194 88.043 1.00 71.88 372 LYS A O 1
ATOM 2998 N N . LYS A 1 373 ? -55.093 -16.141 88.938 1.00 68.69 373 LYS A N 1
ATOM 2999 C CA . LYS A 1 373 ? -54.297 -16.620 87.794 1.00 68.69 373 LYS A CA 1
ATOM 3000 C C . LYS A 1 373 ? -55.191 -17.104 86.673 1.00 68.69 373 LYS A C 1
ATOM 3002 O O . LYS A 1 373 ? -54.823 -16.892 85.535 1.00 68.69 373 LYS A O 1
ATOM 3007 N N . THR A 1 374 ? -56.333 -17.730 86.946 1.00 72.62 374 THR A N 1
ATOM 3008 C CA . THR A 1 374 ? -57.292 -18.123 85.903 1.00 72.62 374 THR A CA 1
ATOM 3009 C C . THR A 1 374 ? -58.039 -16.904 85.378 1.00 72.62 374 THR A C 1
ATOM 3011 O O . THR A 1 374 ? -58.154 -16.770 84.167 1.00 72.62 374 THR A O 1
ATOM 3014 N N . PHE A 1 375 ? -58.403 -15.946 86.237 1.00 73.12 375 PHE A N 1
ATOM 3015 C CA . PHE A 1 375 ? -58.921 -14.638 85.826 1.00 73.12 375 PHE A CA 1
ATOM 3016 C C . PHE A 1 375 ? -57.881 -13.798 85.069 1.00 73.12 375 PHE A C 1
ATOM 3018 O O . PHE A 1 375 ? -58.214 -13.166 84.069 1.00 73.12 375 PHE A O 1
ATOM 3025 N N . VAL A 1 376 ? -56.612 -13.792 85.493 1.00 69.50 376 VAL A N 1
ATOM 3026 C CA . VAL A 1 376 ? -55.516 -13.124 84.773 1.00 69.50 376 VAL A CA 1
ATOM 3027 C C . VAL A 1 376 ? -55.163 -13.888 83.506 1.00 69.50 376 VAL A C 1
ATOM 3029 O O . VAL A 1 376 ? -54.938 -13.237 82.507 1.00 69.50 376 VAL A O 1
ATOM 3032 N N . ALA A 1 377 ? -55.190 -15.218 83.465 1.00 68.81 377 ALA A N 1
ATOM 3033 C CA . ALA A 1 377 ? -54.947 -15.994 82.250 1.00 68.81 377 ALA A CA 1
ATOM 3034 C C . ALA A 1 377 ? -56.096 -15.855 81.248 1.00 68.81 377 ALA A C 1
ATOM 3036 O O . ALA A 1 377 ? -55.831 -15.781 80.056 1.00 68.81 377 ALA A O 1
ATOM 3037 N N . SER A 1 378 ? -57.353 -15.738 81.691 1.00 73.19 378 SER A N 1
ATOM 3038 C CA . SER A 1 378 ? -58.464 -15.377 80.806 1.00 73.19 378 SER A CA 1
ATOM 3039 C C . SER A 1 378 ? -58.383 -13.913 80.379 1.00 73.19 378 SER A C 1
ATOM 3041 O O . SER A 1 378 ? -58.608 -13.617 79.213 1.00 73.19 378 SER A O 1
ATOM 3043 N N . SER A 1 379 ? -58.001 -12.993 81.271 1.00 68.56 379 SER A N 1
ATOM 3044 C CA . SER A 1 379 ? -57.808 -11.574 80.927 1.00 68.56 379 SER A CA 1
ATOM 3045 C C . SER A 1 379 ? -56.607 -11.358 80.006 1.00 68.56 379 SER A C 1
ATOM 3047 O O . SER A 1 379 ? -56.670 -10.491 79.147 1.00 68.56 379 SER A O 1
ATOM 3049 N N . VAL A 1 380 ? -55.547 -12.157 80.142 1.00 71.19 380 VAL A N 1
ATOM 3050 C CA . VAL A 1 380 ? -54.366 -12.188 79.271 1.00 71.19 380 VAL A CA 1
ATOM 3051 C C . VAL A 1 380 ? -54.704 -12.891 77.968 1.00 71.19 380 VAL A C 1
ATOM 3053 O O . VAL A 1 380 ? -54.375 -12.343 76.937 1.00 71.19 380 VAL A O 1
ATOM 3056 N N . ALA A 1 381 ? -55.463 -13.989 77.951 1.00 70.62 381 ALA A N 1
ATOM 3057 C CA . ALA A 1 381 ? -55.960 -14.572 76.703 1.00 70.62 381 ALA A CA 1
ATOM 3058 C C . ALA A 1 381 ? -56.870 -13.593 75.937 1.00 70.62 381 ALA A C 1
ATOM 3060 O O . ALA A 1 381 ? -56.757 -13.477 74.722 1.00 70.62 381 ALA A O 1
ATOM 3061 N N . ILE A 1 382 ? -57.717 -12.830 76.637 1.00 71.12 382 ILE A N 1
ATOM 3062 C CA . ILE A 1 382 ? -58.528 -11.749 76.058 1.00 71.12 382 ILE A CA 1
ATOM 3063 C C . ILE A 1 382 ? -57.646 -10.561 75.641 1.00 71.12 382 ILE A C 1
ATOM 3065 O O . ILE A 1 382 ? -57.910 -9.945 74.610 1.00 71.12 382 ILE A O 1
ATOM 3069 N N . ALA A 1 383 ? -56.600 -10.216 76.394 1.00 67.00 383 ALA A N 1
ATOM 3070 C CA . ALA A 1 383 ? -55.666 -9.147 76.040 1.00 67.00 383 ALA A CA 1
ATOM 3071 C C . ALA A 1 383 ? -54.761 -9.536 74.865 1.00 67.00 383 ALA A C 1
ATOM 3073 O O . ALA A 1 383 ? -54.488 -8.679 74.038 1.00 67.00 383 ALA A O 1
ATOM 3074 N N . ASP A 1 384 ? -54.375 -10.804 74.743 1.00 71.75 384 ASP A N 1
ATOM 3075 C CA . ASP A 1 384 ? -53.595 -11.394 73.656 1.00 71.75 384 ASP A CA 1
ATOM 3076 C C . ASP A 1 384 ? -54.464 -11.586 72.415 1.00 71.75 384 ASP A C 1
ATOM 3078 O O . ASP A 1 384 ? -54.031 -11.259 71.315 1.00 71.75 384 ASP A O 1
ATOM 3082 N N . GLU A 1 385 ? -55.722 -12.019 72.552 1.00 72.12 385 GLU A N 1
ATOM 3083 C CA . GLU A 1 385 ? -56.679 -12.021 71.443 1.00 72.12 385 GLU A CA 1
ATOM 3084 C C . GLU A 1 385 ? -56.929 -10.588 70.957 1.00 72.12 385 GLU A C 1
ATOM 3086 O O . GLU A 1 385 ? -56.886 -10.329 69.752 1.00 72.12 385 GLU A O 1
ATOM 3091 N N . ASN A 1 386 ? -57.101 -9.624 71.870 1.00 69.44 386 ASN A N 1
ATOM 3092 C CA . ASN A 1 386 ? -57.195 -8.212 71.510 1.00 69.44 386 ASN A CA 1
ATOM 3093 C C . ASN A 1 386 ? -55.872 -7.650 70.972 1.00 69.44 386 ASN A C 1
ATOM 3095 O O . ASN A 1 386 ? -55.919 -6.833 70.060 1.00 69.44 386 ASN A O 1
ATOM 3099 N N . ALA A 1 387 ? -54.703 -8.098 71.429 1.00 68.12 387 ALA A N 1
ATOM 3100 C CA . ALA A 1 387 ? -53.403 -7.681 70.908 1.00 68.12 387 ALA A CA 1
ATOM 3101 C C . ALA A 1 387 ? -53.155 -8.268 69.516 1.00 68.12 387 ALA A C 1
ATOM 3103 O O . ALA A 1 387 ? -52.680 -7.554 68.642 1.00 68.12 387 ALA A O 1
ATOM 3104 N N . VAL A 1 388 ? -53.566 -9.510 69.254 1.00 69.50 388 VAL A N 1
ATOM 3105 C CA . VAL A 1 388 ? -53.594 -10.137 67.925 1.00 69.50 388 VAL A CA 1
ATOM 3106 C C . VAL A 1 388 ? -54.615 -9.442 67.024 1.00 69.50 388 VAL A C 1
ATOM 3108 O O . VAL A 1 388 ? -54.346 -9.240 65.843 1.00 69.50 388 VAL A O 1
ATOM 3111 N N . LYS A 1 389 ? -55.766 -9.012 67.550 1.00 76.25 389 LYS A N 1
ATOM 3112 C CA . LYS A 1 389 ? -56.777 -8.235 66.815 1.00 76.25 389 LYS A CA 1
ATOM 3113 C C . LYS A 1 389 ? -56.275 -6.828 66.486 1.00 76.25 389 LYS A C 1
ATOM 3115 O O . LYS A 1 389 ? -56.394 -6.406 65.342 1.00 76.25 389 LYS A O 1
ATOM 3120 N N . ILE A 1 390 ? -55.633 -6.142 67.431 1.00 68.88 390 ILE A N 1
ATOM 3121 C CA . ILE A 1 390 ? -54.969 -4.843 67.247 1.00 68.88 390 ILE A CA 1
ATOM 3122 C C . ILE A 1 390 ? -53.765 -4.983 66.313 1.00 68.88 390 ILE A C 1
ATOM 3124 O O . ILE A 1 390 ? -53.578 -4.126 65.461 1.00 68.88 390 ILE A O 1
ATOM 3128 N N . ALA A 1 391 ? -52.984 -6.060 66.394 1.00 70.62 391 ALA A N 1
ATOM 3129 C CA . ALA A 1 391 ? -51.880 -6.339 65.481 1.00 70.62 391 ALA A CA 1
ATOM 3130 C C . ALA A 1 391 ? -52.395 -6.628 64.067 1.00 70.62 391 ALA A C 1
ATOM 3132 O O . ALA A 1 391 ? -51.876 -6.057 63.118 1.00 70.62 391 ALA A O 1
ATOM 3133 N N . ARG A 1 392 ? -53.467 -7.416 63.906 1.00 73.00 392 ARG A N 1
ATOM 3134 C CA . ARG A 1 392 ? -54.146 -7.622 62.614 1.00 73.00 392 ARG A CA 1
ATOM 3135 C C . ARG A 1 392 ? -54.716 -6.317 62.059 1.00 73.00 392 ARG A C 1
ATOM 3137 O O . ARG A 1 392 ? -54.546 -6.060 60.874 1.00 73.00 392 ARG A O 1
ATOM 3144 N N . LEU A 1 393 ? -55.332 -5.473 62.888 1.00 75.50 393 LEU A N 1
ATOM 3145 C CA . LEU A 1 393 ? -55.844 -4.158 62.482 1.00 75.50 393 LEU A CA 1
ATOM 3146 C C . LEU A 1 393 ? -54.716 -3.168 62.155 1.00 75.50 393 LEU A C 1
ATOM 3148 O O . LEU A 1 393 ? -54.837 -2.427 61.185 1.00 75.50 393 LEU A O 1
ATOM 3152 N N . LYS A 1 394 ? -53.596 -3.190 62.890 1.00 72.81 394 LYS A N 1
ATOM 3153 C CA . LYS A 1 394 ? -52.375 -2.437 62.565 1.00 72.81 394 LYS A CA 1
ATOM 3154 C C . LYS A 1 394 ? -51.780 -2.928 61.250 1.00 72.81 394 LYS A C 1
ATOM 3156 O O . LYS A 1 394 ? -51.596 -2.112 60.367 1.00 72.81 394 LYS A O 1
ATOM 3161 N N . ILE A 1 395 ? -51.575 -4.232 61.066 1.00 74.56 395 ILE A N 1
ATOM 3162 C CA . ILE A 1 395 ? -51.083 -4.828 59.813 1.00 74.56 395 ILE A CA 1
ATOM 3163 C C . ILE A 1 395 ? -52.021 -4.488 58.649 1.00 74.56 395 ILE A C 1
ATOM 3165 O O . ILE A 1 395 ? -51.539 -4.094 57.596 1.00 74.56 395 ILE A O 1
ATOM 3169 N N . GLN A 1 396 ? -53.345 -4.541 58.825 1.00 73.12 396 GLN A N 1
ATOM 3170 C CA . GLN A 1 396 ? -54.300 -4.101 57.800 1.00 73.12 396 GLN A CA 1
ATOM 3171 C C . GLN A 1 396 ? -54.244 -2.587 57.544 1.00 73.12 396 GLN A C 1
ATOM 3173 O O . GLN A 1 396 ? -54.356 -2.181 56.390 1.00 73.12 396 GLN A O 1
ATOM 3178 N N . LYS A 1 397 ? -54.047 -1.745 58.569 1.00 72.19 397 LYS A N 1
ATOM 3179 C CA . LYS A 1 397 ? -53.849 -0.294 58.407 1.00 72.19 397 LYS A CA 1
ATOM 3180 C C . LYS A 1 397 ? -52.542 -0.008 57.665 1.00 72.19 397 LYS A C 1
ATOM 3182 O O . LYS A 1 397 ? -52.579 0.699 56.668 1.00 72.19 397 LYS A O 1
ATOM 3187 N N . THR A 1 398 ? -51.424 -0.601 58.076 1.00 71.25 398 THR A N 1
ATOM 3188 C CA . THR A 1 398 ? -50.115 -0.450 57.426 1.00 71.25 398 THR A CA 1
ATOM 3189 C C . THR A 1 398 ? -50.120 -1.019 56.010 1.00 71.25 398 THR A C 1
ATOM 3191 O O . THR A 1 398 ? -49.588 -0.375 55.121 1.00 71.25 398 THR A O 1
ATOM 3194 N N . ALA A 1 399 ? -50.777 -2.153 55.750 1.00 67.31 399 ALA A N 1
ATOM 3195 C CA . ALA A 1 399 ? -50.920 -2.704 54.401 1.00 67.31 399 ALA A CA 1
ATOM 3196 C C . ALA A 1 399 ? -51.816 -1.834 53.504 1.00 67.31 399 ALA A C 1
ATOM 3198 O O . ALA A 1 399 ? -51.519 -1.681 52.324 1.00 67.31 399 ALA A O 1
ATOM 3199 N N . LYS A 1 400 ? -52.878 -1.217 54.046 1.00 72.06 400 LYS A N 1
ATOM 3200 C CA . LYS A 1 400 ? -53.695 -0.234 53.312 1.00 72.06 400 LYS A CA 1
ATOM 3201 C C . LYS A 1 400 ? -52.942 1.070 53.052 1.00 72.06 400 LYS A C 1
ATOM 3203 O O . LYS A 1 400 ? -53.037 1.583 51.947 1.00 72.06 400 LYS A O 1
ATOM 3208 N N . ILE A 1 401 ? -52.172 1.571 54.019 1.00 66.94 401 ILE A N 1
ATOM 3209 C CA . ILE A 1 401 ? -51.292 2.738 53.843 1.00 66.94 401 ILE A CA 1
ATOM 3210 C C . ILE A 1 401 ? -50.193 2.417 52.826 1.00 66.94 401 ILE A C 1
ATOM 3212 O O . ILE A 1 401 ? -49.949 3.214 51.937 1.00 66.94 401 ILE A O 1
ATOM 3216 N N . PHE A 1 402 ? -49.581 1.234 52.879 1.00 64.38 402 PHE A N 1
ATOM 3217 C CA . PHE A 1 402 ? -48.583 0.806 51.901 1.00 64.38 402 PHE A CA 1
ATOM 3218 C C . PHE A 1 402 ? -49.190 0.668 50.499 1.00 64.38 402 PHE A C 1
ATOM 3220 O O . PHE A 1 402 ? -48.623 1.180 49.544 1.00 64.38 402 PHE A O 1
ATOM 3227 N N . ALA A 1 403 ? -50.376 0.065 50.364 1.00 65.06 403 ALA A N 1
ATOM 3228 C CA . ALA A 1 403 ? -51.089 -0.001 49.088 1.00 65.06 403 ALA A CA 1
ATOM 3229 C C . ALA A 1 403 ? -51.477 1.392 48.557 1.00 65.06 403 ALA A C 1
ATOM 3231 O O . ALA A 1 403 ? -51.359 1.633 47.358 1.00 65.06 403 ALA A O 1
ATOM 3232 N N . LEU A 1 404 ? -51.886 2.318 49.434 1.00 67.75 404 LEU A N 1
ATOM 3233 C CA . LEU A 1 404 ? -52.165 3.713 49.084 1.00 67.75 404 LEU A CA 1
ATOM 3234 C C . LEU A 1 404 ? -50.889 4.448 48.652 1.00 67.75 404 LEU A C 1
ATOM 3236 O O . LEU A 1 404 ? -50.897 5.106 47.621 1.00 67.75 404 LEU A O 1
ATOM 3240 N N . ASN A 1 405 ? -49.783 4.280 49.377 1.00 64.75 405 ASN A N 1
ATOM 3241 C CA . ASN A 1 405 ? -48.493 4.891 49.061 1.00 64.75 405 ASN A CA 1
ATOM 3242 C C . ASN A 1 405 ? -47.906 4.332 47.757 1.00 64.75 405 ASN A C 1
ATOM 3244 O O . ASN A 1 405 ? -47.356 5.094 46.973 1.00 64.75 405 ASN A O 1
ATOM 3248 N N . VAL A 1 406 ? -48.066 3.032 47.481 1.00 66.06 406 VAL A N 1
ATOM 3249 C CA . VAL A 1 406 ? -47.683 2.410 46.201 1.00 66.06 406 VAL A CA 1
ATOM 3250 C C . VAL A 1 406 ? -48.588 2.887 45.060 1.00 66.06 406 VAL A C 1
ATOM 3252 O O . VAL A 1 406 ? -48.100 3.090 43.952 1.00 66.06 406 VAL A O 1
ATOM 3255 N N . LEU A 1 407 ? -49.884 3.115 45.304 1.00 62.09 407 LEU A N 1
ATOM 3256 C CA . LEU A 1 407 ? -50.772 3.750 44.323 1.00 62.09 407 LEU A CA 1
ATOM 3257 C C . LEU A 1 407 ? -50.375 5.209 44.062 1.00 62.09 407 LEU A C 1
ATOM 3259 O O . LEU A 1 407 ? -50.257 5.589 42.904 1.00 62.09 407 LEU A O 1
ATOM 3263 N N . MET A 1 408 ? -50.091 5.998 45.102 1.00 60.22 408 MET A N 1
ATOM 3264 C CA . MET A 1 408 ? -49.587 7.369 44.966 1.00 60.22 408 MET A CA 1
ATOM 3265 C C . MET A 1 408 ? -48.250 7.403 44.222 1.00 60.22 408 MET A C 1
ATOM 3267 O O . MET A 1 408 ? -48.119 8.158 43.266 1.00 60.22 408 MET A O 1
ATOM 3271 N N . GLN A 1 409 ? -47.280 6.559 44.588 1.00 60.81 409 GLN A N 1
ATOM 3272 C CA . GLN A 1 409 ? -46.001 6.463 43.879 1.00 60.81 409 GLN A CA 1
ATOM 3273 C C . GLN A 1 409 ? -46.193 6.090 42.408 1.00 60.81 409 GLN A C 1
ATOM 3275 O O . GLN A 1 409 ? -45.532 6.684 41.566 1.00 60.81 409 GLN A O 1
ATOM 3280 N N . LYS A 1 410 ? -47.126 5.189 42.073 1.00 55.16 410 LYS A N 1
ATOM 3281 C CA . LYS A 1 410 ? -47.462 4.888 40.673 1.00 55.16 410 LYS A CA 1
ATOM 3282 C C . LYS A 1 410 ? -48.114 6.070 39.953 1.00 55.16 410 LYS A C 1
ATOM 3284 O O . LYS A 1 410 ? -47.747 6.336 38.818 1.00 55.16 410 LYS A O 1
ATOM 3289 N N . VAL A 1 411 ? -49.019 6.805 40.600 1.00 55.06 411 VAL A N 1
ATOM 3290 C CA . VAL A 1 411 ? -49.631 8.027 40.039 1.00 55.06 411 VAL A CA 1
ATOM 3291 C C . VAL A 1 411 ? -48.573 9.109 39.773 1.00 55.06 411 VAL A C 1
ATOM 3293 O O . VAL A 1 411 ? -48.576 9.696 38.696 1.00 55.06 411 VAL A O 1
ATOM 3296 N N . PHE A 1 412 ? -47.617 9.309 40.688 1.00 54.38 412 PHE A N 1
ATOM 3297 C CA . PHE A 1 412 ? -46.478 10.213 40.479 1.00 54.38 412 PHE A CA 1
ATOM 3298 C C . PHE A 1 412 ? -45.508 9.707 39.392 1.00 54.38 412 PHE A C 1
ATOM 3300 O O . PHE A 1 412 ? -45.063 10.490 38.558 1.00 54.38 412 PHE A O 1
ATOM 3307 N N . GLN A 1 413 ? -45.201 8.404 39.350 1.00 53.59 413 GLN A N 1
ATOM 3308 C CA . GLN A 1 413 ? -44.328 7.796 38.330 1.00 53.59 413 GLN A CA 1
ATOM 3309 C C . GLN A 1 413 ? -44.941 7.796 36.921 1.00 53.59 413 GLN A C 1
ATOM 3311 O O . GLN A 1 413 ? -44.200 7.759 35.944 1.00 53.59 413 GLN A O 1
ATOM 3316 N N . LEU A 1 414 ? -46.270 7.870 36.803 1.00 51.81 414 LEU A N 1
ATOM 3317 C CA . LEU A 1 414 ? -46.981 8.028 35.529 1.00 51.81 414 LEU A CA 1
ATOM 3318 C C . LEU A 1 414 ? -46.933 9.463 34.971 1.00 51.81 414 LEU A C 1
ATOM 3320 O O . LEU A 1 414 ? -47.528 9.719 33.928 1.00 51.81 414 LEU A O 1
ATOM 3324 N N . GLY A 1 415 ? -46.253 10.404 35.640 1.00 48.84 415 GLY A N 1
ATOM 3325 C CA . GLY A 1 415 ? -46.093 11.782 35.156 1.00 48.84 415 GLY A CA 1
ATOM 3326 C C . GLY A 1 415 ? -47.390 12.598 35.139 1.00 48.84 415 GLY A C 1
ATOM 3327 O O . GLY A 1 415 ? -47.464 13.622 34.464 1.00 48.84 415 GLY A O 1
ATOM 3328 N N . ILE A 1 416 ? -48.421 12.150 35.863 1.00 51.50 416 ILE A N 1
ATOM 3329 C CA . ILE A 1 416 ? -49.712 12.835 35.954 1.00 51.50 416 ILE A CA 1
ATOM 3330 C C . ILE A 1 416 ? -49.494 14.150 36.707 1.00 51.50 416 ILE A C 1
ATOM 3332 O O . ILE A 1 416 ? -49.146 14.129 37.887 1.00 51.50 416 ILE A O 1
ATOM 3336 N N . ASN A 1 417 ? -49.688 15.290 36.039 1.00 47.00 417 ASN A N 1
ATOM 3337 C CA . ASN A 1 417 ? -49.453 16.588 36.664 1.00 47.00 417 ASN A CA 1
ATOM 3338 C C . ASN A 1 417 ? -50.572 16.916 37.671 1.00 47.00 417 ASN A C 1
ATOM 3340 O O . ASN A 1 417 ? -51.713 17.157 37.282 1.00 47.00 417 ASN A O 1
ATOM 3344 N N . ILE A 1 418 ? -50.254 16.895 38.970 1.00 52.03 418 ILE A N 1
ATOM 3345 C CA . ILE A 1 418 ? -51.234 17.025 40.070 1.00 52.03 418 ILE A CA 1
ATOM 3346 C C . ILE A 1 418 ? -51.442 18.500 40.486 1.00 52.03 418 ILE A C 1
ATOM 3348 O O . ILE A 1 418 ? -52.129 18.779 41.462 1.00 52.03 418 ILE A O 1
ATOM 3352 N N . GLU A 1 419 ? -50.895 19.468 39.744 1.00 49.69 419 GLU A N 1
ATOM 3353 C CA . GLU A 1 419 ? -51.027 20.907 40.043 1.00 49.69 419 GLU A CA 1
ATOM 3354 C C . GLU A 1 419 ? -52.486 21.411 40.082 1.00 49.69 419 GLU A C 1
ATOM 3356 O O . GLU A 1 419 ? -52.781 22.356 40.810 1.00 49.69 419 GLU A O 1
ATOM 3361 N N . GLU A 1 420 ? -53.425 20.755 39.386 1.00 49.38 420 GLU A N 1
ATOM 3362 C CA . GLU A 1 420 ? -54.863 21.082 39.460 1.00 49.38 420 GLU A CA 1
ATOM 3363 C C . GLU A 1 420 ? -55.589 20.506 40.695 1.00 49.38 420 GLU A C 1
ATOM 3365 O O . GLU A 1 420 ? -56.742 20.862 40.949 1.00 49.38 420 GLU A O 1
ATOM 3370 N N . ILE A 1 421 ? -54.966 19.613 41.476 1.00 53.09 421 ILE A N 1
ATOM 3371 C CA . ILE A 1 421 ? -55.631 18.904 42.582 1.00 53.09 421 ILE A CA 1
ATOM 3372 C C . ILE A 1 421 ? -54.965 19.263 43.911 1.00 53.09 421 ILE A C 1
ATOM 3374 O O . ILE A 1 421 ? -53.980 18.658 44.334 1.00 53.09 421 ILE A O 1
ATOM 3378 N N . ASN A 1 422 ? -55.550 20.243 44.604 1.00 48.50 422 ASN A N 1
ATOM 3379 C CA . ASN A 1 422 ? -55.057 20.749 45.883 1.00 48.50 422 ASN A CA 1
ATOM 3380 C C . ASN A 1 422 ? -55.172 19.698 47.011 1.00 48.50 422 ASN A C 1
ATOM 3382 O O . ASN A 1 422 ? -56.153 19.646 47.754 1.00 48.50 422 ASN A O 1
ATOM 3386 N N . LEU A 1 423 ? -54.131 18.873 47.160 1.00 50.66 423 LEU A N 1
ATOM 3387 C CA . LEU A 1 423 ? -54.049 17.761 48.119 1.00 50.66 423 LEU A CA 1
ATOM 3388 C C . LEU A 1 423 ? -54.298 18.163 49.587 1.00 50.66 423 LEU A C 1
ATOM 3390 O O . LEU A 1 423 ? -54.637 17.300 50.398 1.00 50.66 423 LEU A O 1
ATOM 3394 N N . SER A 1 424 ? -54.176 19.449 49.937 1.00 53.09 424 SER A N 1
ATOM 3395 C CA . SER A 1 424 ? -54.452 19.946 51.293 1.00 53.09 424 SER A CA 1
ATOM 3396 C C . SER A 1 424 ? -55.924 19.810 51.718 1.00 53.09 424 SER A C 1
ATOM 3398 O O . SER A 1 424 ? -56.195 19.609 52.901 1.00 53.09 424 SER A O 1
ATOM 3400 N N . GLU A 1 425 ? -56.875 19.816 50.776 1.00 51.88 425 GLU A N 1
ATOM 3401 C CA . GLU A 1 425 ? -58.313 19.664 51.070 1.00 51.88 425 GLU A CA 1
ATOM 3402 C C . GLU A 1 425 ? -58.734 18.201 51.312 1.00 51.88 425 GLU A C 1
ATOM 3404 O O . GLU A 1 425 ? -59.810 17.929 51.850 1.00 51.88 425 GLU A O 1
ATOM 3409 N N . VAL A 1 426 ? -57.886 17.241 50.928 1.00 50.25 426 VAL A N 1
ATOM 3410 C CA . VAL A 1 426 ? -58.222 15.807 50.868 1.00 50.25 426 VAL A CA 1
ATOM 3411 C C . VAL A 1 426 ? -57.899 15.067 52.181 1.00 50.25 426 VAL A C 1
ATOM 3413 O O . VAL A 1 426 ? -58.372 13.949 52.393 1.00 50.25 426 VAL A O 1
ATOM 3416 N N . SER A 1 427 ? -57.155 15.689 53.107 1.00 49.28 427 SER A N 1
ATOM 3417 C CA . SER A 1 427 ? -56.890 15.122 54.441 1.00 49.28 427 SER A CA 1
ATOM 3418 C C . SER A 1 427 ? -58.192 14.907 55.214 1.00 49.28 427 SER A C 1
ATOM 3420 O O . SER A 1 427 ? -58.949 15.856 55.422 1.00 49.28 427 SER A O 1
ATOM 3422 N N . ILE A 1 428 ? -58.446 13.673 55.663 1.00 53.59 428 ILE A N 1
ATOM 3423 C CA . ILE A 1 428 ? -59.575 13.347 56.544 1.00 53.59 428 ILE A CA 1
ATOM 3424 C C . ILE A 1 428 ? -59.089 13.421 57.992 1.00 53.59 428 ILE A C 1
ATOM 3426 O O . ILE A 1 428 ? -58.288 12.584 58.414 1.00 53.59 428 ILE A O 1
ATOM 3430 N N . ASN A 1 429 ? -59.581 14.400 58.749 1.00 59.12 429 ASN A N 1
ATOM 3431 C CA . ASN A 1 429 ? -59.225 14.581 60.156 1.00 59.12 429 ASN A CA 1
ATOM 3432 C C . ASN A 1 429 ? -60.255 13.889 61.069 1.00 59.12 429 ASN A C 1
ATOM 3434 O O . ASN A 1 429 ? -61.407 13.690 60.688 1.00 59.12 429 ASN A O 1
ATOM 3438 N N . GLU A 1 430 ? -59.877 13.552 62.307 1.00 50.28 430 GLU A N 1
ATOM 3439 C CA . GLU A 1 430 ? -60.777 12.869 63.264 1.00 50.28 430 GLU A CA 1
ATOM 3440 C C . GLU A 1 430 ? -61.970 13.736 63.727 1.00 50.28 430 GLU A C 1
ATOM 3442 O O . GLU A 1 430 ? -62.890 13.236 64.371 1.00 50.28 430 GLU A O 1
ATOM 3447 N N . THR A 1 431 ? -61.973 15.025 63.373 1.00 51.09 431 THR A N 1
ATOM 3448 C CA . THR A 1 431 ? -63.048 15.998 63.623 1.00 51.09 431 THR A CA 1
ATOM 3449 C C . THR A 1 431 ? -64.018 16.181 62.451 1.00 51.09 431 THR A C 1
ATOM 3451 O O . THR A 1 431 ? -65.014 16.883 62.618 1.00 51.09 431 THR A O 1
ATOM 3454 N N . ASP A 1 432 ? -63.732 15.613 61.274 1.00 58.28 432 ASP A N 1
ATOM 3455 C CA . ASP A 1 432 ? -64.503 15.864 60.050 1.00 58.28 432 ASP A CA 1
ATOM 3456 C C . ASP A 1 432 ? -65.931 15.317 60.149 1.00 58.28 432 ASP A C 1
ATOM 3458 O O . ASP A 1 432 ? -66.168 14.175 60.558 1.00 58.28 432 ASP A O 1
ATOM 3462 N N . ASN A 1 433 ? -66.906 16.117 59.725 1.00 64.62 433 ASN A N 1
ATOM 3463 C CA . ASN A 1 433 ? -68.307 15.753 59.839 1.00 64.62 433 ASN A CA 1
ATOM 3464 C C . ASN A 1 433 ? -68.764 14.850 58.676 1.00 64.62 433 ASN A C 1
ATOM 3466 O O . ASN A 1 433 ? -68.161 14.790 57.601 1.00 64.62 433 ASN A O 1
ATOM 3470 N N . LYS A 1 434 ? -69.867 14.119 58.874 1.00 65.50 434 LYS A N 1
ATOM 3471 C CA . LYS A 1 434 ? -70.270 12.996 58.002 1.00 65.50 434 LYS A CA 1
ATOM 3472 C C . LYS A 1 434 ? -70.453 13.367 56.523 1.00 65.50 434 LYS A C 1
ATOM 3474 O O . LYS A 1 434 ? -70.234 12.521 55.655 1.00 65.50 434 LYS A O 1
ATOM 3479 N N . ASP A 1 435 ? -70.854 14.602 56.234 1.00 64.19 435 ASP A N 1
ATOM 3480 C CA . ASP A 1 435 ? -71.047 15.084 54.865 1.00 64.19 435 ASP A CA 1
ATOM 3481 C C . ASP A 1 435 ? -69.783 15.721 54.249 1.00 64.19 435 ASP A C 1
ATOM 3483 O O . ASP A 1 435 ? -69.633 15.678 53.029 1.00 64.19 435 ASP A O 1
ATOM 3487 N N . GLU A 1 436 ? -68.809 16.162 55.054 1.00 65.00 436 GLU A N 1
ATOM 3488 C CA . GLU A 1 436 ? -67.462 16.535 54.578 1.00 65.00 436 GLU A CA 1
ATOM 3489 C C . GLU A 1 436 ? -66.673 15.292 54.152 1.00 65.00 436 GLU A C 1
ATOM 3491 O O . GLU A 1 436 ? -66.036 15.264 53.101 1.00 65.00 436 GLU A O 1
ATOM 3496 N N . ILE A 1 437 ? -66.799 14.196 54.908 1.00 64.69 437 ILE A N 1
ATOM 3497 C CA . ILE A 1 437 ? -66.243 12.894 54.512 1.00 64.69 437 ILE A CA 1
ATOM 3498 C C . ILE A 1 437 ? -66.856 12.435 53.172 1.00 64.69 437 ILE A C 1
ATOM 3500 O O . ILE A 1 437 ? -66.166 11.841 52.344 1.00 64.69 437 ILE A O 1
ATOM 3504 N N . ARG A 1 438 ? -68.131 12.753 52.900 1.00 69.00 438 ARG A N 1
ATOM 3505 C CA . ARG A 1 438 ? -68.789 12.455 51.612 1.00 69.00 438 ARG A CA 1
ATOM 3506 C C . ARG A 1 438 ? -68.311 13.336 50.459 1.00 69.00 438 ARG A C 1
ATOM 3508 O O . ARG A 1 438 ? -68.232 12.828 49.341 1.00 69.00 438 ARG A O 1
ATOM 3515 N N . THR A 1 439 ? -68.006 14.617 50.674 1.00 70.81 439 THR A N 1
ATOM 3516 C CA . THR A 1 439 ? -67.432 15.465 49.613 1.00 70.81 439 THR A CA 1
ATOM 3517 C C . THR A 1 439 ? -65.986 15.070 49.319 1.00 70.81 439 THR A C 1
ATOM 3519 O O . THR A 1 439 ? -65.654 14.876 48.150 1.00 70.81 439 THR A O 1
ATOM 3522 N N . LYS A 1 440 ? -65.168 14.807 50.348 1.00 71.75 440 LYS A N 1
ATOM 3523 C CA . LYS A 1 440 ? -63.801 14.276 50.192 1.00 71.75 440 LYS A CA 1
ATOM 3524 C C . LYS A 1 440 ? -63.784 12.914 49.480 1.00 71.75 440 LYS A C 1
ATOM 3526 O O . LYS A 1 440 ? -62.965 12.705 48.590 1.00 71.75 440 LYS A O 1
ATOM 3531 N N . LEU A 1 441 ? -64.735 12.015 49.766 1.00 69.50 441 LEU A N 1
ATOM 3532 C CA . LEU A 1 441 ? -64.886 10.752 49.021 1.00 69.50 441 LEU A CA 1
ATOM 3533 C C . LEU A 1 441 ? -65.225 10.961 47.534 1.00 69.50 441 LEU A C 1
ATOM 3535 O O . LEU A 1 441 ? -64.640 10.291 46.690 1.00 69.50 441 LEU A O 1
ATOM 3539 N N . LYS A 1 442 ? -66.096 11.919 47.187 1.00 74.50 442 LYS A N 1
ATOM 3540 C CA . LYS A 1 442 ? -66.377 12.250 45.775 1.00 74.50 442 LYS A CA 1
ATOM 3541 C C . LYS A 1 442 ? -65.157 12.818 45.042 1.00 74.50 442 LYS A C 1
ATOM 3543 O O . LYS A 1 442 ? -65.002 12.566 43.850 1.00 74.50 442 LYS A O 1
ATOM 3548 N N . LEU A 1 443 ? -64.292 13.560 45.737 1.00 71.00 443 LEU A N 1
ATOM 3549 C CA . LEU A 1 443 ? -63.008 13.997 45.181 1.00 71.00 443 LEU A CA 1
ATOM 3550 C C . LEU A 1 443 ? -62.082 12.796 44.932 1.00 71.00 443 LEU A C 1
ATOM 3552 O O . LEU A 1 443 ? -61.502 12.710 43.855 1.00 71.00 443 LEU A O 1
ATOM 3556 N N . PHE A 1 444 ? -62.015 11.823 45.849 1.00 69.12 444 PHE A N 1
ATOM 3557 C CA . PHE A 1 444 ? -61.284 10.566 45.624 1.00 69.12 444 PHE A CA 1
ATOM 3558 C C . PHE A 1 444 ? -61.804 9.763 44.423 1.00 69.12 444 PHE A C 1
ATOM 3560 O O . PHE A 1 444 ? -60.992 9.266 43.642 1.00 69.12 444 PHE A O 1
ATOM 3567 N N . ASP A 1 445 ? -63.123 9.647 44.238 1.00 73.50 445 ASP A N 1
ATOM 3568 C CA . ASP A 1 445 ? -63.690 8.970 43.062 1.00 73.50 445 ASP A CA 1
ATOM 3569 C C . ASP A 1 445 ? -63.315 9.697 41.755 1.00 73.50 445 ASP A C 1
ATOM 3571 O O . ASP A 1 445 ? -62.907 9.046 40.794 1.00 73.50 445 ASP A O 1
ATOM 3575 N N . ARG A 1 446 ? -63.326 11.038 41.738 1.00 73.25 446 ARG A N 1
ATOM 3576 C CA . ARG A 1 446 ? -62.915 11.833 40.567 1.00 73.25 446 ARG A CA 1
ATOM 3577 C C . ARG A 1 446 ? -61.406 11.768 40.285 1.00 73.25 446 ARG A C 1
ATOM 3579 O O . ARG A 1 446 ? -61.007 11.672 39.128 1.00 73.25 446 ARG A O 1
ATOM 3586 N N . ILE A 1 447 ? -60.565 11.758 41.325 1.00 72.44 447 ILE A N 1
ATOM 3587 C CA . ILE A 1 447 ? -59.113 11.506 41.215 1.00 72.44 447 ILE A CA 1
ATOM 3588 C C . ILE A 1 447 ? -58.863 10.123 40.598 1.00 72.44 447 ILE A C 1
ATOM 3590 O O . ILE A 1 447 ? -58.000 9.965 39.737 1.00 72.44 447 ILE A O 1
ATOM 3594 N N . LYS A 1 448 ? -59.634 9.116 41.017 1.00 75.69 448 LYS A N 1
ATOM 3595 C CA . LYS A 1 448 ? -59.554 7.743 40.510 1.00 75.69 448 LYS A CA 1
ATOM 3596 C C . LYS A 1 448 ? -60.011 7.631 39.051 1.00 75.69 448 LYS A C 1
ATOM 3598 O O . LYS A 1 448 ? -59.381 6.886 38.302 1.00 75.69 448 LYS A O 1
ATOM 3603 N N . GLU A 1 449 ? -61.057 8.343 38.636 1.00 76.38 449 GLU A N 1
ATOM 3604 C CA . GLU A 1 449 ? -61.473 8.416 37.225 1.00 76.38 449 GLU A CA 1
ATOM 3605 C C . GLU A 1 449 ? -60.368 9.039 36.361 1.00 76.38 449 GLU A C 1
ATOM 3607 O O . GLU A 1 449 ? -59.896 8.391 35.428 1.00 76.38 449 GLU A O 1
ATOM 3612 N N . PHE A 1 450 ? -59.857 10.216 36.741 1.00 74.88 450 PHE A N 1
ATOM 3613 C CA . PHE A 1 450 ? -58.766 10.896 36.028 1.00 74.88 450 PHE A CA 1
ATOM 3614 C C . PHE A 1 450 ? -57.489 10.042 35.942 1.00 74.88 450 PHE A C 1
ATOM 3616 O O . PHE A 1 450 ? -56.910 9.878 34.869 1.00 74.88 450 PHE A O 1
ATOM 3623 N N . ALA A 1 451 ? -57.073 9.415 37.048 1.00 71.38 451 ALA A N 1
ATOM 3624 C CA . ALA A 1 451 ? -55.923 8.512 37.054 1.00 71.38 451 ALA A CA 1
ATOM 3625 C C . ALA A 1 451 ? -56.143 7.258 36.184 1.00 71.38 451 ALA A C 1
ATOM 3627 O O . ALA A 1 451 ? -55.187 6.748 35.601 1.00 71.38 451 ALA A O 1
ATOM 3628 N N . SER A 1 452 ? -57.385 6.772 36.061 1.00 75.44 452 SER A N 1
ATOM 3629 C CA . SER A 1 452 ? -57.727 5.655 35.167 1.00 75.44 452 SER A CA 1
ATOM 3630 C C . SER A 1 452 ? -57.639 6.065 33.695 1.00 75.44 452 SER A C 1
ATOM 3632 O O . SER A 1 452 ? -57.071 5.326 32.893 1.00 75.44 452 SER A O 1
ATOM 3634 N N . GLU A 1 453 ? -58.134 7.256 33.350 1.00 77.94 453 GLU A N 1
ATOM 3635 C CA . GLU A 1 453 ? -58.091 7.811 31.992 1.00 77.94 453 GLU A CA 1
ATOM 3636 C C . GLU A 1 453 ? -56.640 8.042 31.521 1.00 77.94 453 GLU A C 1
ATOM 3638 O O . GLU A 1 453 ? -56.252 7.608 30.429 1.00 77.94 453 GLU A O 1
ATOM 3643 N N . GLN A 1 454 ? -55.791 8.591 32.399 1.00 72.31 454 GLN A N 1
ATOM 3644 C CA . GLN A 1 454 ? -54.349 8.733 32.163 1.00 72.31 454 GLN A CA 1
ATOM 3645 C C . GLN A 1 454 ? -53.624 7.378 32.044 1.00 72.31 454 GLN A C 1
ATOM 3647 O O . GLN A 1 454 ? -52.742 7.228 31.193 1.00 72.31 454 GLN A O 1
ATOM 3652 N N . CYS A 1 455 ? -54.020 6.354 32.815 1.00 72.25 455 CYS A N 1
ATOM 3653 C CA . CYS A 1 455 ? -53.505 4.988 32.635 1.00 72.25 455 CYS A CA 1
ATOM 3654 C C . CYS A 1 455 ? -53.858 4.419 31.250 1.00 72.25 455 CYS A C 1
ATOM 3656 O O . CYS A 1 455 ? -53.006 3.809 30.609 1.00 72.25 455 CYS A O 1
ATOM 3658 N N . SER A 1 456 ? -55.080 4.631 30.747 1.00 74.69 456 SER A N 1
ATOM 3659 C CA . SER A 1 456 ? -55.436 4.199 29.386 1.00 74.69 456 SER A CA 1
ATOM 3660 C C . SER A 1 456 ? -54.675 4.961 28.296 1.00 74.69 456 SER A C 1
ATOM 3662 O O . SER A 1 456 ? -54.222 4.338 27.338 1.00 74.69 456 SER A O 1
ATOM 3664 N N . SER A 1 457 ? -54.469 6.273 28.454 1.00 75.88 457 SER A N 1
ATOM 3665 C CA . SER A 1 457 ? -53.689 7.089 27.509 1.00 75.88 457 SER A CA 1
ATOM 3666 C C . SER A 1 457 ? -52.229 6.618 27.421 1.00 75.88 457 SER A C 1
ATOM 3668 O O . SER A 1 457 ? -51.722 6.306 26.341 1.00 75.88 457 SER A O 1
ATOM 3670 N N . THR A 1 458 ? -51.573 6.449 28.573 1.00 73.50 458 THR A N 1
ATOM 3671 C CA . THR A 1 458 ? -50.188 5.952 28.645 1.00 73.50 458 THR A CA 1
ATOM 3672 C C . THR A 1 458 ? -50.047 4.506 28.158 1.00 73.50 458 THR A C 1
ATOM 3674 O O . THR A 1 458 ? -49.060 4.192 27.495 1.00 73.50 458 THR A O 1
ATOM 3677 N N . GLN A 1 459 ? -51.041 3.637 28.379 1.00 77.12 459 GLN A N 1
ATOM 3678 C CA . GLN A 1 459 ? -51.045 2.272 27.833 1.00 77.12 459 GLN A CA 1
ATOM 3679 C C . GLN A 1 459 ? -51.156 2.241 26.298 1.00 77.12 459 GLN A C 1
ATOM 3681 O O . GLN A 1 459 ? -50.535 1.388 25.664 1.00 77.12 459 GLN A O 1
ATOM 3686 N N . ILE A 1 460 ? -51.909 3.161 25.683 1.00 80.69 460 ILE A N 1
ATOM 3687 C CA . ILE A 1 460 ? -51.964 3.295 24.216 1.00 80.69 460 ILE A CA 1
ATOM 3688 C C . ILE A 1 460 ? -50.595 3.729 23.675 1.00 80.69 460 ILE A C 1
ATOM 3690 O O . ILE A 1 460 ? -50.102 3.131 22.717 1.00 80.69 460 ILE A O 1
ATOM 3694 N N . LEU A 1 461 ? -49.951 4.706 24.323 1.00 78.62 461 LEU A N 1
ATOM 3695 C CA . LEU A 1 461 ? -48.616 5.176 23.942 1.00 78.62 461 LEU A CA 1
ATOM 3696 C C . LEU A 1 461 ? -47.549 4.071 24.078 1.00 78.62 461 LEU A C 1
ATOM 3698 O O . LEU A 1 461 ? -46.707 3.909 23.198 1.00 78.62 461 LEU A O 1
ATOM 3702 N N . LEU A 1 462 ? -47.618 3.272 25.150 1.00 77.69 462 LEU A N 1
ATOM 3703 C CA . LEU A 1 462 ? -46.744 2.113 25.364 1.00 77.69 462 LEU A CA 1
ATOM 3704 C C . LEU A 1 462 ? -46.878 1.092 24.223 1.00 77.69 462 LEU A C 1
ATOM 3706 O O . LEU A 1 462 ? -45.872 0.602 23.712 1.00 77.69 462 LEU A O 1
ATOM 3710 N N . ASN A 1 463 ? -48.112 0.797 23.802 1.00 82.94 463 ASN A N 1
ATOM 3711 C CA . ASN A 1 463 ? -48.380 -0.152 22.723 1.00 82.94 463 ASN A CA 1
ATOM 3712 C C . ASN A 1 463 ? -47.814 0.341 21.376 1.00 82.94 463 ASN A C 1
ATOM 3714 O O . ASN A 1 463 ? -47.200 -0.447 20.660 1.00 82.94 463 ASN A O 1
ATOM 3718 N N . ASP A 1 464 ? -47.966 1.633 21.056 1.00 86.38 464 ASP A N 1
ATOM 3719 C CA . ASP A 1 464 ? -47.397 2.260 19.850 1.00 86.38 464 ASP A CA 1
ATOM 3720 C C . ASP A 1 464 ? -45.855 2.194 19.835 1.00 86.38 464 ASP A C 1
ATOM 3722 O O . ASP A 1 464 ? -45.250 1.749 18.850 1.00 86.38 464 ASP A O 1
ATOM 3726 N N . ILE A 1 465 ? -45.213 2.536 20.958 1.00 79.50 465 ILE A N 1
ATOM 3727 C CA . ILE A 1 465 ? -43.761 2.379 21.142 1.00 79.50 465 ILE A CA 1
ATOM 3728 C C . ILE A 1 465 ? -43.352 0.913 20.951 1.00 79.50 465 ILE A C 1
ATOM 3730 O O . ILE A 1 465 ? -42.377 0.633 20.252 1.00 79.50 465 ILE A O 1
ATOM 3734 N N . GLN A 1 466 ? -44.110 -0.038 21.501 1.00 83.31 466 GLN A N 1
ATOM 3735 C CA . GLN A 1 466 ? -43.791 -1.458 21.380 1.00 83.31 466 GLN A CA 1
ATOM 3736 C C . GLN A 1 466 ? -43.944 -1.973 19.939 1.00 83.31 466 GLN A C 1
ATOM 3738 O O . GLN A 1 466 ? -43.090 -2.742 19.497 1.00 83.31 466 GLN A O 1
ATOM 3743 N N . THR A 1 467 ? -44.920 -1.484 19.159 1.00 86.50 467 THR A N 1
ATOM 3744 C CA . THR A 1 467 ? -44.981 -1.764 17.710 1.00 86.50 467 THR A CA 1
ATOM 3745 C C . THR A 1 467 ? -43.788 -1.192 16.940 1.00 86.50 467 THR A C 1
ATOM 3747 O O . THR A 1 467 ? -43.248 -1.869 16.061 1.00 86.50 467 THR A O 1
ATOM 3750 N N . LYS A 1 468 ? -43.310 0.008 17.300 1.00 87.00 468 LYS A N 1
ATOM 3751 C CA . LYS A 1 468 ? -42.121 0.628 16.685 1.00 87.00 468 LYS A CA 1
ATOM 3752 C C . LYS A 1 468 ? -40.843 -0.155 16.999 1.00 87.00 468 LYS A C 1
ATOM 3754 O O . LYS A 1 468 ? -40.064 -0.427 16.089 1.00 87.00 468 LYS A O 1
ATOM 3759 N N . VAL A 1 469 ? -40.673 -0.611 18.243 1.00 82.25 469 VAL A N 1
ATOM 3760 C CA . VAL A 1 469 ? -39.555 -1.482 18.654 1.00 82.25 469 VAL A CA 1
ATOM 3761 C C . VAL A 1 469 ? -39.577 -2.822 17.907 1.00 82.25 469 VAL A C 1
ATOM 3763 O O . VAL A 1 469 ? -38.525 -3.282 17.457 1.00 82.25 469 VAL A O 1
ATOM 3766 N N . THR A 1 470 ? -40.749 -3.437 17.703 1.00 87.06 470 THR A N 1
ATOM 3767 C CA . THR A 1 470 ? -40.850 -4.677 16.908 1.00 87.06 470 THR A CA 1
ATOM 3768 C C . THR A 1 470 ? -40.600 -4.470 15.410 1.00 87.06 470 THR A C 1
ATOM 3770 O O . THR A 1 470 ? -40.065 -5.368 14.765 1.00 87.06 470 THR A O 1
ATOM 3773 N N . SER A 1 471 ? -40.908 -3.292 14.851 1.00 88.75 471 SER A N 1
ATOM 3774 C CA . SER A 1 471 ? -40.530 -2.957 13.466 1.00 88.75 471 SER A CA 1
ATOM 3775 C C . SER A 1 471 ? -39.011 -2.814 13.334 1.00 88.75 471 SER A C 1
ATOM 3777 O O . SER A 1 471 ? -38.395 -3.503 12.524 1.00 88.75 471 SER A O 1
ATOM 3779 N N . ALA A 1 472 ? -38.393 -2.000 14.196 1.00 79.38 472 ALA A N 1
ATOM 3780 C CA . ALA A 1 472 ? -36.954 -1.736 14.166 1.00 79.38 472 ALA A CA 1
ATOM 3781 C C . ALA A 1 472 ? -36.111 -3.005 14.393 1.00 79.38 472 ALA A C 1
ATOM 3783 O O . ALA A 1 472 ? -35.094 -3.202 13.734 1.00 79.38 472 ALA A O 1
ATOM 3784 N N . THR A 1 473 ? -36.548 -3.915 15.270 1.00 81.62 473 THR A N 1
ATOM 3785 C CA . THR A 1 473 ? -35.865 -5.211 15.458 1.00 81.62 473 THR A CA 1
ATOM 3786 C C . THR A 1 473 ? -36.032 -6.160 14.266 1.00 81.62 473 THR A C 1
ATOM 3788 O O . THR A 1 473 ? -35.120 -6.936 13.990 1.00 81.62 473 THR A O 1
ATOM 3791 N N . SER A 1 474 ? -37.124 -6.067 13.495 1.00 85.00 474 SER A N 1
ATOM 3792 C CA . SER A 1 474 ? -37.250 -6.796 12.223 1.00 85.00 474 SER A CA 1
ATOM 3793 C C . SER A 1 474 ? -36.383 -6.211 11.100 1.00 85.00 474 SER A C 1
ATOM 3795 O O . SER A 1 474 ? -36.016 -6.948 10.185 1.00 85.00 474 SER A O 1
ATOM 3797 N N . GLU A 1 475 ? -36.082 -4.914 11.128 1.00 85.50 475 GLU A N 1
ATOM 3798 C CA . GLU A 1 475 ? -35.169 -4.255 10.182 1.00 85.50 475 GLU A CA 1
ATOM 3799 C C . GLU A 1 475 ? -33.701 -4.536 10.531 1.00 85.50 475 GLU A C 1
ATOM 3801 O O . GLU A 1 475 ? -32.904 -4.819 9.633 1.00 85.50 475 GLU A O 1
ATOM 3806 N N . LEU A 1 476 ? -33.369 -4.582 11.827 1.00 82.19 476 LEU A N 1
ATOM 3807 C CA . LEU A 1 476 ? -32.065 -5.032 12.315 1.00 82.19 476 LEU A CA 1
ATOM 3808 C C . LEU A 1 476 ? -31.748 -6.450 11.811 1.00 82.19 476 LEU A C 1
ATOM 3810 O O . LEU A 1 476 ? -30.707 -6.651 11.199 1.00 82.19 476 LEU A O 1
ATOM 3814 N N . PHE A 1 477 ? -32.680 -7.399 11.972 1.00 84.69 477 PHE A N 1
ATOM 3815 C CA . PHE A 1 477 ? -32.491 -8.791 11.536 1.00 84.69 477 PHE A CA 1
ATOM 3816 C C . PHE A 1 477 ? -32.184 -8.918 10.034 1.00 84.69 477 PHE A C 1
ATOM 3818 O O . PHE A 1 477 ? -31.269 -9.639 9.649 1.00 84.69 477 PHE A O 1
ATOM 3825 N N . LYS A 1 478 ? -32.899 -8.172 9.175 1.00 87.12 478 LYS A N 1
ATOM 3826 C CA . LYS A 1 478 ? -32.613 -8.132 7.725 1.00 87.12 478 LYS A CA 1
ATOM 3827 C C . LYS A 1 478 ? -31.213 -7.584 7.439 1.00 87.12 478 LYS A C 1
ATOM 3829 O O . LYS A 1 478 ? -30.515 -8.104 6.577 1.00 87.12 478 LYS A O 1
ATOM 3834 N N . SER A 1 479 ? -30.805 -6.555 8.181 1.00 77.50 479 SER A N 1
ATOM 3835 C CA . SER A 1 479 ? -29.476 -5.947 8.059 1.00 77.50 479 SER A CA 1
ATOM 3836 C C . SER A 1 479 ? -28.368 -6.925 8.475 1.00 77.50 479 SER A C 1
ATOM 3838 O O . SER A 1 479 ? -27.318 -6.982 7.838 1.00 77.50 479 SER A O 1
ATOM 3840 N N . GLU A 1 480 ? -28.600 -7.736 9.511 1.00 84.69 480 GLU A N 1
ATOM 3841 C CA . GLU A 1 480 ? -27.679 -8.796 9.940 1.00 84.69 480 GLU A CA 1
ATOM 3842 C C . GLU A 1 480 ? -27.561 -9.919 8.890 1.00 84.69 480 GLU A C 1
ATOM 3844 O O . GLU A 1 480 ? -26.442 -10.346 8.588 1.00 84.69 480 GLU A O 1
ATOM 3849 N N . ASP A 1 481 ? -28.674 -10.335 8.273 1.00 88.62 481 ASP A N 1
ATOM 3850 C CA . ASP A 1 481 ? -28.690 -11.296 7.158 1.00 88.62 481 ASP A CA 1
ATOM 3851 C C . ASP A 1 481 ? -27.945 -10.762 5.914 1.00 88.62 481 ASP A C 1
ATOM 3853 O O . ASP A 1 481 ? -27.144 -11.483 5.309 1.00 88.62 481 ASP A O 1
ATOM 3857 N N . GLU A 1 482 ? -28.138 -9.490 5.546 1.00 88.06 482 GLU A N 1
ATOM 3858 C CA . GLU A 1 482 ? -27.403 -8.842 4.447 1.00 88.06 482 GLU A CA 1
ATOM 3859 C C . GLU A 1 482 ? -25.893 -8.766 4.734 1.00 88.06 482 GLU A C 1
ATOM 3861 O O . GLU A 1 482 ? -25.076 -9.100 3.871 1.00 88.06 482 GLU A O 1
ATOM 3866 N N . ILE A 1 483 ? -25.495 -8.426 5.965 1.00 78.56 483 ILE A N 1
ATOM 3867 C CA . ILE A 1 483 ? -24.087 -8.444 6.397 1.00 78.56 483 ILE A CA 1
ATOM 3868 C C . ILE A 1 483 ? -23.507 -9.868 6.347 1.00 78.56 483 ILE A C 1
ATOM 3870 O O . ILE A 1 483 ? -22.352 -10.047 5.946 1.00 78.56 483 ILE A O 1
ATOM 3874 N N . ALA A 1 484 ? -24.277 -10.893 6.723 1.00 86.25 484 ALA A N 1
ATOM 3875 C CA . ALA A 1 484 ? -23.850 -12.289 6.635 1.00 86.25 484 ALA A CA 1
ATOM 3876 C C . ALA A 1 484 ? -23.661 -12.744 5.174 1.00 86.25 484 ALA A C 1
ATOM 3878 O O . ALA A 1 484 ? -22.670 -13.412 4.857 1.00 86.25 484 ALA A O 1
ATOM 3879 N N . TYR A 1 485 ? -24.556 -12.332 4.270 1.00 90.12 485 TYR A N 1
ATOM 3880 C CA . TYR A 1 485 ? -24.421 -12.564 2.831 1.00 90.12 485 TYR A CA 1
ATOM 3881 C C . TYR A 1 485 ? -23.173 -11.877 2.253 1.00 90.12 485 TYR A C 1
ATOM 3883 O O . TYR A 1 485 ? -22.369 -12.528 1.582 1.00 90.12 485 TYR A O 1
ATOM 3891 N N . LEU A 1 486 ? -22.958 -10.593 2.563 1.00 83.38 486 LEU A N 1
ATOM 3892 C CA . LEU A 1 486 ? -21.805 -9.827 2.077 1.00 83.38 486 LEU A CA 1
ATOM 3893 C C . LEU A 1 486 ? -20.470 -10.404 2.567 1.00 83.38 486 LEU A C 1
ATOM 3895 O O . LEU A 1 486 ? -19.546 -10.547 1.768 1.00 83.38 486 LEU A O 1
ATOM 3899 N N . LYS A 1 487 ? -20.377 -10.832 3.834 1.00 85.56 487 LYS A N 1
ATOM 3900 C CA . LYS A 1 487 ? -19.191 -11.537 4.363 1.00 85.56 487 LYS A CA 1
ATOM 3901 C C . LYS A 1 487 ? -18.899 -12.832 3.603 1.00 85.56 487 LYS A C 1
ATOM 3903 O O . LYS A 1 487 ? -17.747 -13.108 3.277 1.00 85.56 487 LYS A O 1
ATOM 3908 N N . LYS A 1 488 ? -19.934 -13.612 3.274 1.00 88.88 488 LYS A N 1
ATOM 3909 C CA . LYS A 1 488 ? -19.784 -14.836 2.471 1.00 88.88 488 LYS A CA 1
ATOM 3910 C C . LYS A 1 488 ? -19.353 -14.533 1.030 1.00 88.88 488 LYS A C 1
ATOM 3912 O O . LYS A 1 488 ? -18.593 -15.309 0.454 1.00 88.88 488 LYS A O 1
ATOM 3917 N N . HIS A 1 489 ? -19.816 -13.425 0.451 1.00 86.62 489 HIS A N 1
ATOM 3918 C CA . HIS A 1 489 ? -19.405 -13.010 -0.889 1.00 86.62 489 HIS A CA 1
ATOM 3919 C C . HIS A 1 489 ? -17.951 -12.519 -0.922 1.00 86.62 489 HIS A C 1
ATOM 3921 O O . HIS A 1 489 ? -17.202 -12.977 -1.781 1.00 86.62 489 HIS A O 1
ATOM 3927 N N . LEU A 1 490 ? -17.530 -11.695 0.048 1.00 81.50 490 LEU A N 1
ATOM 3928 C CA . LEU A 1 490 ? -16.132 -11.275 0.223 1.00 81.50 490 LEU A CA 1
ATOM 3929 C C . LEU A 1 490 ? -15.193 -12.481 0.315 1.00 81.50 490 LEU A C 1
ATOM 3931 O O . LEU A 1 490 ? -14.246 -12.568 -0.460 1.00 81.50 490 LEU A O 1
ATOM 3935 N N . HIS A 1 491 ? -15.515 -13.468 1.154 1.00 87.44 491 HIS A N 1
ATOM 3936 C CA . HIS A 1 491 ? -14.695 -14.674 1.271 1.00 87.44 491 HIS A CA 1
ATOM 3937 C C . HIS A 1 491 ? -14.606 -15.485 -0.038 1.00 87.44 491 HIS A C 1
ATOM 3939 O O . HIS A 1 491 ? -13.580 -16.083 -0.353 1.00 87.44 491 HIS A O 1
ATOM 3945 N N . SER A 1 492 ? -15.658 -15.460 -0.864 1.00 89.00 492 SER A N 1
ATOM 3946 C CA . SER A 1 492 ? -15.613 -16.062 -2.203 1.00 89.00 492 SER A CA 1
ATOM 3947 C C . SER A 1 492 ? -14.745 -15.283 -3.199 1.00 89.00 492 SER A C 1
ATOM 3949 O O . SER A 1 492 ? -14.358 -15.870 -4.209 1.00 89.00 492 SER A O 1
ATOM 3951 N N . LEU A 1 493 ? -14.475 -13.997 -2.961 1.00 81.75 493 LEU A N 1
ATOM 3952 C CA . LEU A 1 493 ? -13.572 -13.176 -3.773 1.00 81.75 493 LEU A CA 1
ATOM 3953 C C . LEU A 1 493 ? -12.122 -13.318 -3.292 1.00 81.75 493 LEU A C 1
ATOM 3955 O O . LEU A 1 493 ? -11.240 -13.474 -4.128 1.00 81.75 493 LEU A O 1
ATOM 3959 N N . GLU A 1 494 ? -11.879 -13.383 -1.978 1.00 82.94 494 GLU A N 1
ATOM 3960 C CA . GLU A 1 494 ? -10.567 -13.712 -1.386 1.00 82.94 494 GLU A CA 1
ATOM 3961 C C . GLU A 1 494 ? -9.986 -15.006 -1.986 1.00 82.94 494 GLU A C 1
ATOM 3963 O O . GLU A 1 494 ? -8.848 -15.033 -2.448 1.00 82.94 494 GLU A O 1
ATOM 3968 N N . VAL A 1 495 ? -10.802 -16.065 -2.066 1.00 88.31 495 VAL A N 1
ATOM 3969 C CA . VAL A 1 495 ? -10.411 -17.362 -2.653 1.00 88.31 495 VAL A CA 1
ATOM 3970 C C . VAL A 1 495 ? -10.161 -17.279 -4.168 1.00 88.31 495 VAL A C 1
ATOM 3972 O O . VAL A 1 495 ? -9.368 -18.054 -4.700 1.00 88.31 495 VAL A O 1
ATOM 3975 N N . GLN A 1 496 ? -10.807 -16.350 -4.882 1.00 84.75 496 GLN A N 1
ATOM 3976 C CA . GLN A 1 496 ? -10.539 -16.123 -6.310 1.00 84.75 496 GLN A CA 1
ATOM 3977 C C . GLN A 1 496 ? -9.247 -15.329 -6.528 1.00 84.75 496 GLN A C 1
ATOM 3979 O O . GLN A 1 496 ? -8.496 -15.669 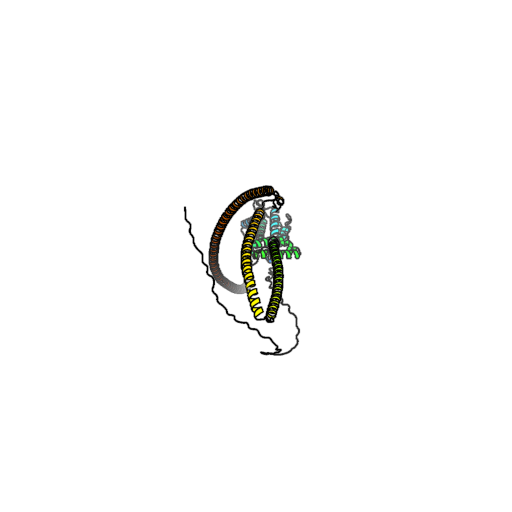-7.436 1.00 84.75 496 GLN A O 1
ATOM 3984 N N . ILE A 1 497 ? -8.973 -14.329 -5.684 1.00 74.69 497 ILE A N 1
ATOM 3985 C CA . ILE A 1 497 ? -7.732 -13.543 -5.711 1.00 74.69 497 ILE A CA 1
ATOM 3986 C C . ILE A 1 497 ? -6.535 -14.459 -5.445 1.00 74.69 497 ILE A C 1
ATOM 3988 O O . ILE A 1 497 ? -5.662 -14.542 -6.300 1.00 74.69 497 ILE A O 1
ATOM 3992 N N . GLN A 1 498 ? -6.560 -15.248 -4.361 1.00 85.31 498 GLN A N 1
ATOM 3993 C CA . GLN A 1 498 ? -5.476 -16.189 -4.044 1.00 85.31 498 GLN A CA 1
ATOM 3994 C C . GLN A 1 498 ? -5.177 -17.145 -5.208 1.00 85.31 498 GLN A C 1
ATOM 3996 O O . GLN A 1 498 ? -4.020 -17.383 -5.527 1.00 85.31 498 GLN A O 1
ATOM 4001 N N . LYS A 1 499 ? -6.212 -17.660 -5.885 1.00 88.44 499 LYS A N 1
ATOM 4002 C CA . LYS A 1 499 ? -6.025 -18.542 -7.043 1.00 88.44 499 LYS A CA 1
ATOM 4003 C C . LYS A 1 499 ? -5.353 -17.827 -8.228 1.00 88.44 499 LYS A C 1
ATOM 4005 O O . LYS A 1 499 ? -4.592 -18.460 -8.952 1.00 88.44 499 LYS A O 1
ATOM 4010 N N . VAL A 1 500 ? -5.641 -16.542 -8.444 1.00 80.69 500 VAL A N 1
ATOM 4011 C CA . VAL A 1 500 ? -4.984 -15.737 -9.487 1.00 80.69 500 VAL A CA 1
ATOM 4012 C C . VAL A 1 500 ? -3.541 -15.411 -9.092 1.00 80.69 500 VAL A C 1
ATOM 4014 O O . VAL A 1 500 ? -2.664 -15.490 -9.946 1.00 80.69 500 VAL A O 1
ATOM 4017 N N . ASP A 1 501 ? -3.272 -15.125 -7.817 1.00 78.19 501 ASP A N 1
ATOM 4018 C CA . ASP A 1 501 ? -1.908 -14.937 -7.308 1.00 78.19 501 ASP A CA 1
ATOM 4019 C C . ASP A 1 501 ? -1.068 -16.219 -7.468 1.00 78.19 501 ASP A C 1
ATOM 4021 O O . ASP A 1 501 ? 0.066 -16.154 -7.945 1.00 78.19 501 ASP A O 1
ATOM 4025 N N . ASP A 1 502 ? -1.638 -17.391 -7.159 1.00 87.19 502 ASP A N 1
ATOM 4026 C CA . ASP A 1 502 ? -1.004 -18.700 -7.374 1.00 87.19 502 ASP A CA 1
ATOM 4027 C C . ASP A 1 502 ? -0.687 -18.930 -8.873 1.00 87.19 502 ASP A C 1
ATOM 4029 O O . ASP A 1 502 ? 0.432 -19.309 -9.226 1.00 87.19 502 ASP A O 1
ATOM 4033 N N . GLU A 1 503 ? -1.638 -18.639 -9.774 1.00 89.19 503 GLU A N 1
ATOM 4034 C CA . GLU A 1 503 ? -1.453 -18.746 -11.234 1.00 89.19 503 GLU A CA 1
ATOM 4035 C C . GLU A 1 503 ? -0.373 -17.776 -11.762 1.00 89.19 503 GLU A C 1
ATOM 4037 O O . GLU A 1 503 ? 0.431 -18.150 -12.620 1.00 89.19 503 GLU A O 1
ATOM 4042 N N . ILE A 1 504 ? -0.291 -16.561 -11.208 1.00 78.38 504 ILE A N 1
ATOM 4043 C CA . ILE A 1 504 ? 0.753 -15.573 -11.523 1.00 78.38 504 ILE A CA 1
ATOM 4044 C C . ILE A 1 504 ? 2.133 -16.045 -11.039 1.00 78.38 504 ILE A C 1
ATOM 4046 O O . ILE A 1 504 ? 3.131 -15.819 -11.729 1.00 78.38 504 ILE A O 1
ATOM 4050 N N . VAL A 1 505 ? 2.231 -16.697 -9.877 1.00 87.31 505 VAL A N 1
ATOM 4051 C CA . VAL A 1 505 ? 3.503 -17.243 -9.367 1.00 87.31 505 VAL A CA 1
ATOM 4052 C C . VAL A 1 505 ? 4.024 -18.362 -10.274 1.00 87.31 505 VAL A C 1
ATOM 4054 O O . VAL A 1 505 ? 5.204 -18.339 -10.639 1.00 87.31 505 VAL A O 1
ATOM 4057 N N . ASP A 1 506 ? 3.159 -19.285 -10.703 1.00 89.50 506 ASP A N 1
ATOM 4058 C CA . ASP A 1 506 ? 3.531 -20.374 -11.615 1.00 89.50 506 ASP A CA 1
ATOM 4059 C C . ASP A 1 506 ? 3.965 -19.856 -13.004 1.00 89.50 506 ASP A C 1
ATOM 4061 O O . ASP A 1 506 ? 4.987 -20.302 -13.543 1.00 89.50 506 ASP A O 1
ATOM 4065 N N . GLU A 1 507 ? 3.260 -18.873 -13.583 1.00 87.56 507 GLU A N 1
ATOM 4066 C CA . GLU A 1 507 ? 3.626 -18.298 -14.890 1.00 87.56 507 GLU A CA 1
ATOM 4067 C C . GLU A 1 507 ? 4.939 -17.493 -14.832 1.00 87.56 507 GLU A C 1
ATOM 4069 O O . GLU A 1 507 ? 5.781 -17.598 -15.735 1.00 87.56 507 GLU A O 1
ATOM 4074 N N . ASN A 1 508 ? 5.183 -16.758 -13.739 1.00 78.62 508 ASN A N 1
ATOM 4075 C CA . ASN A 1 508 ? 6.472 -16.101 -13.502 1.00 78.62 508 ASN A CA 1
ATOM 4076 C C . ASN A 1 508 ? 7.611 -17.121 -13.354 1.00 78.62 508 ASN A C 1
ATOM 4078 O O . ASN A 1 508 ? 8.681 -16.930 -13.935 1.00 78.62 508 ASN A O 1
ATOM 4082 N N . TYR A 1 509 ? 7.392 -18.226 -12.634 1.00 90.25 509 TYR A N 1
ATOM 4083 C CA . TYR A 1 509 ? 8.396 -19.279 -12.467 1.00 90.25 509 TYR A CA 1
ATOM 4084 C C . TYR A 1 509 ? 8.749 -19.967 -13.798 1.00 90.25 509 TYR A C 1
ATOM 4086 O O . TYR A 1 509 ? 9.929 -20.174 -14.104 1.00 90.25 509 TYR A O 1
ATOM 4094 N N . ALA A 1 510 ? 7.748 -20.260 -14.635 1.00 89.06 510 ALA A N 1
ATOM 4095 C CA . ALA A 1 510 ? 7.956 -20.805 -15.977 1.00 89.06 510 ALA A CA 1
ATOM 4096 C C . ALA A 1 510 ? 8.713 -19.824 -16.896 1.00 89.06 510 ALA A C 1
ATOM 4098 O O . ALA A 1 510 ? 9.635 -20.220 -17.619 1.00 89.06 510 ALA A O 1
ATOM 4099 N N . THR A 1 511 ? 8.364 -18.536 -16.834 1.00 83.25 511 THR A N 1
ATOM 4100 C CA . THR A 1 511 ? 9.036 -17.466 -17.587 1.00 83.25 511 THR A CA 1
ATOM 4101 C C . THR A 1 511 ? 10.496 -17.314 -17.158 1.00 83.25 511 THR A C 1
ATOM 4103 O O . THR A 1 511 ? 11.384 -17.199 -18.008 1.00 83.25 511 THR A O 1
ATOM 4106 N N . GLU A 1 512 ? 10.774 -17.393 -15.855 1.00 86.25 512 GLU A N 1
ATOM 4107 C CA . GLU A 1 512 ? 12.128 -17.310 -15.309 1.00 86.25 512 GLU A CA 1
ATOM 4108 C C . GLU A 1 512 ? 13.007 -18.490 -15.743 1.00 86.25 512 GLU A C 1
ATOM 4110 O O . GLU A 1 512 ? 14.143 -18.279 -16.175 1.00 86.25 512 GLU A O 1
ATOM 4115 N N . GLN A 1 513 ? 12.485 -19.723 -15.732 1.00 89.62 513 GLN A N 1
ATOM 4116 C CA . GLN A 1 513 ? 13.225 -20.863 -16.285 1.00 89.62 513 GLN A CA 1
ATOM 4117 C C . GLN A 1 513 ? 13.545 -20.673 -17.775 1.00 89.62 513 GLN A C 1
ATOM 4119 O O . GLN A 1 513 ? 14.667 -20.958 -18.202 1.00 89.62 513 GLN A O 1
ATOM 4124 N N . GLN A 1 514 ? 12.606 -20.153 -18.575 1.00 89.44 514 GLN A N 1
ATOM 4125 C CA . GLN A 1 514 ? 12.863 -19.891 -19.994 1.00 89.44 514 GLN A CA 1
ATOM 4126 C C . GLN A 1 514 ? 13.917 -18.783 -20.193 1.00 89.44 514 GLN A C 1
ATOM 4128 O O . GLN A 1 514 ? 14.739 -18.877 -21.109 1.00 89.44 514 GLN A O 1
ATOM 4133 N N . ARG A 1 515 ? 13.931 -17.754 -19.331 1.00 85.00 515 ARG A N 1
ATOM 4134 C CA . ARG A 1 515 ? 14.960 -16.702 -19.329 1.00 85.00 515 ARG A CA 1
ATOM 4135 C C . ARG A 1 515 ? 16.346 -17.286 -19.055 1.00 85.00 515 ARG A C 1
ATOM 4137 O O . ARG A 1 515 ? 17.270 -17.024 -19.822 1.00 85.00 515 ARG A O 1
ATOM 4144 N N . GLN A 1 516 ? 16.475 -18.123 -18.025 1.00 88.62 516 GLN A N 1
ATOM 4145 C CA . GLN A 1 516 ? 17.742 -18.767 -17.662 1.00 88.62 516 GLN A CA 1
ATOM 4146 C C . GLN A 1 516 ? 18.255 -19.701 -18.770 1.00 88.62 516 GLN A C 1
ATOM 4148 O O . GLN A 1 516 ? 19.430 -19.630 -19.129 1.00 88.62 516 GLN A O 1
ATOM 4153 N N . GLN A 1 517 ? 17.380 -20.507 -19.385 1.00 91.06 517 GLN A N 1
ATOM 4154 C CA . GLN A 1 517 ? 17.745 -21.354 -20.530 1.00 91.06 517 GLN A CA 1
ATOM 4155 C C . GLN A 1 517 ? 18.319 -20.524 -21.690 1.00 91.06 517 GLN A C 1
ATOM 4157 O O . GLN A 1 517 ? 19.444 -20.778 -22.127 1.00 91.06 517 GLN A O 1
ATOM 4162 N N . LYS A 1 518 ? 17.600 -19.479 -22.126 1.00 88.00 518 LYS A N 1
ATOM 4163 C CA . LYS A 1 518 ? 18.054 -18.562 -23.188 1.00 88.00 518 LYS A CA 1
ATOM 4164 C C . LYS A 1 518 ? 19.369 -17.865 -22.838 1.00 88.00 518 LYS A C 1
ATOM 4166 O O . LYS A 1 518 ? 20.213 -17.686 -23.711 1.00 88.00 518 LYS A O 1
ATOM 4171 N N . GLN A 1 519 ? 19.578 -17.501 -21.573 1.00 87.69 519 GLN A N 1
ATOM 4172 C CA . GLN A 1 519 ? 20.835 -16.895 -21.149 1.00 87.69 519 GLN A CA 1
ATOM 4173 C C . GLN A 1 519 ? 22.012 -17.882 -21.245 1.00 87.69 519 GLN A C 1
ATOM 4175 O O . GLN A 1 519 ? 23.047 -17.519 -21.801 1.00 87.69 519 GLN A O 1
ATOM 4180 N N . THR A 1 520 ? 21.848 -19.145 -20.829 1.00 90.44 520 THR A N 1
ATOM 4181 C CA . THR A 1 520 ? 22.910 -20.159 -21.009 1.00 90.44 520 THR A CA 1
ATOM 4182 C C . THR A 1 520 ? 23.199 -20.477 -22.482 1.00 90.44 520 THR A C 1
ATOM 4184 O O . THR A 1 520 ? 24.344 -20.759 -22.840 1.00 90.44 520 THR A O 1
ATOM 4187 N N . GLU A 1 521 ? 22.199 -20.375 -23.365 1.00 92.62 521 GLU A N 1
ATOM 4188 C CA . GLU A 1 521 ? 22.386 -20.490 -24.817 1.00 92.62 521 GLU A CA 1
ATOM 4189 C C . GLU A 1 521 ? 23.210 -19.315 -25.376 1.00 92.62 521 GLU A C 1
ATOM 4191 O O . GLU A 1 521 ? 24.164 -19.531 -26.127 1.00 92.62 521 GLU A O 1
ATOM 4196 N N . ILE A 1 522 ? 22.911 -18.080 -24.954 1.00 86.81 522 ILE A N 1
ATOM 4197 C CA . ILE A 1 522 ? 23.675 -16.877 -25.322 1.00 86.81 522 ILE A CA 1
ATOM 4198 C C . ILE A 1 522 ? 25.127 -16.974 -24.830 1.00 86.81 522 ILE A C 1
ATOM 4200 O O . ILE A 1 522 ? 26.047 -16.726 -25.607 1.00 86.81 522 ILE A O 1
ATOM 4204 N N . GLU A 1 523 ? 25.356 -17.384 -23.581 1.00 89.69 523 GLU A N 1
ATOM 4205 C CA . GLU A 1 523 ? 26.702 -17.573 -23.019 1.00 89.69 523 GLU A CA 1
ATOM 4206 C C . GLU A 1 523 ? 27.506 -18.628 -23.802 1.00 89.69 523 GLU A C 1
ATOM 4208 O O . GLU A 1 523 ? 28.682 -18.416 -24.118 1.00 89.69 523 GLU A O 1
ATOM 4213 N N . HIS A 1 524 ? 26.866 -19.731 -24.207 1.00 91.00 524 HIS A N 1
ATOM 4214 C CA . HIS A 1 524 ? 27.490 -20.747 -25.056 1.00 91.00 524 HIS A CA 1
ATOM 4215 C C . HIS A 1 524 ? 27.818 -20.223 -26.469 1.00 91.00 524 HIS A C 1
ATOM 4217 O O . HIS A 1 524 ? 28.891 -20.521 -27.002 1.00 91.00 524 HIS A O 1
ATOM 4223 N N . LEU A 1 525 ? 26.937 -19.416 -27.073 1.00 90.31 525 LEU A N 1
ATOM 4224 C CA . LEU A 1 525 ? 27.167 -18.791 -28.382 1.00 90.31 525 LEU A CA 1
ATOM 4225 C C . LEU A 1 525 ? 28.294 -17.748 -28.341 1.00 90.31 525 LEU A C 1
ATOM 4227 O O . LEU A 1 525 ? 29.152 -17.753 -29.226 1.00 90.31 525 LEU A O 1
ATOM 4231 N N . LEU A 1 526 ? 28.352 -16.908 -27.302 1.00 87.12 526 LEU A N 1
ATOM 4232 C CA . LEU A 1 526 ? 29.446 -15.953 -27.083 1.00 87.12 526 LEU A CA 1
ATOM 4233 C C . LEU A 1 526 ? 30.791 -16.681 -26.953 1.00 87.12 526 LEU A C 1
ATOM 4235 O O . LEU A 1 526 ? 31.726 -16.388 -27.696 1.00 87.12 526 LEU A O 1
ATOM 4239 N N . HIS A 1 527 ? 30.857 -17.723 -26.121 1.00 91.06 527 HIS A N 1
ATOM 4240 C CA . HIS A 1 527 ? 32.059 -18.546 -25.972 1.00 91.06 527 HIS A CA 1
ATOM 4241 C C . HIS A 1 527 ? 32.435 -19.330 -27.252 1.00 91.06 527 HIS A C 1
ATOM 4243 O O . HIS A 1 527 ? 33.598 -19.698 -27.461 1.00 91.06 527 HIS A O 1
ATOM 4249 N N . GLY A 1 528 ? 31.464 -19.594 -28.132 1.00 90.62 528 GLY A N 1
ATOM 4250 C CA . GLY A 1 528 ? 31.691 -20.087 -29.491 1.00 90.62 528 GLY A CA 1
ATOM 4251 C C . GLY A 1 528 ? 32.336 -19.032 -30.396 1.00 90.62 528 GLY A C 1
ATOM 4252 O O . GLY A 1 528 ? 33.317 -19.331 -31.081 1.00 90.62 528 GLY A O 1
ATOM 4253 N N . ASN A 1 529 ? 31.835 -17.797 -30.350 1.00 88.19 529 ASN A N 1
ATOM 4254 C CA . ASN A 1 529 ? 32.350 -16.665 -31.120 1.00 88.19 529 ASN A CA 1
ATOM 4255 C C . ASN A 1 529 ? 33.770 -16.267 -30.693 1.00 88.19 529 ASN A C 1
ATOM 4257 O O . ASN A 1 529 ? 34.616 -16.086 -31.566 1.00 88.19 529 ASN A O 1
ATOM 4261 N N . ASP A 1 530 ? 34.090 -16.248 -29.395 1.00 89.25 530 ASP A N 1
ATOM 4262 C CA . ASP A 1 530 ? 35.454 -15.989 -28.898 1.00 89.25 530 ASP A CA 1
ATOM 4263 C C . ASP A 1 530 ? 36.485 -16.947 -29.521 1.00 89.25 530 ASP A C 1
ATOM 4265 O O . ASP A 1 530 ? 37.570 -16.545 -29.948 1.00 89.25 530 ASP A O 1
ATOM 4269 N N . LYS A 1 531 ? 36.128 -18.233 -29.648 1.00 90.31 531 LYS A N 1
ATOM 4270 C CA . LYS A 1 531 ? 36.971 -19.260 -30.288 1.00 90.31 531 LYS A CA 1
ATOM 4271 C C . LYS A 1 531 ? 37.102 -19.079 -31.800 1.00 90.31 531 LYS A C 1
ATOM 4273 O O . LYS A 1 531 ? 38.043 -19.617 -32.384 1.00 90.31 531 LYS A O 1
ATOM 4278 N N . LEU A 1 532 ? 36.171 -18.380 -32.449 1.00 89.31 532 LEU A N 1
ATOM 4279 C CA . LEU A 1 532 ? 36.274 -18.005 -33.860 1.00 89.31 532 LEU A CA 1
ATOM 4280 C C . LEU A 1 532 ? 37.131 -16.744 -34.023 1.00 89.31 532 LEU A C 1
ATOM 4282 O O . LEU A 1 532 ? 38.030 -16.749 -34.858 1.00 89.31 532 LEU A O 1
ATOM 4286 N N . ILE A 1 533 ? 36.946 -15.732 -33.171 1.00 88.00 533 ILE A N 1
ATOM 4287 C CA . ILE A 1 533 ? 37.763 -14.508 -33.137 1.00 88.00 533 ILE A CA 1
ATOM 4288 C C . ILE A 1 533 ? 39.240 -14.861 -32.915 1.00 88.00 533 ILE A C 1
ATOM 4290 O O . ILE A 1 533 ? 40.085 -14.477 -33.718 1.00 88.00 533 ILE A O 1
ATOM 4294 N N . GLN A 1 534 ? 39.561 -15.707 -31.928 1.00 89.81 534 GLN A N 1
ATOM 4295 C CA . GLN A 1 534 ? 40.938 -16.175 -31.704 1.00 89.81 534 GLN A CA 1
ATOM 4296 C C . GLN A 1 534 ? 41.531 -16.929 -32.909 1.00 89.81 534 GLN A C 1
ATOM 4298 O O . GLN A 1 534 ? 42.734 -16.845 -33.159 1.00 89.81 534 GLN A O 1
ATOM 4303 N N . LYS A 1 535 ? 40.721 -17.670 -33.679 1.00 90.88 535 LYS A N 1
ATOM 4304 C CA . LYS A 1 535 ? 41.186 -18.321 -34.919 1.00 90.88 535 LYS A CA 1
ATOM 4305 C C . LYS A 1 535 ? 41.464 -17.301 -36.021 1.00 90.88 535 LYS A C 1
ATOM 4307 O O . LYS A 1 535 ? 42.478 -17.438 -36.702 1.00 90.88 535 LYS A O 1
ATOM 4312 N N . ILE A 1 536 ? 40.604 -16.291 -36.166 1.00 87.38 536 ILE A N 1
ATOM 4313 C CA . ILE A 1 536 ? 40.776 -15.193 -37.124 1.00 87.38 536 ILE A CA 1
ATOM 4314 C C . ILE A 1 536 ? 42.057 -14.424 -36.792 1.00 87.38 536 ILE A C 1
ATOM 4316 O O . ILE A 1 536 ? 42.959 -14.409 -37.625 1.00 87.38 536 ILE A O 1
ATOM 4320 N N . GLU A 1 537 ? 42.221 -13.935 -35.559 1.00 90.19 537 GLU A N 1
ATOM 4321 C CA . GLU A 1 537 ? 43.438 -13.234 -35.122 1.00 90.19 537 GLU A CA 1
ATOM 4322 C C . GLU A 1 537 ? 44.721 -14.038 -35.390 1.00 90.19 537 GLU A C 1
ATOM 4324 O O . GLU A 1 537 ? 45.740 -13.489 -35.808 1.00 90.19 537 GLU A O 1
ATOM 4329 N N . ASN A 1 538 ? 44.706 -15.347 -35.120 1.00 90.50 538 ASN A N 1
ATOM 4330 C CA . ASN A 1 538 ? 45.868 -16.204 -35.356 1.00 90.50 538 ASN A CA 1
ATOM 4331 C C . ASN A 1 538 ? 46.142 -16.402 -36.856 1.00 90.50 538 ASN A C 1
ATOM 4333 O O . ASN A 1 538 ? 47.304 -16.483 -37.254 1.00 90.50 538 ASN A O 1
ATOM 4337 N N . SER A 1 539 ? 45.103 -16.420 -37.697 1.00 88.25 539 SER A N 1
ATOM 4338 C CA . SER A 1 539 ? 45.256 -16.440 -39.156 1.00 88.25 539 SER A CA 1
ATOM 4339 C C . SER A 1 539 ? 45.754 -15.103 -39.721 1.00 88.25 539 SER A C 1
ATOM 4341 O O . SER A 1 539 ? 46.596 -15.108 -40.614 1.00 88.25 539 SER A O 1
ATOM 4343 N N . GLU A 1 540 ? 45.338 -13.966 -39.154 1.00 88.31 540 GLU A N 1
ATOM 4344 C CA . GLU A 1 540 ? 45.826 -12.631 -39.526 1.00 88.31 540 GLU A CA 1
ATOM 4345 C C . GLU A 1 540 ? 47.298 -12.446 -39.142 1.00 88.31 540 GLU A C 1
ATOM 4347 O O . GLU A 1 540 ? 48.103 -12.009 -39.965 1.00 88.31 540 GLU A O 1
ATOM 4352 N N . LYS A 1 541 ? 47.687 -12.868 -37.930 1.00 90.12 541 LYS A N 1
ATOM 4353 C CA . LYS A 1 541 ? 49.092 -12.886 -37.485 1.00 90.12 541 LYS A CA 1
ATOM 4354 C C . LYS A 1 541 ? 49.962 -13.738 -38.420 1.00 90.12 541 LYS A C 1
ATOM 4356 O O . LYS A 1 541 ? 51.071 -13.326 -38.746 1.00 90.12 541 LYS A O 1
ATOM 4361 N N . MET A 1 542 ? 49.451 -14.879 -38.895 1.00 91.00 542 MET A N 1
ATOM 4362 C CA . MET A 1 542 ? 50.132 -15.735 -39.879 1.00 91.00 542 MET A CA 1
ATOM 4363 C C . MET A 1 542 ? 50.172 -15.120 -41.292 1.00 91.00 542 MET A C 1
ATOM 4365 O O . MET A 1 542 ? 51.144 -15.300 -42.024 1.00 91.00 542 MET A O 1
ATOM 4369 N N . ALA A 1 543 ? 49.140 -14.376 -41.696 1.00 87.12 543 ALA A N 1
ATOM 4370 C CA . ALA A 1 543 ? 49.128 -13.668 -42.974 1.00 87.12 543 ALA A CA 1
ATOM 4371 C C . ALA A 1 543 ? 50.144 -12.513 -42.992 1.00 87.12 543 ALA A C 1
ATOM 4373 O O . ALA A 1 543 ? 50.851 -12.329 -43.984 1.00 87.12 543 ALA A O 1
ATOM 4374 N N . GLU A 1 544 ? 50.268 -11.767 -41.890 1.00 90.81 544 GLU A N 1
ATOM 4375 C CA . GLU A 1 544 ? 51.220 -10.659 -41.784 1.00 90.81 544 GLU A CA 1
ATOM 4376 C C . GLU A 1 544 ? 52.676 -11.157 -41.724 1.00 90.81 544 GLU A C 1
ATOM 4378 O O . GLU A 1 544 ? 53.532 -10.572 -42.385 1.00 90.81 544 GLU A O 1
ATOM 4383 N N . THR A 1 545 ? 52.976 -12.277 -41.047 1.00 92.12 545 THR A N 1
ATOM 4384 C CA . THR A 1 545 ? 54.331 -12.869 -41.085 1.00 92.12 545 THR A CA 1
ATOM 4385 C C . THR A 1 545 ? 54.711 -13.362 -42.482 1.00 92.12 545 THR A C 1
ATOM 4387 O O . THR A 1 545 ? 55.817 -13.073 -42.938 1.00 92.12 545 THR A O 1
ATOM 4390 N N . LEU A 1 546 ? 53.796 -14.023 -43.203 1.00 90.44 546 LEU A N 1
ATOM 4391 C CA . LEU A 1 546 ? 54.011 -14.423 -44.601 1.00 90.44 546 LEU A CA 1
ATOM 4392 C C . LEU A 1 546 ? 54.199 -13.212 -45.528 1.00 90.44 546 LEU A C 1
ATOM 4394 O O . LEU A 1 546 ? 54.993 -13.259 -46.466 1.00 90.44 546 LEU A O 1
ATOM 4398 N N . LYS A 1 547 ? 53.488 -12.110 -45.286 1.00 89.94 547 LYS A N 1
ATOM 4399 C CA . LYS A 1 547 ? 53.623 -10.850 -46.035 1.00 89.94 547 LYS A CA 1
ATOM 4400 C C . LYS A 1 547 ? 54.979 -10.183 -45.789 1.00 89.94 547 LYS A C 1
ATOM 4402 O O . LYS A 1 547 ? 55.609 -9.722 -46.742 1.00 89.94 547 LYS A O 1
ATOM 4407 N N . ASP A 1 548 ? 55.467 -10.195 -44.552 1.00 90.19 548 ASP A N 1
ATOM 4408 C CA . ASP A 1 548 ? 56.799 -9.697 -44.196 1.00 90.19 548 ASP A CA 1
ATOM 4409 C C . ASP A 1 548 ? 57.924 -10.594 -44.753 1.00 90.19 548 ASP A C 1
ATOM 4411 O O . ASP A 1 548 ? 58.953 -10.094 -45.210 1.00 90.19 548 ASP A O 1
ATOM 4415 N N . GLU A 1 549 ? 57.724 -11.915 -44.798 1.00 92.19 549 GLU A N 1
ATOM 4416 C CA . GLU A 1 549 ? 58.646 -12.861 -45.439 1.00 92.19 549 GLU A CA 1
ATOM 4417 C C . GLU A 1 549 ? 58.706 -12.658 -46.961 1.00 92.19 549 GLU A C 1
ATOM 4419 O O . GLU A 1 549 ? 59.792 -12.464 -47.512 1.00 92.19 549 GLU A O 1
ATOM 4424 N N . ASN A 1 550 ? 57.555 -12.563 -47.636 1.00 89.25 550 ASN A N 1
ATOM 4425 C CA . ASN A 1 550 ? 57.481 -12.210 -49.058 1.00 89.25 550 ASN A CA 1
ATOM 4426 C C . ASN A 1 550 ? 58.159 -10.860 -49.354 1.00 89.25 550 ASN A C 1
ATOM 4428 O O . ASN A 1 550 ? 58.856 -10.722 -50.360 1.00 89.25 550 ASN A O 1
ATOM 4432 N N . ARG A 1 551 ? 58.020 -9.871 -48.462 1.00 91.19 551 ARG A N 1
ATOM 4433 C CA . ARG A 1 551 ? 58.702 -8.574 -48.579 1.00 91.19 551 ARG A CA 1
ATOM 4434 C C . ARG A 1 551 ? 60.225 -8.704 -48.468 1.00 91.19 551 ARG A C 1
ATOM 4436 O O . ARG A 1 551 ? 60.935 -8.047 -49.228 1.00 91.19 551 ARG A O 1
ATOM 4443 N N . ARG A 1 552 ? 60.740 -9.553 -47.570 1.00 91.88 552 ARG A N 1
ATOM 4444 C CA . ARG A 1 552 ? 62.185 -9.851 -47.468 1.00 91.88 552 ARG A CA 1
ATOM 4445 C C . ARG A 1 552 ? 62.704 -10.545 -48.727 1.00 91.88 552 ARG A C 1
ATOM 4447 O O . ARG A 1 552 ? 63.745 -10.142 -49.238 1.00 91.88 552 ARG A O 1
ATOM 4454 N N . ILE A 1 553 ? 61.963 -11.525 -49.249 1.00 91.38 553 ILE A N 1
ATOM 4455 C CA . ILE A 1 553 ? 62.295 -12.233 -50.495 1.00 91.38 553 ILE A CA 1
ATOM 4456 C C . ILE A 1 553 ? 62.345 -11.247 -51.672 1.00 91.38 553 ILE A C 1
ATOM 4458 O O . ILE A 1 553 ? 63.332 -11.223 -52.404 1.00 91.38 553 ILE A O 1
ATOM 4462 N N . PHE A 1 554 ? 61.341 -10.374 -51.812 1.00 91.38 554 PHE A N 1
ATOM 4463 C CA . PHE A 1 554 ? 61.306 -9.351 -52.861 1.00 91.38 554 PHE A CA 1
ATOM 4464 C C . PHE A 1 554 ? 62.502 -8.386 -52.786 1.00 91.38 554 PHE A C 1
ATOM 4466 O O . PHE A 1 554 ? 63.142 -8.121 -53.801 1.00 91.38 554 PHE A O 1
ATOM 4473 N N . ILE A 1 555 ? 62.849 -7.902 -51.585 1.00 91.81 555 ILE A N 1
ATOM 4474 C CA . ILE A 1 555 ? 64.027 -7.042 -51.377 1.00 91.81 555 ILE A CA 1
ATOM 4475 C C . ILE A 1 555 ? 65.323 -7.789 -51.738 1.00 91.81 555 ILE A C 1
ATOM 4477 O O . ILE A 1 555 ? 66.199 -7.203 -52.369 1.00 91.81 555 ILE A O 1
ATOM 4481 N N . GLY A 1 556 ? 65.436 -9.076 -51.394 1.00 90.25 556 GLY A N 1
ATOM 4482 C CA . GLY A 1 556 ? 66.573 -9.918 -51.779 1.00 90.25 556 GLY A CA 1
ATOM 4483 C C . GLY A 1 556 ? 66.737 -10.023 -53.298 1.00 90.25 556 GLY A C 1
ATOM 4484 O O . GLY A 1 556 ? 67.806 -9.707 -53.818 1.00 90.25 556 GLY A O 1
ATOM 4485 N N . ILE A 1 557 ? 65.656 -10.366 -54.007 1.00 90.31 557 ILE A N 1
ATOM 4486 C CA . ILE A 1 557 ? 65.622 -10.450 -55.478 1.00 90.31 557 ILE A CA 1
ATOM 4487 C C . ILE A 1 557 ? 65.979 -9.098 -56.116 1.00 90.31 557 ILE A C 1
ATOM 4489 O O . ILE A 1 557 ? 66.725 -9.057 -57.093 1.00 90.31 557 ILE A O 1
ATOM 4493 N N . GLN A 1 558 ? 65.490 -7.982 -55.564 1.00 89.62 558 GLN A N 1
ATOM 4494 C CA . GLN A 1 558 ? 65.815 -6.649 -56.075 1.00 89.62 558 GLN A CA 1
ATOM 4495 C C . GLN A 1 558 ? 67.309 -6.316 -55.912 1.00 89.62 558 GLN A C 1
ATOM 4497 O O . GLN A 1 558 ? 67.924 -5.811 -56.849 1.00 89.62 558 GLN A O 1
ATOM 4502 N N . VAL A 1 559 ? 67.912 -6.632 -54.761 1.00 91.62 559 VAL A N 1
ATOM 4503 C CA . VAL A 1 559 ? 69.351 -6.415 -54.518 1.00 91.62 559 VAL A CA 1
ATOM 4504 C C . VAL A 1 559 ? 70.218 -7.303 -55.419 1.00 91.62 559 VAL A C 1
ATOM 4506 O O . VAL A 1 559 ? 71.242 -6.839 -55.923 1.00 91.62 559 VAL A O 1
ATOM 4509 N N . GLU A 1 560 ? 69.806 -8.549 -55.667 1.00 92.12 560 GLU A N 1
ATOM 4510 C CA . GLU A 1 560 ? 70.480 -9.455 -56.604 1.00 92.12 560 GLU A CA 1
ATOM 4511 C C . GLU A 1 560 ? 70.402 -8.934 -58.050 1.00 92.12 560 GLU A C 1
ATOM 4513 O O . GLU A 1 560 ? 71.426 -8.842 -58.732 1.00 92.12 560 GLU A O 1
ATOM 4518 N N . ALA A 1 561 ? 69.220 -8.496 -58.497 1.00 88.44 561 ALA A N 1
ATOM 4519 C CA . ALA A 1 561 ? 69.020 -7.909 -59.821 1.00 88.44 561 ALA A CA 1
ATOM 4520 C C . ALA A 1 561 ? 69.835 -6.616 -60.026 1.00 88.44 561 ALA A C 1
ATOM 4522 O O . ALA A 1 561 ? 70.480 -6.457 -61.064 1.00 88.44 561 ALA A O 1
ATOM 4523 N N . ASP A 1 562 ? 69.878 -5.726 -59.028 1.00 89.88 562 ASP A N 1
ATOM 4524 C CA . ASP A 1 562 ? 70.724 -4.523 -59.042 1.00 89.88 562 ASP A CA 1
ATOM 4525 C C . ASP A 1 562 ? 72.224 -4.867 -59.070 1.00 89.88 562 ASP A C 1
ATOM 4527 O O . ASP A 1 562 ? 73.022 -4.131 -59.658 1.00 89.88 562 ASP A O 1
ATOM 4531 N N . GLY A 1 563 ? 72.627 -5.973 -58.434 1.00 91.38 563 GLY A N 1
ATOM 4532 C CA . GLY A 1 563 ? 73.990 -6.505 -58.485 1.00 91.38 563 GLY A CA 1
ATOM 4533 C C . GLY A 1 563 ? 74.368 -6.974 -59.891 1.00 91.38 563 GLY A C 1
ATOM 4534 O O . GLY A 1 563 ? 75.343 -6.484 -60.465 1.00 91.38 563 GLY A O 1
ATOM 4535 N N . LEU A 1 564 ? 73.546 -7.849 -60.477 1.00 90.69 564 LEU A N 1
ATOM 4536 C CA . 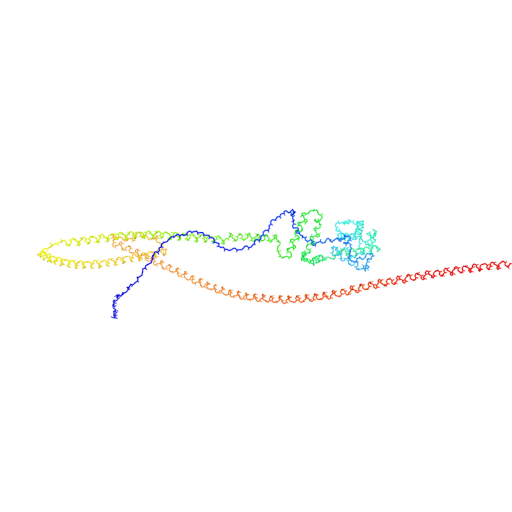LEU A 1 564 ? 73.718 -8.361 -61.841 1.00 90.69 564 LEU A CA 1
ATOM 4537 C C . LEU A 1 564 ? 73.692 -7.238 -62.890 1.00 90.69 564 LEU A C 1
ATOM 4539 O O . LEU A 1 564 ? 74.468 -7.266 -63.846 1.00 90.69 564 LEU A O 1
ATOM 4543 N N . LEU A 1 565 ? 72.851 -6.214 -62.705 1.00 91.50 565 LEU A N 1
ATOM 4544 C CA . LEU A 1 565 ? 72.810 -5.043 -63.583 1.00 91.50 565 LEU A CA 1
ATOM 4545 C C . LEU A 1 565 ? 74.114 -4.232 -63.516 1.00 91.50 565 LEU A C 1
ATOM 4547 O O . LEU A 1 565 ? 74.660 -3.876 -64.560 1.00 91.50 565 LEU A O 1
ATOM 4551 N N . LYS A 1 566 ? 74.654 -3.982 -62.315 1.00 91.50 566 LYS A N 1
ATOM 4552 C CA . LYS A 1 566 ? 75.949 -3.294 -62.137 1.00 91.50 566 LYS A CA 1
ATOM 4553 C C . LYS A 1 566 ? 77.107 -4.087 -62.739 1.00 91.50 566 LYS A C 1
ATOM 4555 O O . LYS A 1 566 ? 77.982 -3.497 -63.371 1.00 91.50 566 LYS A O 1
ATOM 4560 N N . GLU A 1 567 ? 77.109 -5.410 -62.582 1.00 91.31 567 GLU A N 1
ATOM 4561 C CA . GLU A 1 567 ? 78.122 -6.265 -63.202 1.00 91.31 567 GLU A CA 1
ATOM 4562 C C . GLU A 1 567 ? 78.017 -6.253 -64.733 1.00 91.31 567 GLU A C 1
ATOM 4564 O O . GLU A 1 567 ? 79.031 -6.090 -65.413 1.00 91.31 567 GLU A O 1
ATOM 4569 N N . LYS A 1 568 ? 76.802 -6.306 -65.290 1.00 90.62 568 LYS A N 1
ATOM 4570 C CA . LYS A 1 568 ? 76.579 -6.191 -66.736 1.00 90.62 568 LYS A CA 1
ATOM 4571 C C . LYS A 1 568 ? 77.032 -4.836 -67.293 1.00 90.62 568 LYS A C 1
ATOM 4573 O O . LYS A 1 568 ? 77.713 -4.809 -68.313 1.00 90.62 568 LYS A O 1
ATOM 4578 N N . ILE A 1 569 ? 76.742 -3.731 -66.600 1.00 90.19 569 ILE A N 1
ATOM 4579 C CA . ILE A 1 569 ? 77.237 -2.389 -66.963 1.00 90.19 569 ILE A CA 1
ATOM 4580 C C . ILE A 1 569 ? 78.774 -2.360 -66.960 1.00 90.19 569 ILE A C 1
ATOM 4582 O O . ILE A 1 569 ? 79.380 -1.858 -67.904 1.00 90.19 569 ILE A O 1
ATOM 4586 N N . LYS A 1 570 ? 79.420 -2.964 -65.953 1.00 90.94 570 LYS A N 1
ATOM 4587 C CA . LYS A 1 570 ? 80.887 -3.073 -65.885 1.00 90.94 570 LYS A CA 1
ATOM 4588 C C . LYS A 1 570 ? 81.466 -3.904 -67.040 1.00 90.94 570 LYS A C 1
ATOM 4590 O O . LYS A 1 570 ? 82.501 -3.533 -67.595 1.00 90.94 570 LYS A O 1
ATOM 4595 N N . GLN A 1 571 ? 80.806 -4.998 -67.427 1.00 89.19 571 GLN A N 1
ATOM 4596 C CA . GLN A 1 571 ? 81.190 -5.799 -68.597 1.00 89.19 571 GLN A CA 1
ATOM 4597 C C . GLN A 1 571 ? 81.035 -5.003 -69.904 1.00 89.19 571 GLN A C 1
ATOM 4599 O O . GLN A 1 571 ? 81.928 -5.058 -70.746 1.00 89.19 571 GLN A O 1
ATOM 4604 N N . GLN A 1 572 ? 79.968 -4.209 -70.050 1.00 89.06 572 GLN A N 1
ATOM 4605 C CA . GLN A 1 572 ? 79.784 -3.323 -71.206 1.00 89.06 572 GLN A CA 1
ATOM 4606 C C . GLN A 1 572 ? 80.869 -2.240 -71.278 1.00 89.06 572 GLN A C 1
ATOM 4608 O O . GLN A 1 572 ? 81.492 -2.104 -72.325 1.00 89.06 572 GLN A O 1
ATOM 4613 N N . SER A 1 573 ? 81.202 -1.557 -70.175 1.00 88.44 573 SER A N 1
ATOM 4614 C CA . SER A 1 573 ? 82.270 -0.540 -70.191 1.00 88.44 573 SER A CA 1
ATOM 4615 C C . SER A 1 573 ? 83.656 -1.117 -70.524 1.00 88.44 573 SER A C 1
ATOM 4617 O O . SER A 1 573 ? 84.479 -0.443 -71.138 1.00 88.44 573 SER A O 1
ATOM 4619 N N . LEU A 1 574 ? 83.918 -2.383 -70.168 1.00 89.19 574 LEU A N 1
ATOM 4620 C CA . LEU A 1 574 ? 85.140 -3.089 -70.575 1.00 89.19 574 LEU A CA 1
ATOM 4621 C C . LEU A 1 574 ? 85.142 -3.410 -72.080 1.00 89.19 574 LEU A C 1
ATOM 4623 O O . LEU A 1 574 ? 86.178 -3.285 -72.728 1.00 89.19 574 LEU A O 1
ATOM 4627 N N . GLN A 1 575 ? 83.991 -3.784 -72.648 1.00 88.38 575 GLN A N 1
ATOM 4628 C CA . GLN A 1 575 ? 83.837 -4.001 -74.093 1.00 88.38 575 GLN A CA 1
ATOM 4629 C C . GLN A 1 575 ? 83.964 -2.691 -74.887 1.00 88.38 575 GLN A C 1
ATOM 4631 O O . GLN A 1 575 ? 84.618 -2.675 -75.926 1.00 88.38 575 GLN A O 1
ATOM 4636 N N . GLU A 1 576 ? 83.402 -1.590 -74.386 1.00 88.12 576 GLU A N 1
ATOM 4637 C CA . GLU A 1 576 ? 83.533 -0.252 -74.977 1.00 88.12 576 GLU A CA 1
ATOM 4638 C C . GLU A 1 576 ? 84.989 0.242 -74.954 1.00 88.12 576 GLU A C 1
ATOM 4640 O O . GLU A 1 576 ? 85.476 0.737 -75.968 1.00 88.12 576 GLU A O 1
ATOM 4645 N N . SER A 1 577 ? 85.721 0.029 -73.852 1.00 87.19 577 SER A N 1
ATOM 4646 C CA . SER A 1 577 ? 87.159 0.337 -73.768 1.00 87.19 577 SER A CA 1
ATOM 4647 C C . SER A 1 577 ? 87.978 -0.464 -74.790 1.00 87.19 577 SER A C 1
ATOM 4649 O O . SER A 1 577 ? 88.793 0.106 -75.512 1.00 87.19 577 SER A O 1
ATOM 4651 N N . ALA A 1 578 ? 87.725 -1.772 -74.912 1.00 86.19 578 ALA A N 1
ATOM 4652 C CA . ALA A 1 578 ? 88.410 -2.624 -75.887 1.00 86.19 578 ALA A CA 1
ATOM 4653 C C . ALA A 1 578 ? 88.072 -2.253 -77.347 1.00 86.19 578 ALA A C 1
ATOM 4655 O O . ALA A 1 578 ? 88.920 -2.370 -78.232 1.00 86.19 578 ALA A O 1
ATOM 4656 N N . LEU A 1 579 ? 86.852 -1.770 -77.613 1.00 85.06 579 LEU A N 1
ATOM 4657 C CA . LEU A 1 579 ? 86.481 -1.218 -78.918 1.00 85.06 579 LEU A CA 1
ATOM 4658 C C . LEU A 1 579 ? 87.236 0.082 -79.219 1.00 85.06 579 LEU A C 1
ATOM 4660 O O . LEU A 1 579 ? 87.742 0.221 -80.328 1.00 85.06 579 LEU A O 1
ATOM 4664 N N . GLN A 1 580 ? 87.386 0.989 -78.249 1.00 86.25 580 GLN A N 1
ATOM 4665 C CA . GLN A 1 580 ? 88.163 2.224 -78.427 1.00 86.25 580 GLN A CA 1
ATOM 4666 C C . GLN A 1 580 ? 89.651 1.944 -78.703 1.00 86.25 580 GLN A C 1
ATOM 4668 O O . GLN A 1 580 ? 90.231 2.566 -79.593 1.00 86.25 580 GLN A O 1
ATOM 4673 N N . GLU A 1 581 ? 90.257 0.967 -78.021 1.00 85.56 581 GLU A N 1
ATOM 4674 C CA . GLU A 1 581 ? 91.631 0.517 -78.306 1.00 85.56 581 GLU A CA 1
ATOM 4675 C C . GLU A 1 581 ? 91.771 -0.038 -79.737 1.00 85.56 581 GLU A C 1
ATOM 4677 O O . GLU A 1 581 ? 92.725 0.290 -80.449 1.00 85.56 581 GLU A O 1
ATOM 4682 N N . LEU A 1 582 ? 90.797 -0.830 -80.203 1.00 84.62 582 LEU A N 1
ATOM 4683 C CA . LEU A 1 582 ? 90.766 -1.336 -81.580 1.00 84.62 582 LEU A CA 1
ATOM 4684 C C . LEU A 1 582 ? 90.544 -0.219 -82.612 1.00 84.62 582 LEU A C 1
ATOM 4686 O O . LEU A 1 582 ? 91.184 -0.232 -83.664 1.00 84.62 582 LEU A O 1
ATOM 4690 N N . GLU A 1 583 ? 89.684 0.761 -82.333 1.00 86.19 583 GLU A N 1
ATOM 4691 C CA . GLU A 1 583 ? 89.486 1.928 -83.201 1.00 86.19 583 GLU A CA 1
ATOM 4692 C C . GLU A 1 583 ? 90.746 2.800 -83.287 1.00 86.19 583 GLU A C 1
ATOM 4694 O O . GLU A 1 583 ? 91.104 3.240 -84.386 1.00 86.19 583 GLU A O 1
ATOM 4699 N N . GLN A 1 584 ? 91.469 2.983 -82.174 1.00 83.62 584 GLN A N 1
ATOM 4700 C CA . GLN A 1 584 ? 92.762 3.667 -82.159 1.00 83.62 584 GLN A CA 1
ATOM 4701 C C . GLN A 1 584 ? 93.797 2.909 -83.004 1.00 83.62 584 GLN A C 1
ATOM 4703 O O . GLN A 1 584 ? 94.393 3.510 -83.898 1.00 83.62 584 GLN A O 1
ATOM 4708 N N . LEU A 1 585 ? 93.957 1.595 -82.805 1.00 82.44 585 LEU A N 1
ATOM 4709 C CA . LEU A 1 585 ? 94.859 0.757 -83.609 1.00 82.44 585 LEU A CA 1
ATOM 4710 C C . LEU A 1 585 ? 94.509 0.800 -85.105 1.00 82.44 585 LEU A C 1
ATOM 4712 O O . LEU A 1 585 ? 95.393 0.912 -85.956 1.00 82.44 585 LEU A O 1
ATOM 4716 N N . ILE A 1 586 ? 93.220 0.779 -85.454 1.00 83.44 586 ILE A N 1
ATOM 4717 C CA . ILE A 1 586 ? 92.753 0.951 -86.837 1.00 83.44 586 ILE A CA 1
ATOM 4718 C C . ILE A 1 586 ? 93.101 2.354 -87.368 1.00 83.44 586 ILE A C 1
ATOM 4720 O O . ILE A 1 586 ? 93.442 2.492 -88.546 1.00 83.44 586 ILE A O 1
ATOM 4724 N N . GLY A 1 587 ? 93.039 3.394 -86.534 1.00 81.62 587 GLY A N 1
ATOM 4725 C CA . GLY A 1 587 ? 93.490 4.749 -86.857 1.00 81.62 587 GLY A CA 1
ATOM 4726 C C . GLY A 1 587 ? 94.998 4.834 -87.112 1.00 81.62 587 GLY A C 1
ATOM 4727 O O . GLY A 1 587 ? 95.424 5.396 -88.122 1.00 81.62 587 GLY A O 1
ATOM 4728 N N . GLU A 1 588 ? 95.807 4.220 -86.250 1.00 81.94 588 GLU A N 1
ATOM 4729 C CA . GLU A 1 588 ? 97.266 4.141 -86.378 1.00 81.94 588 GLU A CA 1
ATOM 4730 C C . GLU A 1 588 ? 97.680 3.380 -87.646 1.00 81.94 588 GLU A C 1
ATOM 4732 O O . GLU A 1 588 ? 98.482 3.888 -88.432 1.00 81.94 588 GLU A O 1
ATOM 4737 N N . VAL A 1 589 ? 97.056 2.231 -87.932 1.00 78.50 589 VAL A N 1
ATOM 4738 C CA . VAL A 1 589 ? 97.271 1.466 -89.174 1.00 78.50 589 VAL A CA 1
ATOM 4739 C C . VAL A 1 589 ? 96.848 2.267 -90.412 1.00 78.50 589 VAL A C 1
ATOM 4741 O O . VAL A 1 589 ? 97.583 2.297 -91.401 1.00 78.50 589 VAL A O 1
ATOM 4744 N N . LYS A 1 590 ? 95.710 2.978 -90.376 1.00 78.69 590 LYS A N 1
ATOM 4745 C CA . LYS A 1 590 ? 95.293 3.881 -91.470 1.00 78.69 590 LYS A CA 1
ATOM 4746 C C . LYS A 1 590 ? 96.309 5.003 -91.703 1.00 78.69 590 LYS A C 1
ATOM 4748 O O . LYS A 1 590 ? 96.594 5.320 -92.858 1.00 78.69 590 LYS A O 1
ATOM 4753 N N . ASN A 1 591 ? 96.882 5.574 -90.644 1.00 74.56 591 ASN A N 1
ATOM 4754 C CA . ASN A 1 591 ? 97.923 6.599 -90.744 1.00 74.56 591 ASN A CA 1
ATOM 4755 C C . ASN A 1 591 ? 99.247 6.028 -91.282 1.00 74.56 591 ASN A C 1
ATOM 4757 O O . ASN A 1 591 ? 99.855 6.640 -92.157 1.00 74.56 591 ASN A O 1
ATOM 4761 N N . ALA A 1 592 ? 99.657 4.831 -90.853 1.00 71.56 592 ALA A N 1
ATOM 4762 C CA . ALA A 1 592 ? 100.834 4.145 -91.391 1.00 71.56 592 ALA A CA 1
ATOM 4763 C C . ALA A 1 592 ? 100.691 3.849 -92.897 1.00 71.56 592 ALA A C 1
ATOM 4765 O O . ALA A 1 592 ? 101.598 4.143 -93.671 1.00 71.56 592 ALA A O 1
ATOM 4766 N N . ILE A 1 593 ? 99.523 3.362 -93.336 1.00 72.31 593 ILE A N 1
ATOM 4767 C CA . ILE A 1 593 ? 99.199 3.157 -94.760 1.00 72.31 593 ILE A CA 1
ATOM 4768 C C . ILE A 1 593 ? 99.205 4.485 -95.536 1.00 72.31 593 ILE A C 1
ATOM 4770 O O . ILE A 1 593 ? 99.619 4.522 -96.694 1.00 72.31 593 ILE A O 1
ATOM 4774 N N . LYS A 1 594 ? 98.766 5.585 -94.913 1.00 71.19 594 LYS A N 1
ATOM 4775 C CA . LYS A 1 594 ? 98.761 6.923 -95.524 1.00 71.19 594 LYS A CA 1
ATOM 4776 C C . LYS A 1 594 ? 100.169 7.509 -95.693 1.00 71.19 594 LYS A C 1
ATOM 4778 O O . LYS A 1 594 ? 100.371 8.265 -96.631 1.00 71.19 594 LYS A O 1
ATOM 4783 N N . ASN A 1 595 ? 101.120 7.124 -94.842 1.00 67.94 595 ASN A N 1
ATOM 4784 C CA . ASN A 1 595 ? 102.533 7.518 -94.926 1.00 67.94 595 ASN A CA 1
ATOM 4785 C C . ASN A 1 595 ? 103.366 6.632 -95.882 1.00 67.94 595 ASN A C 1
ATOM 4787 O O . ASN A 1 595 ? 104.563 6.858 -96.037 1.00 67.94 595 ASN A O 1
ATOM 4791 N N . LEU A 1 596 ? 102.750 5.619 -96.504 1.00 60.91 596 LEU A N 1
ATOM 4792 C CA . LEU A 1 596 ? 103.348 4.738 -97.520 1.00 60.91 596 LEU A CA 1
ATOM 4793 C C . LEU A 1 596 ? 102.873 5.086 -98.950 1.00 60.91 596 LEU A C 1
ATOM 4795 O O . LEU A 1 596 ? 102.932 4.243 -99.849 1.00 60.91 596 LEU A O 1
ATOM 4799 N N . LYS A 1 597 ? 102.379 6.314 -99.153 1.00 50.12 597 LYS A N 1
ATOM 4800 C CA . LYS A 1 597 ? 101.948 6.895 -100.433 1.00 50.12 597 LYS A CA 1
ATOM 4801 C C . LYS A 1 597 ? 102.484 8.313 -100.592 1.00 50.12 597 LYS A C 1
ATOM 4803 O O . LYS A 1 597 ? 102.714 8.679 -101.762 1.00 50.12 597 LYS A O 1
#

InterPro domains:
  IPR005550 Kinetochore protein Ndc80 [PTHR10643] (5-595)
  IPR038273 Ndc80 domain superfamily [G3DSA:1.10.418.30] (86-196)
  IPR055260 Kinetochore protein Ndc80, CH domain [PF03801] (93-195)

Sequence (597 aa):
MDKRKTTDNVVSRPSTRISRLVQPRKYSCTPHGLNRNRSSSTENIQSYDRGANKRSRSANPQYAIETPLKPIARSLSSLFTPASISKNVIPKKPMNEQNARILEILRTHHFGPNFLPSGLQSMTAKQFVEIIRFFACSICGNKIVIQDNNIDDVKRFVEFVQYPLQMNKSWFKTPTLSVAFDRNVEFLDWLCDFIAPDDGNALAKEMAEVNGFGDQQFSARFIDDVTNGYVIFNSDVASESQNWVSKWTDELITCKTGAEDIAVTNVRLQEEYQNLLATETTFAHEELLQTQLKKRNELCEMVAQMEAKVDEEEIDFQERSNELNLLTAKRRELIETVDELKATIKKQNVSAEDRKKMVFEMKEKEGMIEEKKTFVASSVAIADENAVKIARLKIQKTAKIFALNVLMQKVFQLGINIEEINLSEVSINETDNKDEIRTKLKLFDRIKEFASEQCSSTQILLNDIQTKVTSATSELFKSEDEIAYLKKHLHSLEVQIQKVDDEIVDENYATEQQRQQKQTEIEHLLHGNDKLIQKIENSEKMAETLKDENRRIFIGIQVEADGLLKEKIKQQSLQESALQELEQLIGEVKNAIKNLK

Secondary structure (DSSP, 8-state):
---------------------------------------------------------------------------GGGTT--TT--TT------HHHHHHHHHHHHHHTT--TTSSTT-GGG--HHHHHHHHHHHHHHHHGGG----TT-HHHHHHHHHHTT-SS---TTTTTSTTSHHHHHHHHHHHHHHTTTS--S-THHHHHHHHTSTTS--HHHHHHHHHHHHHHTTGGGS--HHHHHHHHHHHHHHHHHHHH----HHHHHHHHHHHHHHHHHHHSSSHHHHHHHHHHHHHHHHHHHHHHHHHHHHHHHHHHHHHHHHHHHHHHHHHHHHHHHHHHHHHHTT----HHHHHHHHHHHHHHHHHHHHHHHHHHHHHHHHHHHHHHHHHHHHHHHHHHHHHHHHHHHHHHTT--GGGS-GGG----TT--HHHHHHHHHHHHHHHHHHHHHHHHHHHHHHHHHHHHHHHHHHHHHHHHHHHHHHHHHHHHHHHHHHHHHHHHHHHHHHHHHHHHHHHHHHHHHHHHHHHHHHHHHHHHHHHHHHHHHHHHHHHHHHHHHHHHHHHHHHHHHHHHHHHHHHHHHHHHHHHHHTT-

Foldseek 3Di:
DDDDDDDDDDDDDDDDDDDDDDDDDDDDDDDDDDDDDDDDDDDDDDDDDDDDDDDDDDDDPPDPPPDPDDPPPDDPVVLLDQPPDDAPDDPDDPLVVLQVLLLVVCVVVPVPCPLCVPGPLPDDLQSLLVSLQVLCCLQPNPNQHRPGSDLVSVVVSCVVSVPRDDDDSVLSNPVNDVVSVVVSSVVSSVSSSRDDDPCLLPQLVVQCVPPLRAHSVLSSVVVVCVVVCVVVVPPPPPVVVVVVVVVSVQVSCCRVVVDDRPVVVVVVVVVVVVVVVVVCVPDPVVVVVVVVVVVVVVVVVVVVVVVVVVVVVVVVVVVVVVVVVVVVVVVVVVVVVVVVVVVVVVPDDADPVRVVVVVVVVVVVVVVVVVVVVVVVVVVVVVVVVVVVVVVVVVVVVVVVVVVVVVVVVLVVLVPDCVVPDCVLLDDDPPDDPVSVVVSVVSVVVVVVVSVVSVVVVVVVVVVVVVVVVVVVVVVVVVVVVVVVVVVVVVVVVVVVVVVVVVVVVVVVVVVVVVVVVVVVVVVVVVVVVVVVVVVVVVVVVVVVVVVVVVVVVVVVVVVVVVVVVVVVVVVVVVVVVVVVVVVVVVVVVVVVVVVD

pLDDT: mean 70.68, std 18.51, range [29.17, 92.62]